Protein AF-0000000084447275 (afdb_homodimer)

Organism: NCBI:txid207340

Structure (mmCIF, N/CA/C/O backbone):
data_AF-0000000084447275-model_v1
#
loop_
_entity.id
_entity.type
_entity.pdbx_description
1 polymer "Pyridoxamine 5'-phosphate oxidase N-terminal domain-containing protein"
#
loop_
_atom_site.group_PDB
_atom_site.id
_atom_site.type_symbol
_atom_site.label_atom_id
_atom_site.label_alt_id
_atom_site.label_comp_id
_atom_site.label_asym_id
_atom_site.label_entity_id
_atom_site.label_seq_id
_atom_site.pdbx_PDB_ins_code
_atom_site.Cartn_x
_atom_site.Cartn_y
_atom_site.Cartn_z
_atom_site.occupancy
_atom_site.B_iso_or_equiv
_atom_site.auth_seq_id
_atom_site.auth_comp_id
_atom_site.auth_asym_id
_atom_site.auth_atom_id
_atom_site.pdbx_PDB_model_num
ATOM 1 N N . MET A 1 1 ? 5.648 10.758 5.449 1 94.88 1 MET A N 1
ATOM 2 C CA . MET A 1 1 ? 4.316 10.719 6.051 1 94.88 1 MET A CA 1
ATOM 3 C C . MET A 1 1 ? 3.51 11.953 5.664 1 94.88 1 MET A C 1
ATOM 5 O O . MET A 1 1 ? 2.381 11.836 5.184 1 94.88 1 MET A O 1
ATOM 9 N N . ARG A 1 2 ? 4.113 13.125 5.75 1 94.75 2 ARG A N 1
ATOM 10 C CA . ARG A 1 2 ? 3.406 14.375 5.496 1 94.75 2 ARG A CA 1
ATOM 11 C C . ARG A 1 2 ? 2.977 14.477 4.039 1 94.75 2 ARG A C 1
ATOM 13 O O . ARG A 1 2 ? 1.951 15.086 3.729 1 94.75 2 ARG A O 1
ATOM 20 N N . GLY A 1 3 ? 3.693 13.883 3.203 1 95.25 3 GLY A N 1
ATOM 21 C CA . GLY A 1 3 ? 3.4 13.984 1.782 1 95.25 3 GLY A CA 1
ATOM 22 C C . GLY A 1 3 ? 2.584 12.82 1.254 1 95.25 3 GLY A C 1
ATOM 23 O O . GLY A 1 3 ? 2.279 12.758 0.062 1 95.25 3 GLY A O 1
ATOM 24 N N . ALA A 1 4 ? 2.24 11.883 2.082 1 96.56 4 ALA A N 1
ATOM 25 C CA . ALA A 1 4 ? 1.583 10.664 1.616 1 96.56 4 ALA A CA 1
ATOM 26 C C . ALA A 1 4 ? 0.134 10.938 1.224 1 96.56 4 ALA A C 1
ATOM 28 O O . ALA A 1 4 ? -0.634 11.5 2.012 1 96.56 4 ALA A O 1
ATOM 29 N N . ALA A 1 5 ? -0.249 10.539 0.011 1 96.62 5 ALA A N 1
ATOM 30 C CA . ALA A 1 5 ? -1.632 10.656 -0.444 1 96.62 5 ALA A CA 1
ATOM 31 C C . ALA A 1 5 ? -2.471 9.477 0.037 1 96.62 5 ALA A C 1
ATOM 33 O O . ALA A 1 5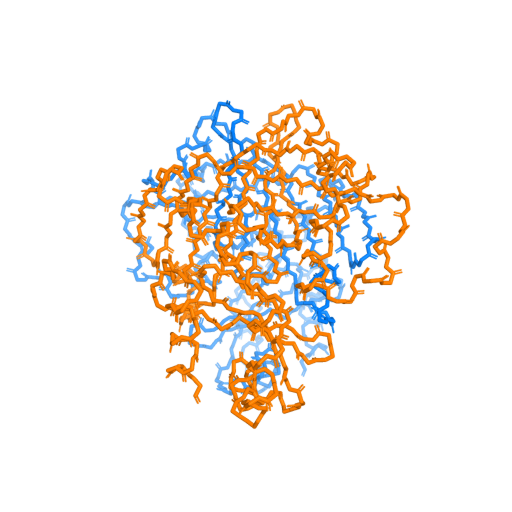 ? -3.701 9.555 0.067 1 96.62 5 ALA A O 1
ATOM 34 N N . ALA A 1 6 ? -1.829 8.359 0.313 1 98.12 6 ALA A N 1
ATOM 35 C CA . ALA A 1 6 ? -2.473 7.137 0.781 1 98.12 6 ALA A CA 1
ATOM 36 C C . ALA A 1 6 ? -1.58 6.391 1.77 1 98.12 6 ALA A C 1
ATOM 38 O O . ALA A 1 6 ? -0.37 6.621 1.819 1 98.12 6 ALA A O 1
ATOM 39 N N . ALA A 1 7 ? -2.146 5.586 2.572 1 98.81 7 ALA A N 1
ATOM 40 C CA . ALA A 1 7 ? -1.492 4.672 3.504 1 98.81 7 ALA A CA 1
ATOM 41 C C . ALA A 1 7 ? -2.35 3.434 3.75 1 98.81 7 ALA A C 1
ATOM 43 O O . ALA A 1 7 ? -3.471 3.338 3.242 1 98.81 7 ALA A O 1
ATOM 44 N N . THR A 1 8 ? -1.798 2.482 4.406 1 98.88 8 THR A N 1
ATOM 45 C CA . THR A 1 8 ? -2.566 1.329 4.859 1 98.88 8 THR A CA 1
ATOM 46 C C . THR A 1 8 ? -2.775 1.381 6.371 1 98.88 8 THR A C 1
ATOM 48 O O . THR A 1 8 ? -1.824 1.577 7.129 1 98.88 8 THR A O 1
ATOM 51 N N . LEU A 1 9 ? -3.994 1.262 6.766 1 98.94 9 LEU A N 1
ATOM 52 C CA . LEU A 1 9 ? -4.359 1.157 8.172 1 98.94 9 LEU A CA 1
ATOM 53 C C . LEU A 1 9 ? -4.559 -0.3 8.578 1 98.94 9 LEU A C 1
ATOM 55 O O . LEU A 1 9 ? -5.406 -0.996 8.016 1 98.94 9 LEU A O 1
ATOM 59 N N . ALA A 1 10 ? -3.742 -0.776 9.508 1 98.94 10 ALA A N 1
ATOM 60 C CA . ALA A 1 10 ? -3.939 -2.094 10.102 1 98.94 10 ALA A CA 1
ATOM 61 C C . ALA A 1 10 ? -4.742 -1.995 11.398 1 98.94 10 ALA A C 1
ATOM 63 O O . ALA A 1 10 ? -4.402 -1.217 12.289 1 98.94 10 ALA A O 1
ATOM 64 N N . THR A 1 11 ? -5.797 -2.672 11.445 1 98.88 11 THR A N 1
ATOM 65 C CA . THR A 1 11 ? -6.645 -2.814 12.617 1 98.88 11 THR A CA 1
ATOM 66 C C . THR A 1 11 ? -6.844 -4.289 12.969 1 98.88 11 THR A C 1
ATOM 68 O O . THR A 1 11 ? -6.16 -5.156 12.422 1 98.88 11 THR A O 1
ATOM 71 N N . GLN A 1 12 ? -7.703 -4.539 14.008 1 97.62 12 GLN A N 1
ATOM 72 C CA . GLN A 1 12 ? -8.023 -5.926 14.328 1 97.62 12 GLN A CA 1
ATOM 73 C C . GLN A 1 12 ? -9.422 -6.043 14.93 1 97.62 12 GLN A C 1
ATOM 75 O O . GLN A 1 12 ? -9.945 -5.074 15.484 1 97.62 12 GLN A O 1
ATOM 80 N N . ALA A 1 13 ? -10.031 -7.094 14.711 1 95.31 13 ALA A N 1
ATOM 81 C CA . ALA A 1 13 ? -11.297 -7.477 15.328 1 95.31 13 ALA A CA 1
ATOM 82 C C . ALA A 1 13 ? -11.18 -8.836 16.016 1 95.31 13 ALA A C 1
ATOM 84 O O . ALA A 1 13 ? -11.094 -9.867 15.344 1 95.31 13 ALA A O 1
ATOM 85 N N . GLY A 1 14 ? -11.234 -8.93 17.375 1 94.12 14 GLY A N 1
ATOM 86 C CA . GLY A 1 14 ? -11.125 -10.188 18.094 1 94.12 14 GLY A CA 1
ATOM 87 C C . GLY A 1 14 ? -9.844 -10.938 17.797 1 94.12 14 GLY A C 1
ATOM 88 O O . GLY A 1 14 ? -9.852 -12.164 17.656 1 94.12 14 GLY A O 1
ATOM 89 N N . GLY A 1 15 ? -8.82 -10.242 17.516 1 95.06 15 GLY A N 1
ATOM 90 C CA . GLY A 1 15 ? -7.531 -10.859 17.234 1 95.06 15 GLY A CA 1
ATOM 91 C C . GLY A 1 15 ? -7.262 -11.031 15.75 1 95.06 15 GLY A C 1
ATOM 92 O O . GLY A 1 15 ? -6.125 -11.297 15.344 1 95.06 15 GLY A O 1
ATOM 93 N N . GLN A 1 16 ? -8.258 -10.906 14.875 1 97.69 16 GLN A N 1
ATOM 94 C CA . GLN A 1 16 ? -8.086 -11.008 13.43 1 97.69 16 GLN A CA 1
ATOM 95 C C . GLN A 1 16 ? -7.59 -9.688 12.844 1 97.69 16 GLN A C 1
ATOM 97 O O . GLN A 1 16 ? -8.32 -8.695 12.828 1 97.69 16 GLN A O 1
ATOM 102 N N . PRO A 1 17 ? -6.34 -9.695 12.375 1 98.81 17 PRO A N 1
ATOM 103 C CA . PRO A 1 17 ? -5.859 -8.477 11.711 1 98.81 17 PRO A CA 1
ATOM 104 C C . PRO A 1 17 ? -6.66 -8.133 10.453 1 98.81 17 PRO A C 1
ATOM 106 O O . PRO A 1 17 ? -7.238 -9.023 9.828 1 98.81 17 PRO A O 1
ATOM 109 N N . PHE A 1 18 ? -6.738 -6.91 10.141 1 98.75 18 PHE A N 1
ATOM 110 C CA . PHE A 1 18 ? -7.379 -6.367 8.953 1 98.75 18 PHE A CA 1
ATOM 111 C C . PHE A 1 18 ? -6.566 -5.211 8.383 1 98.75 18 PHE A C 1
ATOM 113 O O . PHE A 1 18 ? -5.762 -4.598 9.086 1 98.75 18 PHE A O 1
ATOM 120 N N . ALA A 1 19 ? -6.645 -4.957 7.117 1 98.81 19 ALA A N 1
ATOM 121 C CA . ALA A 1 19 ? -5.91 -3.879 6.461 1 98.81 19 ALA A CA 1
ATOM 122 C C . ALA A 1 19 ? -6.82 -3.09 5.52 1 98.81 19 ALA A C 1
ATOM 124 O O . ALA A 1 19 ? -7.609 -3.674 4.773 1 98.81 19 ALA A O 1
ATOM 125 N N . SER A 1 20 ? -6.691 -1.808 5.57 1 98.44 20 SER A N 1
ATOM 126 C CA . SER A 1 20 ? -7.535 -0.933 4.762 1 98.44 20 SER A CA 1
ATOM 127 C C . SER A 1 20 ? -6.727 0.204 4.148 1 98.44 20 SER A C 1
ATOM 129 O O . SER A 1 20 ? -5.789 0.709 4.766 1 98.44 20 SER A O 1
ATOM 131 N N . LEU A 1 21 ? -7.105 0.549 2.934 1 98.31 21 LEU A N 1
ATOM 132 C CA . LEU A 1 21 ? -6.57 1.767 2.336 1 98.31 21 LEU A CA 1
ATOM 133 C C . LEU A 1 21 ? -7.191 3.004 2.975 1 98.31 21 LEU A C 1
ATOM 135 O O . LEU A 1 21 ? -8.414 3.08 3.131 1 98.31 21 LEU A O 1
ATOM 139 N N . VAL A 1 22 ? -6.355 3.945 3.377 1 98.06 22 VAL A N 1
ATOM 140 C CA . VAL A 1 22 ? -6.844 5.199 3.943 1 98.06 22 VAL A CA 1
ATOM 141 C C . VAL A 1 22 ? -6.109 6.375 3.303 1 98.06 22 VAL A C 1
ATOM 143 O O . VAL A 1 22 ? -5.082 6.191 2.645 1 98.06 22 VAL A O 1
ATOM 146 N N . THR A 1 23 ? -6.648 7.562 3.475 1 97.81 23 THR A N 1
ATOM 147 C CA . THR A 1 23 ? -6.047 8.812 3.016 1 97.81 23 THR A CA 1
ATOM 148 C C . THR A 1 23 ? -5.66 9.695 4.199 1 97.81 23 THR A C 1
ATOM 150 O O . THR A 1 23 ? -6.508 10.391 4.758 1 97.81 23 THR A O 1
ATOM 153 N N . PRO A 1 24 ? -4.379 9.727 4.527 1 98.69 24 PRO A N 1
ATOM 154 C CA . PRO A 1 24 ? -3.922 10.391 5.746 1 98.69 24 PRO A CA 1
ATOM 155 C C . PRO A 1 24 ? -3.504 11.844 5.504 1 98.69 24 PRO A C 1
ATOM 157 O O . PRO A 1 24 ? -3.168 12.211 4.379 1 98.69 24 PRO A O 1
ATOM 160 N N . ALA A 1 25 ? -3.619 12.617 6.52 1 98.31 25 ALA A N 1
ATOM 161 C CA . ALA A 1 25 ? -2.885 13.867 6.672 1 98.31 25 ALA A CA 1
ATOM 162 C C . ALA A 1 25 ? -2.199 13.938 8.031 1 98.31 25 ALA A C 1
ATOM 164 O O . ALA A 1 25 ? -2.621 13.273 8.984 1 98.31 25 ALA A O 1
ATOM 165 N N . VAL A 1 26 ? -1.146 14.68 8.125 1 97.5 26 VAL A N 1
ATOM 166 C CA . VAL A 1 26 ? -0.436 14.789 9.398 1 97.5 26 VAL A CA 1
ATOM 167 C C . VAL A 1 26 ? -0.733 16.141 10.047 1 97.5 26 VAL A C 1
ATOM 169 O O . VAL A 1 26 ? -0.549 17.188 9.422 1 97.5 26 VAL A O 1
ATOM 172 N N . ALA A 1 27 ? -1.228 16.109 11.289 1 96.38 27 ALA A N 1
ATOM 173 C CA . ALA A 1 27 ? -1.478 17.297 12.086 1 96.38 27 ALA A CA 1
ATOM 174 C C . ALA A 1 27 ? -0.169 17.984 12.484 1 96.38 27 ALA A C 1
ATOM 176 O O . ALA A 1 27 ? 0.897 17.359 12.43 1 96.38 27 ALA A O 1
ATOM 177 N N . PRO A 1 28 ? -0.26 19.25 12.914 1 92.38 28 PRO A N 1
ATOM 178 C CA . PRO A 1 28 ? 0.957 19.953 13.32 1 92.38 28 PRO A CA 1
ATOM 179 C C . PRO A 1 28 ? 1.725 19.234 14.422 1 92.38 28 PRO A C 1
ATOM 181 O O . PRO A 1 28 ? 2.957 19.25 14.438 1 92.38 28 PRO A O 1
ATOM 184 N N . ASP A 1 29 ? 1.064 18.547 15.281 1 91.12 29 ASP A N 1
ATOM 185 C CA . ASP A 1 29 ? 1.716 17.906 16.422 1 91.12 29 ASP A CA 1
ATOM 186 C C . ASP A 1 29 ? 2.268 16.531 16.031 1 91.12 29 ASP A C 1
ATOM 188 O O . ASP A 1 29 ? 2.797 15.812 16.875 1 91.12 29 ASP A O 1
ATOM 192 N N . GLY A 1 30 ? 2.068 16.109 14.812 1 93.88 30 GLY A N 1
ATOM 193 C CA . GLY A 1 30 ? 2.654 14.867 14.352 1 93.88 30 GLY A CA 1
ATOM 194 C C . GLY A 1 30 ? 1.67 13.711 14.328 1 93.88 30 GLY A C 1
ATOM 195 O O . GLY A 1 30 ? 1.96 12.648 13.773 1 93.88 30 GLY A O 1
ATOM 196 N N . SER A 1 31 ? 0.51 13.922 14.922 1 96.75 31 SER A N 1
ATOM 197 C CA . SER A 1 31 ? -0.498 12.867 14.852 1 96.75 31 SER A CA 1
ATOM 198 C C . SER A 1 31 ? -1.052 12.727 13.438 1 96.75 31 SER A C 1
ATOM 200 O O . SER A 1 31 ? -1.006 13.68 12.648 1 96.75 31 SER A O 1
ATOM 202 N N . VAL A 1 32 ? -1.495 11.531 13.148 1 98.62 32 VAL A N 1
ATOM 203 C CA . VAL A 1 32 ? -2.033 11.273 11.82 1 98.62 32 VAL A CA 1
ATOM 204 C C . VAL A 1 32 ? -3.555 11.406 11.836 1 98.62 32 VAL A C 1
ATOM 206 O O . VAL A 1 32 ? -4.223 10.82 12.695 1 98.62 32 VAL A O 1
ATOM 209 N N . LEU A 1 33 ? -4.066 12.211 10.898 1 98.69 33 LEU A N 1
ATOM 210 C CA . LEU A 1 33 ? -5.504 12.43 10.766 1 98.69 33 LEU A CA 1
ATOM 211 C C . LEU A 1 33 ? -6.098 11.508 9.711 1 98.69 33 LEU A C 1
ATOM 213 O O . LEU A 1 33 ? -5.52 11.32 8.641 1 98.69 33 LEU A O 1
ATOM 217 N N . LEU A 1 34 ? -7.195 10.906 10.07 1 98.44 34 LEU A N 1
ATOM 218 C CA . LEU A 1 34 ? -7.973 10.062 9.164 1 98.44 34 LEU A CA 1
ATOM 219 C C . LEU A 1 34 ? -9.438 10.492 9.148 1 98.44 34 LEU A C 1
ATOM 221 O O . LEU A 1 34 ? -10.016 10.781 10.203 1 98.44 34 LEU A O 1
ATOM 225 N N . PHE A 1 35 ? -10.023 10.625 8.016 1 97.06 35 PHE A N 1
ATOM 226 C CA . PHE A 1 35 ? -11.445 10.898 7.848 1 97.06 35 PHE A CA 1
ATOM 227 C C . PHE A 1 35 ? -12.195 9.633 7.445 1 97.06 35 PHE A C 1
ATOM 229 O O . PHE A 1 35 ? -12.18 9.242 6.273 1 97.06 35 PHE A O 1
ATOM 236 N N . LEU A 1 36 ? -12.891 9.016 8.391 1 96 36 LEU A N 1
ATOM 237 C CA . LEU A 1 36 ? -13.383 7.652 8.211 1 96 36 LEU A CA 1
ATOM 238 C C . LEU A 1 36 ? -14.906 7.617 8.219 1 96 36 LEU A C 1
ATOM 240 O O . LEU A 1 36 ? -15.539 8.305 9.023 1 96 36 LEU A O 1
ATOM 244 N N . SER A 1 37 ? -15.406 6.801 7.336 1 93.06 37 SER A N 1
ATOM 245 C CA . SER A 1 37 ? -16.828 6.52 7.387 1 93.06 37 SER A CA 1
ATOM 246 C C . SER A 1 37 ? -17.203 5.77 8.656 1 93.06 37 SER A C 1
ATOM 248 O O . SER A 1 37 ? -16.484 4.859 9.086 1 93.06 37 SER A O 1
ATOM 250 N N . THR A 1 38 ? -18.359 6.113 9.188 1 90.88 38 THR A N 1
ATOM 251 C CA . THR A 1 38 ? -18.844 5.457 10.391 1 90.88 38 THR A CA 1
ATOM 252 C C . THR A 1 38 ? -19.297 4.031 10.094 1 90.88 38 THR A C 1
ATOM 254 O O . THR A 1 38 ? -19.406 3.203 11 1 90.88 38 THR A O 1
ATOM 257 N N . LEU A 1 39 ? -19.453 3.746 8.836 1 88.94 39 LEU A N 1
ATOM 258 C CA . LEU A 1 39 ? -20.016 2.461 8.43 1 88.94 39 LEU A CA 1
ATOM 259 C C . LEU A 1 39 ? -18.906 1.485 8.055 1 88.94 39 LEU A C 1
ATOM 261 O O . LEU A 1 39 ? -19.156 0.293 7.863 1 88.94 39 LEU A O 1
ATOM 265 N N . SER A 1 40 ? -17.75 1.936 8.023 1 92.19 40 SER A N 1
ATOM 266 C CA . SER A 1 40 ? -16.656 1.098 7.527 1 92.19 40 SER A CA 1
ATOM 267 C C . SER A 1 40 ? -16.25 0.051 8.562 1 92.19 40 SER A C 1
ATOM 269 O O . SER A 1 40 ? -16.391 0.272 9.766 1 92.19 40 SER A O 1
ATOM 271 N N . GLU A 1 41 ? -15.703 -1.081 8.078 1 92.88 41 GLU A N 1
ATOM 272 C CA . GLU A 1 41 ? -15.195 -2.164 8.914 1 92.88 41 GLU A CA 1
ATOM 273 C C . GLU A 1 41 ? -14.094 -1.673 9.844 1 92.88 41 GLU A C 1
ATOM 275 O O . GLU A 1 41 ? -14.078 -2.002 11.031 1 92.88 41 GLU A O 1
ATOM 280 N N . HIS A 1 42 ? -13.188 -0.897 9.312 1 96.31 42 HIS A N 1
ATOM 281 C CA . HIS A 1 42 ? -12.062 -0.448 10.125 1 96.31 42 HIS A CA 1
ATOM 282 C C . HIS A 1 42 ? -12.516 0.514 11.211 1 96.31 42 HIS A C 1
ATOM 284 O O . HIS A 1 42 ? -11.922 0.557 12.297 1 96.31 42 HIS A O 1
ATOM 290 N N . THR A 1 43 ? -13.57 1.333 10.969 1 97 43 THR A N 1
ATOM 291 C CA . THR A 1 43 ? -14.086 2.193 12.023 1 97 43 THR A CA 1
ATOM 292 C C . THR A 1 43 ? -14.641 1.362 13.172 1 97 43 THR A C 1
ATOM 294 O O . THR A 1 43 ? -14.383 1.653 14.344 1 97 43 THR A O 1
ATOM 297 N N . ARG A 1 44 ? -15.398 0.335 12.836 1 96.44 44 ARG A N 1
ATOM 298 C CA . ARG A 1 44 ? -15.922 -0.568 13.859 1 96.44 44 ARG A CA 1
ATOM 299 C C . ARG A 1 44 ? -14.789 -1.21 14.656 1 96.44 44 ARG A C 1
ATOM 301 O O . ARG A 1 44 ? -14.875 -1.327 15.875 1 96.44 44 ARG A O 1
ATOM 308 N N . HIS A 1 45 ? -13.734 -1.638 14 1 98.25 45 HIS A N 1
ATOM 309 C CA . HIS A 1 45 ? -12.578 -2.209 14.68 1 98.25 45 HIS A CA 1
ATOM 310 C C . HIS A 1 45 ? -11.984 -1.226 15.68 1 98.25 45 HIS A C 1
ATOM 312 O O . HIS A 1 45 ? -11.727 -1.587 16.828 1 98.25 45 HIS A O 1
ATOM 318 N N . LEU A 1 46 ? -11.812 0.019 15.211 1 98.44 46 LEU A N 1
ATOM 319 C CA . LEU A 1 46 ? -11.133 1.031 16.016 1 98.44 46 LEU A CA 1
ATOM 320 C C . LEU A 1 46 ? -11.953 1.375 17.25 1 98.44 46 LEU A C 1
ATOM 322 O O . LEU A 1 46 ? -11.398 1.671 18.312 1 98.44 46 LEU A O 1
ATOM 326 N N . LEU A 1 47 ? -13.266 1.344 17.109 1 97.31 47 LEU A N 1
ATOM 327 C CA . LEU A 1 47 ? -14.148 1.605 18.234 1 97.31 47 LEU A CA 1
ATOM 328 C C . LEU A 1 47 ? -13.984 0.533 19.312 1 97.31 47 LEU A C 1
ATOM 330 O O . LEU A 1 47 ? -14.055 0.829 20.516 1 97.31 47 LEU A O 1
ATOM 334 N N . ALA A 1 48 ? -13.711 -0.677 18.906 1 97.06 48 ALA A N 1
ATOM 335 C CA . ALA A 1 48 ? -13.57 -1.802 19.828 1 97.06 48 ALA A CA 1
ATOM 336 C C . ALA A 1 48 ? -12.133 -1.918 20.328 1 97.06 48 ALA A C 1
ATOM 338 O O . ALA A 1 48 ? -11.906 -2.33 21.469 1 97.06 48 ALA A O 1
ATOM 339 N N . GLU A 1 49 ? -11.148 -1.647 19.562 1 97.62 49 GLU A N 1
ATOM 340 C CA . GLU A 1 49 ? -9.719 -1.729 19.844 1 97.62 49 GLU A CA 1
ATOM 341 C C . GLU A 1 49 ? -8.961 -0.582 19.188 1 97.62 49 GLU A C 1
ATOM 343 O O . GLU A 1 49 ? -8.68 -0.622 17.984 1 97.62 49 GLU A O 1
ATOM 348 N N . PRO A 1 50 ? -8.57 0.427 20.016 1 98.12 50 PRO A N 1
ATOM 349 C CA . PRO A 1 50 ? -8.031 1.656 19.438 1 98.12 50 PRO A CA 1
ATOM 350 C C . PRO A 1 50 ? -6.59 1.494 18.953 1 98.12 50 PRO A C 1
ATOM 352 O O . PRO A 1 50 ? -6.074 2.359 18.234 1 98.12 50 PRO A O 1
ATOM 355 N N . ARG A 1 51 ? -5.871 0.361 19.422 1 98.5 51 ARG A N 1
ATOM 356 C CA . ARG A 1 51 ? -4.527 0.13 18.906 1 98.5 51 ARG A CA 1
ATOM 357 C C . ARG A 1 51 ? -4.559 -0.166 17.406 1 98.5 51 ARG A C 1
ATOM 359 O O . ARG A 1 51 ? -5.387 -0.95 16.938 1 98.5 51 ARG A O 1
ATOM 366 N N . CYS A 1 52 ? -3.705 0.469 16.625 1 98.88 52 CYS A N 1
ATOM 367 C CA . CYS A 1 52 ? -3.629 0.296 15.172 1 98.88 52 CYS A CA 1
ATOM 368 C C . CYS A 1 52 ? -2.211 0.54 14.672 1 98.88 52 CYS A C 1
ATOM 370 O O . CYS A 1 52 ? -1.298 0.774 15.461 1 98.88 52 CYS A O 1
ATOM 372 N N . ALA A 1 53 ? -1.982 0.341 13.43 1 98.94 53 ALA A N 1
ATOM 373 C CA . ALA A 1 53 ? -0.734 0.671 12.75 1 98.94 53 ALA A CA 1
ATOM 374 C C . ALA A 1 53 ? -1.004 1.287 11.383 1 98.94 53 ALA A C 1
ATOM 376 O O . ALA A 1 53 ? -2.012 0.976 10.742 1 98.94 53 ALA A O 1
ATOM 377 N N . LEU A 1 54 ? -0.177 2.145 10.977 1 98.94 54 LEU A N 1
ATOM 378 C CA . LEU A 1 54 ? -0.208 2.762 9.656 1 98.94 54 LEU A CA 1
ATOM 379 C C . LEU A 1 54 ? 1.08 2.475 8.891 1 98.94 54 LEU A C 1
ATOM 381 O O . LEU A 1 54 ? 2.178 2.674 9.414 1 98.94 54 LEU A O 1
ATOM 385 N N . LEU A 1 55 ? 0.978 1.968 7.68 1 98.94 55 LEU A N 1
ATOM 386 C CA . LEU A 1 55 ? 2.127 1.794 6.797 1 98.94 55 LEU A CA 1
ATOM 387 C C . LEU A 1 55 ? 2.143 2.859 5.707 1 98.94 55 LEU A C 1
ATOM 389 O O . LEU A 1 55 ? 1.184 2.986 4.941 1 98.94 55 LEU A O 1
ATOM 393 N N . PHE A 1 56 ? 3.182 3.643 5.684 1 98.56 56 PHE A N 1
ATOM 394 C CA . PHE A 1 56 ? 3.48 4.598 4.625 1 98.56 56 PHE A CA 1
ATOM 395 C C . PHE A 1 56 ? 4.621 4.09 3.748 1 98.56 56 PHE A C 1
ATOM 397 O O . PHE A 1 56 ? 5.652 3.652 4.258 1 98.56 56 PHE A O 1
ATOM 404 N N . THR A 1 57 ? 4.41 4.152 2.443 1 97.88 57 THR A N 1
ATOM 405 C CA . THR A 1 57 ? 5.422 3.66 1.515 1 97.88 57 THR A CA 1
ATOM 406 C C . THR A 1 57 ? 5.762 4.723 0.471 1 97.88 57 THR A C 1
ATOM 408 O O . THR A 1 57 ? 4.863 5.359 -0.088 1 97.88 57 THR A O 1
ATOM 411 N N . GLY A 1 58 ? 7.043 5.027 0.265 1 96 58 GLY A N 1
ATOM 412 C CA . GLY A 1 58 ? 7.5 5.871 -0.827 1 96 58 GLY A CA 1
ATOM 413 C C . GLY A 1 58 ? 7.734 5.105 -2.115 1 96 58 GLY A C 1
ATOM 414 O O . GLY A 1 58 ? 7.48 3.902 -2.182 1 96 58 GLY A O 1
ATOM 415 N N . PRO A 1 59 ? 8.094 5.828 -3.156 1 93.19 59 PRO A N 1
ATOM 416 C CA . PRO A 1 59 ? 8.375 5.156 -4.426 1 93.19 59 PRO A CA 1
ATOM 417 C C . PRO A 1 59 ? 9.594 4.238 -4.348 1 93.19 59 PRO A C 1
ATOM 419 O O . PRO A 1 59 ? 10.594 4.582 -3.699 1 93.19 59 PRO A O 1
ATOM 422 N N . ALA A 1 60 ? 9.453 3.064 -4.949 1 94.81 60 ALA A N 1
ATOM 423 C CA . ALA A 1 60 ? 10.602 2.166 -5.062 1 94.81 60 ALA A CA 1
ATOM 424 C C . ALA A 1 60 ? 11.586 2.656 -6.117 1 94.81 60 ALA A C 1
ATOM 426 O O . ALA A 1 60 ? 11.203 2.885 -7.27 1 94.81 60 ALA A O 1
ATOM 427 N N . PRO A 1 61 ? 12.883 2.822 -5.734 1 94.06 61 PRO A N 1
ATOM 428 C CA . PRO A 1 61 ? 13.859 3.25 -6.738 1 94.06 61 PRO A CA 1
ATOM 429 C C . PRO A 1 61 ? 14.172 2.162 -7.762 1 94.06 61 PRO A C 1
ATOM 431 O O . PRO A 1 61 ? 14.703 2.455 -8.836 1 94.06 61 PRO A O 1
ATOM 434 N N . GLU A 1 62 ? 13.844 0.896 -7.41 1 93.88 62 GLU A N 1
ATOM 435 C CA . GLU A 1 62 ? 14.094 -0.246 -8.281 1 93.88 62 GLU A CA 1
ATOM 436 C C . GLU A 1 62 ? 12.82 -1.047 -8.531 1 93.88 62 GLU A C 1
ATOM 438 O O . GLU A 1 62 ? 11.789 -0.787 -7.914 1 93.88 62 GLU A O 1
ATOM 443 N N . ILE A 1 63 ? 12.898 -1.965 -9.508 1 93.19 63 ILE A N 1
ATOM 444 C CA . ILE A 1 63 ? 11.773 -2.822 -9.867 1 93.19 63 ILE A CA 1
ATOM 445 C C . ILE A 1 63 ? 11.367 -3.666 -8.664 1 93.19 63 ILE A C 1
ATOM 447 O O . ILE A 1 63 ? 10.195 -4.023 -8.523 1 93.19 63 ILE A O 1
ATOM 451 N N . ASN A 1 64 ? 12.352 -3.986 -7.758 1 94.94 64 ASN A N 1
ATOM 452 C CA . ASN A 1 64 ? 12.07 -4.664 -6.5 1 94.94 64 ASN A CA 1
ATOM 453 C C . ASN A 1 64 ? 11.328 -3.758 -5.523 1 94.94 64 ASN A C 1
ATOM 455 O O . ASN A 1 64 ? 11.898 -2.809 -4.988 1 94.94 64 ASN A O 1
ATOM 459 N N . PRO A 1 65 ? 10.023 -4.066 -5.23 1 96.56 65 PRO A N 1
ATOM 460 C CA . PRO A 1 65 ? 9.242 -3.203 -4.34 1 96.56 65 PRO A CA 1
ATOM 461 C C . PRO A 1 65 ? 9.859 -3.084 -2.947 1 96.56 65 PRO A C 1
ATOM 463 O O . PRO A 1 65 ? 9.625 -2.098 -2.244 1 96.56 65 PRO A O 1
ATOM 466 N N . GLN A 1 66 ? 10.664 -4.027 -2.545 1 94.38 66 GLN A N 1
ATOM 467 C CA . GLN A 1 66 ? 11.242 -4.047 -1.207 1 94.38 66 GLN A CA 1
ATOM 468 C C . GLN A 1 66 ? 12.297 -2.947 -1.048 1 94.38 66 GLN A C 1
ATOM 470 O O . GLN A 1 66 ? 12.734 -2.658 0.067 1 94.38 66 GLN A O 1
ATOM 475 N N . THR A 1 67 ? 12.648 -2.338 -2.115 1 95.94 67 THR A N 1
ATOM 476 C CA . THR A 1 67 ? 13.609 -1.243 -2.049 1 95.94 67 THR A CA 1
ATOM 477 C C . THR A 1 67 ? 12.906 0.074 -1.731 1 95.94 67 THR A C 1
ATOM 479 O O . THR A 1 67 ? 13.562 1.095 -1.508 1 95.94 67 THR A O 1
ATOM 482 N N . ALA A 1 68 ? 11.625 0.09 -1.716 1 96.75 68 ALA A N 1
ATOM 483 C CA . ALA A 1 68 ? 10.859 1.287 -1.375 1 96.75 68 ALA A CA 1
ATOM 484 C C . ALA A 1 68 ? 11.102 1.7 0.074 1 96.75 68 ALA A C 1
ATOM 486 O O . ALA A 1 68 ? 11.016 0.872 0.983 1 96.75 68 ALA A O 1
ATOM 487 N N . PRO A 1 69 ? 11.453 3.006 0.33 1 96.88 69 PRO A N 1
ATOM 488 C CA . PRO A 1 69 ? 11.398 3.451 1.725 1 96.88 69 PRO A CA 1
ATOM 489 C C . PRO A 1 69 ? 10 3.371 2.316 1 96.88 69 PRO A C 1
ATOM 491 O O . PRO A 1 69 ? 9.016 3.637 1.619 1 96.88 69 PRO A O 1
ATOM 494 N N . ARG A 1 70 ? 9.922 2.967 3.588 1 97.56 70 ARG A N 1
ATOM 495 C CA . ARG A 1 70 ? 8.609 2.83 4.215 1 97.56 70 ARG A CA 1
ATOM 496 C C . ARG A 1 70 ? 8.719 2.939 5.734 1 97.56 70 ARG A C 1
ATOM 498 O O . ARG A 1 70 ? 9.805 2.773 6.297 1 97.56 70 ARG A O 1
ATOM 505 N N . VAL A 1 71 ? 7.613 3.25 6.34 1 97.81 71 VAL A N 1
ATOM 506 C CA . VAL A 1 71 ? 7.551 3.34 7.793 1 97.81 71 VAL A CA 1
ATOM 507 C C . VAL A 1 71 ? 6.215 2.791 8.289 1 97.81 71 VAL A C 1
ATOM 509 O O . VAL A 1 71 ? 5.168 3.07 7.703 1 97.81 71 VAL A O 1
ATOM 512 N N . THR A 1 72 ? 6.301 1.909 9.219 1 98.56 72 THR A N 1
ATOM 513 C CA . THR A 1 72 ? 5.125 1.483 9.969 1 98.56 72 THR A CA 1
ATOM 514 C C . THR A 1 72 ? 5.039 2.217 11.305 1 98.56 72 THR A C 1
ATOM 516 O O . THR A 1 72 ? 5.957 2.127 12.125 1 98.56 72 THR A O 1
ATOM 519 N N . VAL A 1 73 ? 3.963 2.908 11.508 1 98.56 73 VAL A N 1
ATOM 520 C CA . VAL A 1 73 ? 3.717 3.643 12.742 1 98.56 73 VAL A CA 1
ATOM 521 C C . VAL A 1 73 ? 2.641 2.93 13.562 1 98.56 73 VAL A C 1
ATOM 523 O O . VAL A 1 73 ? 1.528 2.709 13.078 1 98.56 73 VAL A O 1
ATOM 526 N N . THR A 1 74 ? 3.006 2.561 14.742 1 98.5 74 THR A N 1
ATOM 527 C CA . THR A 1 74 ? 2.01 2.041 15.672 1 98.5 74 THR A CA 1
ATOM 528 C C . THR A 1 74 ? 1.497 3.15 16.594 1 98.5 74 THR A C 1
ATOM 530 O O . THR A 1 74 ? 2.248 4.055 16.953 1 98.5 74 THR A O 1
ATOM 533 N N . GLY A 1 75 ? 0.211 3.045 16.859 1 98.19 75 GLY A N 1
ATOM 534 C CA . GLY A 1 75 ? -0.355 4.09 17.703 1 98.19 75 GLY A CA 1
ATOM 535 C C . GLY A 1 75 ? -1.781 3.801 18.141 1 98.19 75 GLY A C 1
ATOM 536 O O . GLY A 1 75 ? -2.273 2.684 17.969 1 98.19 75 GLY A O 1
ATOM 537 N N . LEU A 1 76 ? -2.414 4.832 18.797 1 98.25 76 LEU A N 1
ATOM 538 C CA . LEU A 1 76 ? -3.795 4.781 19.281 1 98.25 76 LEU A CA 1
ATOM 539 C C . LEU A 1 76 ? -4.68 5.727 18.469 1 98.25 76 LEU A C 1
ATOM 541 O O . LEU A 1 76 ? -4.359 6.91 18.328 1 98.25 76 LEU A O 1
ATOM 545 N N . ALA A 1 77 ? -5.727 5.141 17.922 1 98.75 77 ALA A N 1
ATOM 546 C CA . ALA A 1 77 ? -6.699 5.934 17.172 1 98.75 77 ALA A CA 1
ATOM 547 C C . ALA A 1 77 ? -7.852 6.379 18.078 1 98.75 77 ALA A C 1
ATOM 549 O O . ALA A 1 77 ? -8.469 5.559 18.766 1 98.75 77 ALA A O 1
ATOM 550 N N . ILE A 1 78 ? -8.148 7.652 18.047 1 97.69 78 ILE A N 1
ATOM 551 C CA . ILE A 1 78 ? -9.258 8.195 18.828 1 97.69 78 ILE A CA 1
ATOM 552 C C . ILE A 1 78 ? -10.047 9.188 17.969 1 97.69 78 ILE A C 1
ATOM 554 O O . ILE A 1 78 ? -9.469 9.914 17.172 1 97.69 78 ILE A O 1
ATOM 558 N N . PRO A 1 79 ? -11.383 9.242 18.156 1 97.25 79 PRO A N 1
ATOM 559 C CA . PRO A 1 79 ? -12.125 10.32 17.5 1 97.25 79 PRO A CA 1
ATOM 560 C C . PRO A 1 79 ? -11.68 11.711 17.938 1 97.25 79 PRO A C 1
ATOM 562 O O . PRO A 1 79 ? -11.383 11.914 19.125 1 97.25 79 PRO A O 1
ATOM 565 N N . VAL A 1 80 ? -11.617 12.609 17.031 1 97.69 80 VAL A N 1
ATOM 566 C CA . VAL A 1 80 ? -11.258 13.984 17.359 1 97.69 80 VAL A CA 1
ATOM 567 C C . VAL A 1 80 ? -12.43 14.672 18.047 1 97.69 80 VAL A C 1
ATOM 569 O O . VAL A 1 80 ? -13.555 14.664 17.531 1 97.69 80 VAL A O 1
ATOM 572 N N . PRO A 1 81 ? -12.18 15.258 19.172 1 95.94 81 PRO A N 1
ATOM 573 C CA . PRO A 1 81 ? -13.266 15.969 19.859 1 95.94 81 PRO A CA 1
ATOM 574 C C . PRO A 1 81 ? -13.805 17.141 19.031 1 95.94 81 PRO A C 1
ATOM 576 O O . PRO A 1 81 ? -13.07 17.75 18.25 1 95.94 81 PRO A O 1
ATOM 579 N N . GLU A 1 82 ? -15.016 17.516 19.281 1 92.69 82 GLU A N 1
ATOM 580 C CA . GLU A 1 82 ? -15.734 18.547 18.547 1 92.69 82 GLU A CA 1
ATOM 581 C C . GLU A 1 82 ? -14.984 19.875 18.562 1 92.69 82 GLU A C 1
ATOM 583 O O . GLU A 1 82 ? -14.914 20.578 17.547 1 92.69 82 GLU A O 1
ATOM 588 N N . GLY A 1 83 ? -14.438 20.234 19.641 1 94.12 83 GLY A N 1
ATOM 589 C CA . GLY A 1 83 ? -13.766 21.516 19.797 1 94.12 83 GLY A CA 1
ATOM 590 C C . GLY A 1 83 ? -12.531 21.656 18.938 1 94.12 83 GLY A C 1
ATOM 591 O O . GLY A 1 83 ? -12.086 22.766 18.656 1 94.12 83 GLY A O 1
ATOM 592 N N . GLU A 1 84 ? -11.977 20.5 18.453 1 94.62 84 GLU A N 1
ATOM 593 C CA . GLU A 1 84 ? -10.758 20.516 17.656 1 94.62 84 GLU A CA 1
ATOM 594 C C . GLU A 1 84 ? -11.039 20.094 16.219 1 94.62 84 GLU A C 1
ATOM 596 O O . GLU A 1 84 ? -10.18 20.234 15.344 1 94.62 84 GLU A O 1
ATOM 601 N N . ALA A 1 85 ? -12.195 19.672 15.953 1 94.5 85 ALA A N 1
ATOM 602 C CA . ALA A 1 85 ? -12.508 18.953 14.719 1 94.5 85 ALA A CA 1
ATOM 603 C C . ALA A 1 85 ? -12.438 19.891 13.508 1 94.5 85 ALA A C 1
ATOM 605 O O . ALA A 1 85 ? -11.867 19.531 12.477 1 94.5 85 ALA A O 1
ATOM 606 N N . ASP A 1 86 ? -12.93 21.078 13.641 1 94.06 86 ASP A N 1
ATOM 607 C CA . ASP A 1 86 ? -13.008 21.984 12.5 1 94.06 86 ASP A CA 1
ATOM 608 C C . ASP A 1 86 ? -11.617 22.344 11.984 1 94.06 86 ASP A C 1
ATOM 610 O O . ASP A 1 86 ? -11.352 22.25 10.781 1 94.06 86 ASP A O 1
ATOM 614 N N . ALA A 1 87 ? -10.773 22.734 12.898 1 94.5 87 ALA A N 1
ATOM 615 C CA . ALA A 1 87 ? -9.43 23.141 12.516 1 94.5 87 ALA A CA 1
ATOM 616 C C . ALA A 1 87 ? -8.648 21.969 11.906 1 94.5 87 ALA A C 1
ATOM 618 O O . ALA A 1 87 ? -7.98 22.125 10.891 1 94.5 87 ALA A O 1
ATOM 619 N N . LEU A 1 88 ? -8.758 20.812 12.484 1 96.62 88 LEU A N 1
ATOM 620 C CA . LEU A 1 88 ? -8.023 19.641 12.023 1 96.62 88 LEU A CA 1
ATOM 621 C C . LEU A 1 88 ? -8.617 19.109 10.727 1 96.62 88 LEU A C 1
ATOM 623 O O . LEU A 1 88 ? -7.887 18.625 9.859 1 96.62 88 LEU A O 1
ATOM 627 N N . LYS A 1 89 ? -9.891 19.203 10.594 1 96.56 89 LYS A N 1
ATOM 628 C CA . LYS A 1 89 ? -10.539 18.812 9.344 1 96.56 89 LYS A CA 1
ATOM 629 C C . LYS A 1 89 ? -10.086 19.703 8.188 1 96.56 89 LYS A C 1
ATOM 631 O O . LYS A 1 89 ? -9.852 19.219 7.082 1 96.56 89 LYS A O 1
ATOM 636 N N . SER A 1 90 ? -10.016 20.953 8.492 1 95.25 90 SER A N 1
ATOM 637 C CA . SER A 1 90 ? -9.508 21.875 7.477 1 95.25 90 SER A CA 1
ATOM 638 C C . SER A 1 90 ? -8.102 21.484 7.027 1 95.25 90 SER A C 1
ATOM 640 O O . SER A 1 90 ? -7.797 21.531 5.832 1 95.25 90 SER A O 1
ATOM 642 N N . ARG A 1 91 ? -7.258 21.109 7.961 1 95.75 91 ARG A N 1
ATOM 643 C CA . ARG A 1 91 ? -5.91 20.656 7.648 1 95.75 91 ARG A CA 1
ATOM 644 C C . ARG A 1 91 ? -5.941 19.391 6.781 1 95.75 91 ARG A C 1
ATOM 646 O O . ARG A 1 91 ? -5.188 19.281 5.812 1 95.75 91 ARG A O 1
ATOM 653 N N . TRP A 1 92 ? -6.758 18.469 7.133 1 97.62 92 TRP A N 1
ATOM 654 C CA . TRP A 1 92 ? -6.902 17.234 6.363 1 97.62 92 TRP A CA 1
ATOM 655 C C . TRP A 1 92 ? -7.355 17.531 4.938 1 97.62 92 TRP A C 1
ATOM 657 O O . TRP A 1 92 ? -6.828 16.969 3.98 1 97.62 92 TRP A O 1
ATOM 667 N N . LEU A 1 93 ? -8.273 18.469 4.781 1 96.56 93 LEU A N 1
ATOM 668 C CA . LEU A 1 93 ? -8.852 18.797 3.486 1 96.56 93 LEU A CA 1
ATOM 669 C C . LEU A 1 93 ? -7.824 19.484 2.59 1 96.56 93 LEU A C 1
ATOM 671 O O . LEU A 1 93 ? -7.926 19.406 1.362 1 96.56 93 LEU A O 1
ATOM 675 N N . LEU A 1 94 ? -6.863 20.141 3.195 1 95.38 94 LEU A N 1
ATOM 676 C CA . LEU A 1 94 ? -5.793 20.734 2.4 1 95.38 94 LEU A CA 1
ATOM 677 C C . LEU A 1 94 ? -5.035 19.656 1.623 1 95.38 94 LEU A C 1
ATOM 679 O O . LEU A 1 94 ? -4.578 19.906 0.504 1 95.38 94 LEU A O 1
ATOM 683 N N . ARG A 1 95 ? -4.91 18.5 2.203 1 96.62 95 ARG A N 1
ATOM 684 C CA . ARG A 1 95 ? -4.195 17.391 1.568 1 96.62 95 ARG A CA 1
ATOM 685 C C . ARG A 1 95 ? -5.09 16.656 0.577 1 96.62 95 ARG A C 1
ATOM 687 O O . ARG A 1 95 ? -4.602 16.078 -0.397 1 96.62 95 ARG A O 1
ATOM 694 N N . HIS A 1 96 ? -6.375 16.688 0.82 1 97.19 96 HIS A N 1
ATOM 695 C CA . HIS A 1 96 ? -7.344 15.945 0.016 1 97.19 96 HIS A CA 1
ATOM 696 C C . HIS A 1 96 ? -8.484 16.844 -0.442 1 97.19 96 HIS A C 1
ATOM 698 O O . HIS A 1 96 ? -9.641 16.625 -0.08 1 97.19 96 HIS A O 1
ATOM 704 N N . PRO A 1 97 ? -8.18 17.766 -1.383 1 96.25 97 PRO A N 1
ATOM 705 C CA . PRO A 1 97 ? -9.188 18.75 -1.785 1 96.25 97 PRO A CA 1
ATOM 706 C C . PRO A 1 97 ? -10.414 18.094 -2.434 1 96.25 97 PRO A C 1
ATOM 708 O O . PRO A 1 97 ? -11.523 18.609 -2.311 1 96.25 97 PRO A O 1
ATOM 711 N N . TYR A 1 98 ? -10.258 16.969 -3.109 1 93.94 98 TYR A N 1
ATOM 712 C CA . TYR A 1 98 ? -11.352 16.266 -3.77 1 93.94 98 TYR A CA 1
ATOM 713 C C . TYR A 1 98 ? -12.406 15.836 -2.76 1 93.94 98 TYR A C 1
ATOM 715 O O . TYR A 1 98 ? -13.555 15.57 -3.127 1 93.94 98 TYR A O 1
ATOM 723 N N . ALA A 1 99 ? -12.062 15.781 -1.54 1 94.44 99 ALA A N 1
ATOM 724 C CA . ALA A 1 99 ? -12.945 15.25 -0.509 1 94.44 99 ALA A CA 1
ATOM 725 C C . ALA A 1 99 ? -13.945 16.312 -0.045 1 94.44 99 ALA A C 1
ATOM 727 O O . ALA A 1 99 ? -14.891 16 0.682 1 94.44 99 ALA A O 1
ATOM 728 N N . ALA A 1 100 ? -13.781 17.578 -0.383 1 92.44 100 ALA A N 1
ATOM 729 C CA . ALA A 1 100 ? -14.711 18.641 -0.025 1 92.44 100 ALA A CA 1
ATOM 730 C C . ALA A 1 100 ? -16.141 18.281 -0.447 1 92.44 100 ALA A C 1
ATOM 732 O O . ALA A 1 100 ? -17.109 18.719 0.183 1 92.44 100 ALA A O 1
ATOM 733 N N . LEU A 1 101 ? -16.234 17.406 -1.442 1 85.88 101 LEU A N 1
ATOM 734 C CA . LEU A 1 101 ? -17.516 17.016 -2.006 1 85.88 101 LEU A CA 1
ATOM 735 C C . LEU A 1 101 ? -18.297 16.141 -1.026 1 85.88 101 LEU A C 1
ATOM 737 O O . LEU A 1 101 ? -19.531 16.109 -1.064 1 85.88 101 LEU A O 1
ATOM 741 N N . TYR A 1 102 ? -17.562 15.438 -0.11 1 82.94 102 TYR A N 1
ATOM 742 C CA . TYR A 1 102 ? -18.25 14.508 0.771 1 82.94 102 TYR A CA 1
ATOM 743 C C . TYR A 1 102 ? -17.875 14.742 2.227 1 82.94 102 TYR A C 1
ATOM 745 O O . TYR A 1 102 ? -18.438 14.125 3.131 1 82.94 102 TYR A O 1
ATOM 753 N N . ALA A 1 103 ? -17 15.672 2.457 1 85 103 ALA A N 1
ATOM 754 C CA . ALA A 1 103 ? -16.5 15.906 3.807 1 85 103 ALA A CA 1
ATOM 755 C C . ALA A 1 103 ? -17.594 16.469 4.711 1 85 103 ALA A C 1
ATOM 757 O O . ALA A 1 103 ? -17.453 16.469 5.938 1 85 103 ALA A O 1
ATOM 758 N N . GLY A 1 104 ? -18.688 16.859 4.137 1 82.62 104 GLY A N 1
ATOM 759 C CA . GLY A 1 104 ? -19.781 17.422 4.918 1 82.62 104 GLY A CA 1
ATOM 760 C C . GLY A 1 104 ? -20.844 16.406 5.254 1 82.62 104 GLY A C 1
ATOM 761 O O . GLY A 1 104 ? -21.766 16.688 6.02 1 82.62 104 GLY A O 1
ATOM 762 N N . PHE A 1 105 ? -20.672 15.195 4.762 1 81.31 105 PHE A N 1
ATOM 763 C CA . PHE A 1 105 ? -21.641 14.148 5.031 1 81.31 105 PHE A CA 1
ATOM 764 C C . PHE A 1 105 ? -21.562 13.695 6.484 1 81.31 105 PHE A C 1
ATOM 766 O O . PHE A 1 105 ? -20.484 13.664 7.07 1 81.31 105 PHE A O 1
ATOM 773 N N . GLY A 1 106 ? -22.656 13.406 7.113 1 82.75 106 GLY A N 1
ATOM 774 C CA . GLY A 1 106 ? -22.734 13.039 8.516 1 82.75 106 GLY A CA 1
ATOM 775 C C . GLY A 1 106 ? -22.234 11.641 8.797 1 82.75 106 GLY A C 1
ATOM 776 O O . GLY A 1 106 ? -22.094 11.242 9.961 1 82.75 106 GLY A O 1
ATOM 777 N N . ASP A 1 107 ? -21.844 10.953 7.816 1 89.19 107 ASP A N 1
ATOM 778 C CA . ASP A 1 107 ? -21.469 9.562 8.047 1 89.19 107 ASP A CA 1
ATOM 779 C C . ASP A 1 107 ? -19.938 9.422 8.117 1 89.19 107 ASP A C 1
ATOM 781 O O . ASP A 1 107 ? -19.406 8.312 8.023 1 89.19 107 ASP A O 1
ATOM 785 N N . PHE A 1 108 ? -19.266 10.562 8.242 1 92.88 108 PHE A N 1
ATOM 786 C CA . PHE A 1 108 ? -17.828 10.516 8.422 1 92.88 108 PHE A CA 1
ATOM 787 C C . PHE A 1 108 ? -17.406 11.25 9.688 1 92.88 108 PHE A C 1
ATOM 789 O O . PHE A 1 108 ? -18.031 12.25 10.062 1 92.88 108 PHE A O 1
ATOM 796 N N . ASP A 1 109 ? -16.344 10.758 10.273 1 93.5 109 ASP A N 1
ATOM 797 C CA . ASP A 1 109 ? -15.734 11.414 11.422 1 93.5 109 ASP A CA 1
ATOM 798 C C . ASP A 1 109 ? -14.227 11.531 11.25 1 93.5 109 ASP A C 1
ATOM 800 O O . ASP A 1 109 ? -13.602 10.695 10.594 1 93.5 109 ASP A O 1
ATOM 804 N N . LEU A 1 110 ? -13.766 12.57 11.859 1 97.19 110 LEU A N 1
ATOM 805 C CA . LEU A 1 110 ? -12.32 12.758 11.891 1 97.19 110 LEU A CA 1
ATOM 806 C C . LEU A 1 110 ? -11.703 12 13.055 1 97.19 110 LEU A C 1
ATOM 808 O O . LEU A 1 110 ? -12.188 12.078 14.188 1 97.19 110 LEU A O 1
ATOM 812 N N . TRP A 1 111 ? -10.711 11.234 12.766 1 98.31 111 TRP A N 1
ATOM 813 C CA . TRP A 1 111 ? -9.945 10.469 13.75 1 98.31 111 TRP A CA 1
ATOM 814 C C . TRP A 1 111 ? -8.492 10.945 13.797 1 98.31 111 TRP A C 1
ATOM 816 O O . TRP A 1 111 ? -7.984 11.5 12.82 1 98.31 111 TRP A O 1
ATOM 826 N N . ARG A 1 112 ? -7.941 10.742 14.938 1 98.38 112 ARG A N 1
ATOM 827 C CA . ARG A 1 112 ? -6.523 11.023 15.141 1 98.38 112 ARG A CA 1
ATOM 828 C C . ARG A 1 112 ? -5.789 9.781 15.641 1 98.38 112 ARG A C 1
ATOM 830 O O . ARG A 1 112 ? -6.258 9.102 16.547 1 98.38 112 ARG A O 1
ATOM 837 N N . VAL A 1 113 ? -4.672 9.445 14.992 1 98.62 113 VAL A N 1
ATOM 838 C CA . VAL A 1 113 ? -3.777 8.398 15.484 1 98.62 113 VAL A CA 1
ATOM 839 C C . VAL A 1 113 ? -2.549 9.031 16.125 1 98.62 113 VAL A C 1
ATOM 841 O O . VAL A 1 113 ? -1.765 9.711 15.461 1 98.62 113 VAL A O 1
ATOM 844 N N . ARG A 1 114 ? -2.383 8.789 17.375 1 97.06 114 ARG A N 1
ATOM 845 C CA . ARG A 1 114 ? -1.195 9.242 18.094 1 97.06 114 ARG A CA 1
ATOM 846 C C . ARG A 1 114 ? -0.083 8.203 18.031 1 97.06 114 ARG A C 1
ATOM 848 O O . ARG A 1 114 ? -0.237 7.09 18.531 1 97.06 114 ARG A O 1
ATOM 855 N N . PRO A 1 115 ? 1.038 8.609 17.453 1 97.25 115 PRO A N 1
ATOM 856 C CA . PRO A 1 115 ? 2.113 7.625 17.281 1 97.25 115 PRO A CA 1
ATOM 857 C C . PRO A 1 115 ? 2.723 7.195 18.625 1 97.25 115 PRO A C 1
ATOM 859 O O . PRO A 1 115 ? 3.031 8.039 19.469 1 97.25 115 PRO A O 1
ATOM 862 N N . GLY A 1 116 ? 2.879 5.914 18.781 1 96.62 116 GLY A N 1
ATOM 863 C CA . GLY A 1 116 ? 3.598 5.355 19.906 1 96.62 116 GLY A CA 1
ATOM 864 C C . GLY A 1 116 ? 5 4.898 19.562 1 96.62 116 GLY A C 1
ATOM 865 O O . GLY A 1 116 ? 5.871 4.828 20.438 1 96.62 116 GLY A O 1
ATOM 866 N N . GLY A 1 117 ? 5.25 4.535 18.375 1 97 117 GLY A N 1
ATOM 867 C CA . GLY A 1 117 ? 6.508 4.07 17.797 1 97 117 GLY A CA 1
ATOM 868 C C . GLY A 1 117 ? 6.434 3.818 16.312 1 97 117 GLY A C 1
ATOM 869 O O . GLY A 1 117 ? 5.363 3.941 15.711 1 97 117 GLY A O 1
ATOM 870 N N . ALA A 1 118 ? 7.629 3.564 15.773 1 97.75 118 ALA A N 1
ATOM 871 C CA . ALA A 1 118 ? 7.645 3.32 14.336 1 97.75 118 ALA A CA 1
ATOM 872 C C . ALA A 1 118 ? 8.82 2.428 13.945 1 97.75 118 ALA A C 1
ATOM 874 O O . ALA A 1 118 ? 9.812 2.338 14.672 1 97.75 118 ALA A O 1
ATOM 875 N N . LEU A 1 119 ? 8.633 1.688 12.969 1 97.69 119 LEU A N 1
ATOM 876 C CA . LEU A 1 119 ? 9.703 0.972 12.281 1 97.69 119 LEU A CA 1
ATOM 877 C C . LEU A 1 119 ? 9.969 1.576 10.906 1 97.69 119 LEU A C 1
ATOM 879 O O . LEU A 1 119 ? 9.141 1.454 10 1 97.69 119 LEU A O 1
ATOM 883 N N . LEU A 1 120 ? 11.109 2.219 10.773 1 97.19 120 LEU A N 1
ATOM 884 C CA . LEU A 1 120 ? 11.555 2.805 9.516 1 97.19 120 LEU A CA 1
ATOM 885 C C . LEU A 1 120 ? 12.398 1.815 8.727 1 97.19 120 LEU A C 1
ATOM 887 O O . LEU A 1 120 ? 13.359 1.247 9.258 1 97.19 120 LEU A O 1
ATOM 891 N N . VAL A 1 121 ? 11.969 1.538 7.48 1 96.31 121 VAL A N 1
ATOM 892 C CA . VAL A 1 121 ? 12.742 0.727 6.551 1 96.31 121 VAL A CA 1
ATOM 893 C C . VAL A 1 121 ? 13.164 1.574 5.352 1 96.31 121 VAL A C 1
ATOM 895 O O . VAL A 1 121 ? 12.336 1.902 4.496 1 96.31 121 VAL A O 1
ATOM 898 N N . ALA A 1 122 ? 14.383 1.963 5.203 1 93 122 ALA A N 1
ATOM 899 C CA . ALA A 1 122 ? 14.906 2.91 4.219 1 93 122 ALA A CA 1
ATOM 900 C C . ALA A 1 122 ? 15.18 2.219 2.887 1 93 122 ALA A C 1
ATOM 902 O O . ALA A 1 122 ? 15.547 2.871 1.907 1 93 122 ALA A O 1
ATOM 903 N N . GLY A 1 123 ? 15.047 0.974 2.848 1 85.69 123 GLY A N 1
ATOM 904 C CA . GLY A 1 123 ? 15.328 0.096 1.725 1 85.69 123 GLY A CA 1
ATOM 905 C C . GLY A 1 123 ? 15.406 -1.367 2.117 1 85.69 123 GLY A C 1
ATOM 906 O O . GLY A 1 123 ? 14.945 -1.754 3.191 1 85.69 123 GLY A O 1
ATOM 907 N N . PHE A 1 124 ? 15.961 -2.084 1.18 1 80.75 124 PHE A N 1
ATOM 908 C CA . PHE A 1 124 ? 16 -3.52 1.431 1 80.75 124 PHE A CA 1
ATOM 909 C C . PHE A 1 124 ? 16.969 -3.842 2.564 1 80.75 124 PHE A C 1
ATOM 911 O O . PHE A 1 124 ? 18.188 -3.666 2.424 1 80.75 124 PHE A O 1
ATOM 918 N N . ALA A 1 125 ? 16.391 -4.297 3.668 1 75.38 125 ALA A N 1
ATOM 919 C CA . ALA A 1 125 ? 17.125 -4.777 4.84 1 75.38 125 ALA A CA 1
ATOM 920 C C . ALA A 1 125 ? 17.781 -3.619 5.594 1 75.38 125 ALA A C 1
ATOM 922 O O . ALA A 1 125 ? 18.859 -3.766 6.148 1 75.38 125 ALA A O 1
ATOM 923 N N . GLN A 1 126 ? 17.219 -2.457 5.641 1 87.88 126 GLN A N 1
ATOM 924 C CA . GLN A 1 126 ? 17.656 -1.271 6.363 1 87.88 126 GLN A CA 1
ATOM 925 C C . GLN A 1 126 ? 16.562 -0.734 7.277 1 87.88 126 GLN A C 1
ATOM 927 O O . GLN A 1 126 ? 15.906 0.256 6.949 1 87.88 126 GLN A O 1
ATOM 932 N N . ALA A 1 127 ? 16.531 -1.402 8.438 1 92.12 127 ALA A N 1
ATOM 933 C CA . ALA A 1 127 ? 15.438 -1.076 9.344 1 92.12 127 ALA A CA 1
ATOM 934 C C . ALA A 1 127 ? 15.953 -0.41 10.617 1 92.12 127 ALA A C 1
ATOM 936 O O . ALA A 1 127 ? 17.031 -0.745 11.109 1 92.12 127 ALA A O 1
ATOM 937 N N . ARG A 1 128 ? 15.188 0.56 11.078 1 94.81 128 ARG A N 1
ATOM 938 C CA . ARG A 1 128 ? 15.469 1.271 12.32 1 94.81 128 ARG A CA 1
ATOM 939 C C . ARG A 1 128 ? 14.18 1.55 13.094 1 94.81 128 ARG A C 1
ATOM 941 O O . ARG A 1 128 ? 13.211 2.047 12.531 1 94.81 128 ARG A O 1
ATOM 948 N N . ARG A 1 129 ? 14.234 1.269 14.367 1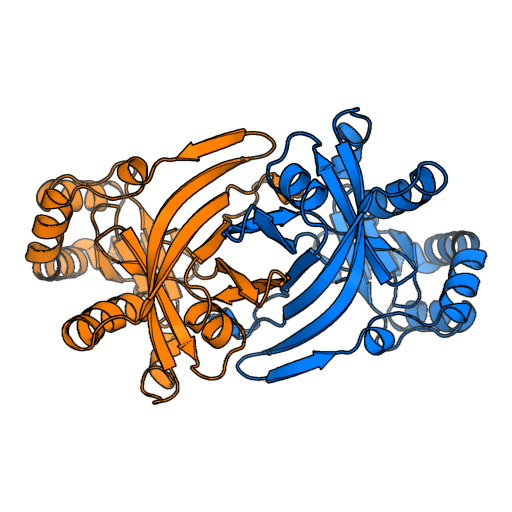 95.38 129 ARG A N 1
ATOM 949 C CA . ARG A 1 129 ? 13.102 1.587 15.227 1 95.38 129 ARG A CA 1
ATOM 950 C C . ARG A 1 129 ? 13.18 3.021 15.734 1 95.38 129 ARG A C 1
ATOM 952 O O . ARG A 1 129 ? 14.266 3.502 16.078 1 95.38 129 ARG A O 1
ATOM 959 N N . LEU A 1 130 ? 12.023 3.637 15.719 1 95.38 130 LEU A N 1
ATOM 960 C CA . LEU A 1 130 ? 11.898 4.992 16.25 1 95.38 130 LEU A CA 1
ATOM 961 C C . LEU A 1 130 ? 10.969 5.027 17.453 1 95.38 130 LEU A C 1
ATOM 963 O O . LEU A 1 130 ? 9.93 4.371 17.453 1 95.38 130 LEU A O 1
ATOM 967 N N . ARG A 1 131 ? 11.477 5.82 18.5 1 92.44 131 ARG A N 1
ATOM 968 C CA . ARG A 1 131 ? 10.625 6.062 19.672 1 92.44 131 ARG A CA 1
ATOM 969 C C . ARG A 1 131 ? 9.719 7.27 19.438 1 92.44 131 ARG A C 1
ATOM 971 O O . ARG A 1 131 ? 9.992 8.094 18.562 1 92.44 131 ARG A O 1
ATOM 978 N N . SER A 1 132 ? 8.633 7.301 20.172 1 88.44 132 SER A N 1
ATOM 979 C CA . SER A 1 132 ? 7.633 8.352 20.016 1 88.44 132 SER A CA 1
ATOM 980 C C . SER A 1 132 ? 8.281 9.734 20 1 88.44 132 SER A C 1
ATOM 982 O O . SER A 1 132 ? 7.895 10.602 19.219 1 88.44 132 SER A O 1
ATOM 984 N N . GLY A 1 133 ? 9.195 9.938 20.906 1 88 133 GLY A N 1
ATOM 985 C CA . GLY A 1 133 ? 9.867 11.227 21 1 88 133 GLY A CA 1
ATOM 986 C C . GLY A 1 133 ? 10.656 11.586 19.75 1 88 133 GLY A C 1
ATOM 987 O O . GLY A 1 133 ? 10.93 12.766 19.5 1 88 133 GLY A O 1
ATOM 988 N N . GLU A 1 134 ? 11.047 10.594 18.969 1 89.62 134 GLU A N 1
ATOM 989 C CA . GLU A 1 134 ? 11.789 10.82 17.734 1 89.62 134 GLU A CA 1
ATOM 990 C C . GLU A 1 134 ? 10.844 11.117 16.578 1 89.62 134 GLU A C 1
ATOM 992 O O . GLU A 1 134 ? 11.273 11.602 15.531 1 89.62 134 GLU A O 1
ATOM 997 N N . ILE A 1 135 ? 9.609 10.828 16.797 1 90.38 135 ILE A N 1
ATOM 998 C CA . ILE A 1 135 ? 8.617 11.008 15.75 1 90.38 135 ILE A CA 1
ATOM 999 C C . ILE A 1 135 ? 7.953 12.375 15.891 1 90.38 135 ILE A C 1
ATOM 1001 O O . ILE A 1 135 ? 7.719 13.062 14.891 1 90.38 135 ILE A O 1
ATOM 1005 N N . ALA A 1 136 ? 7.699 12.828 17.062 1 91.75 136 ALA A N 1
ATOM 1006 C CA . ALA A 1 136 ? 6.961 14.055 17.344 1 91.75 136 ALA A CA 1
ATOM 1007 C C . ALA A 1 136 ? 7.824 15.289 17.109 1 91.75 136 ALA A C 1
ATOM 1009 O O . ALA A 1 136 ? 9.016 15.289 17.422 1 91.75 136 ALA A O 1
ATOM 1010 N N . PRO A 1 137 ? 7.203 16.266 16.594 1 94.19 137 PRO A N 1
ATOM 1011 C CA . PRO A 1 137 ? 7.938 17.531 16.438 1 94.19 137 PRO A CA 1
ATOM 1012 C C . PRO A 1 137 ? 8.078 18.297 17.75 1 94.19 137 PRO A C 1
ATOM 1014 O O . PRO A 1 137 ? 7.422 17.953 18.734 1 94.19 137 PRO A O 1
ATOM 1017 N N . GLU A 1 138 ? 9.008 19.266 17.688 1 93.88 138 GLU A N 1
ATOM 1018 C CA . GLU A 1 138 ? 9.172 20.125 18.844 1 93.88 138 GLU A CA 1
ATOM 1019 C C . GLU A 1 138 ? 7.969 21.047 19.016 1 93.88 138 GLU A C 1
ATOM 1021 O O . GLU A 1 138 ? 7.695 21.891 18.156 1 93.88 138 GLU A O 1
ATOM 1026 N N . LEU A 1 139 ? 7.391 21.016 20.172 1 92.81 139 LEU A N 1
ATOM 1027 C CA . LEU A 1 139 ? 6.094 21.641 20.375 1 92.81 139 LEU A CA 1
ATOM 1028 C C . LEU A 1 139 ? 6.215 23.156 20.328 1 92.81 139 LEU A C 1
ATOM 1030 O O . LEU A 1 139 ? 5.301 23.844 19.875 1 92.81 139 LEU A O 1
ATOM 1034 N N . SER A 1 140 ? 7.258 23.703 20.875 1 96.06 140 SER A N 1
ATOM 1035 C CA . SER A 1 140 ? 7.426 25.141 20.859 1 96.06 140 SER A CA 1
ATOM 1036 C C . SER A 1 140 ? 7.547 25.656 19.422 1 96.06 140 SER A C 1
ATOM 1038 O O . SER A 1 140 ? 6.973 26.688 19.078 1 96.06 140 SER A O 1
ATOM 1040 N N . ALA A 1 141 ? 8.273 24.938 18.641 1 97.06 141 ALA A N 1
ATOM 1041 C CA . ALA A 1 141 ? 8.406 25.297 17.219 1 97.06 141 ALA A CA 1
ATOM 1042 C C . ALA A 1 141 ? 7.066 25.172 16.5 1 97.06 141 ALA A C 1
ATOM 1044 O O . ALA A 1 141 ? 6.707 26.016 15.688 1 97.06 141 ALA A O 1
ATOM 1045 N N . VAL A 1 142 ? 6.332 24.125 16.844 1 97.06 142 VAL A N 1
ATOM 1046 C CA . VAL A 1 142 ? 5.023 23.875 16.25 1 97.06 142 VAL A CA 1
ATOM 1047 C C . VAL A 1 142 ? 4.098 25.062 16.531 1 97.06 142 VAL A C 1
ATOM 1049 O O . VAL A 1 142 ? 3.449 25.578 15.625 1 97.06 1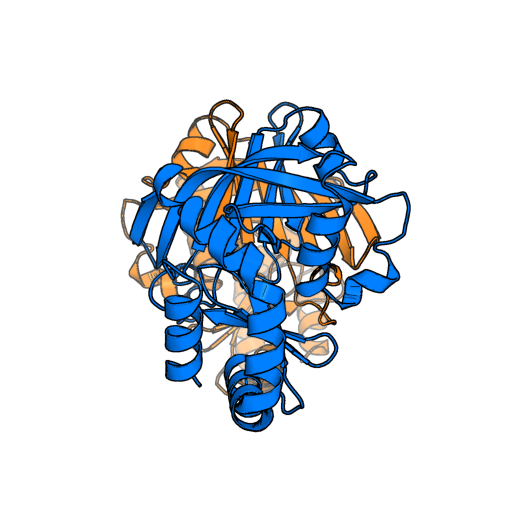42 VAL A O 1
ATOM 1052 N N . ALA A 1 143 ? 4.074 25.484 17.734 1 97 143 ALA A N 1
ATOM 1053 C CA . ALA A 1 143 ? 3.213 26.594 18.141 1 97 143 ALA A CA 1
ATOM 1054 C C . ALA A 1 143 ? 3.613 27.891 17.438 1 97 143 ALA A C 1
ATOM 1056 O O . ALA A 1 143 ? 2.752 28.641 16.984 1 97 143 ALA A O 1
ATOM 1057 N N . ALA A 1 144 ? 4.867 28.109 17.391 1 98 144 ALA A N 1
ATOM 1058 C CA . ALA A 1 144 ? 5.367 29.328 16.766 1 98 144 ALA A CA 1
ATOM 1059 C C . ALA A 1 144 ? 5.016 29.375 15.281 1 98 144 ALA A C 1
ATOM 1061 O O . ALA A 1 144 ? 4.551 30.406 14.773 1 98 144 ALA A O 1
ATOM 1062 N N . VAL A 1 145 ? 5.211 28.266 14.617 1 97.81 145 VAL A N 1
ATOM 1063 C CA . VAL A 1 145 ? 4.926 28.188 13.188 1 97.81 145 VAL A CA 1
ATOM 1064 C C . VAL A 1 145 ? 3.424 28.328 12.953 1 97.81 145 VAL A C 1
ATOM 1066 O O . VAL A 1 145 ? 2.992 29.031 12.039 1 97.81 145 VAL A O 1
ATOM 1069 N N . ALA A 1 146 ? 2.652 27.672 13.773 1 95.81 146 ALA A N 1
ATOM 1070 C CA . ALA A 1 146 ? 1.2 27.766 13.656 1 95.81 146 ALA A CA 1
ATOM 1071 C C . ALA A 1 146 ? 0.734 29.219 13.789 1 95.81 146 ALA A C 1
ATOM 1073 O O . ALA A 1 146 ? -0.14 29.672 13.047 1 95.81 146 ALA A O 1
ATOM 1074 N N . GLY A 1 147 ? 1.289 29.938 14.711 1 96.81 147 GLY A N 1
ATOM 1075 C CA . GLY A 1 147 ? 0.918 31.328 14.961 1 96.81 147 GLY A CA 1
ATOM 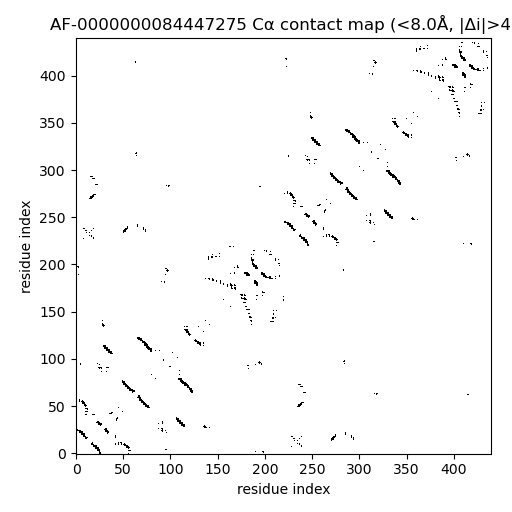1076 C C . GLY A 1 147 ? 1.265 32.25 13.805 1 96.81 147 GLY A C 1
ATOM 1077 O O . GLY A 1 147 ? 0.597 33.25 13.594 1 96.81 147 GLY A O 1
ATOM 1078 N N . ALA A 1 148 ? 2.25 31.875 13.062 1 98.12 148 ALA A N 1
ATOM 1079 C CA . ALA A 1 148 ? 2.75 32.75 11.992 1 98.12 148 ALA A CA 1
ATOM 1080 C C . ALA A 1 148 ? 2.291 32.25 10.625 1 98.12 148 ALA A C 1
ATOM 1082 O O . ALA A 1 148 ? 2.613 32.844 9.602 1 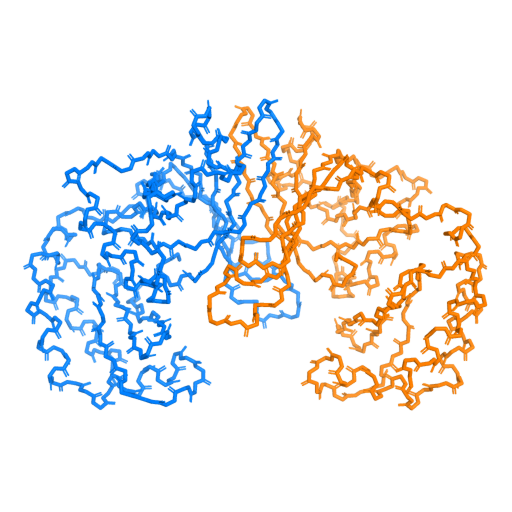98.12 148 ALA A O 1
ATOM 1083 N N . GLU A 1 149 ? 1.584 31.141 10.539 1 97.81 149 GLU A N 1
ATOM 1084 C CA . GLU A 1 149 ? 1.323 30.422 9.297 1 97.81 149 GLU A CA 1
ATOM 1085 C C . GLU A 1 149 ? 0.599 31.312 8.289 1 97.81 149 GLU A C 1
ATOM 1087 O O . GLU A 1 149 ? 0.995 31.375 7.121 1 97.81 149 GLU A O 1
ATOM 1092 N N . ALA A 1 150 ? -0.418 32 8.742 1 97.44 150 ALA A N 1
ATOM 1093 C CA . ALA A 1 150 ? -1.221 32.812 7.828 1 97.44 150 ALA A CA 1
ATOM 1094 C C . ALA A 1 150 ? -0.371 33.906 7.16 1 97.44 150 ALA A C 1
ATOM 1096 O O . ALA A 1 150 ? -0.442 34.094 5.941 1 97.44 150 ALA A O 1
ATOM 1097 N N . GLU A 1 151 ? 0.354 34.562 7.926 1 98.19 151 GLU A N 1
ATOM 1098 C CA . GLU A 1 151 ? 1.205 35.625 7.406 1 98.19 151 GLU A CA 1
ATOM 1099 C C . GLU A 1 151 ? 2.281 35.062 6.477 1 98.19 151 GLU A C 1
ATOM 1101 O O . GLU A 1 151 ? 2.549 35.656 5.418 1 98.19 151 GLU A O 1
ATOM 1106 N N . LEU A 1 152 ? 2.926 33.969 6.883 1 98.25 152 LEU A N 1
ATOM 1107 C CA . LEU A 1 152 ? 3.953 33.344 6.062 1 98.25 152 LEU A CA 1
ATOM 1108 C C . LEU A 1 152 ? 3.383 32.906 4.719 1 98.25 152 LEU A C 1
ATOM 1110 O O . LEU A 1 152 ? 4 33.125 3.674 1 98.25 152 LEU A O 1
ATOM 1114 N N . LEU A 1 153 ? 2.24 32.281 4.727 1 98.25 153 LEU A N 1
ATOM 1115 C CA . LEU A 1 153 ? 1.591 31.828 3.506 1 98.25 153 LEU A CA 1
ATOM 1116 C C . LEU A 1 153 ? 1.322 33 2.559 1 98.25 153 LEU A C 1
ATOM 1118 O O . LEU A 1 153 ? 1.636 32.906 1.369 1 98.25 153 LEU A O 1
ATOM 1122 N N . ALA A 1 154 ? 0.739 34.031 3.105 1 98.12 154 ALA A N 1
ATOM 1123 C CA . ALA A 1 154 ? 0.42 35.219 2.293 1 98.12 154 ALA A CA 1
ATOM 1124 C C . ALA A 1 154 ? 1.68 35.812 1.664 1 98.12 154 ALA A C 1
ATOM 1126 O O . ALA A 1 154 ? 1.708 36.062 0.463 1 98.12 154 ALA A O 1
ATOM 1127 N N . GLY A 1 155 ? 2.678 35.969 2.41 1 98.06 155 GLY A N 1
ATOM 1128 C CA . GLY A 1 155 ? 3.924 36.562 1.936 1 98.06 155 GLY A CA 1
ATOM 1129 C C . GLY A 1 155 ? 4.609 35.719 0.876 1 98.06 155 GLY A C 1
ATOM 1130 O O . GLY A 1 155 ? 5.027 36.25 -0.162 1 98.06 155 GLY A O 1
ATOM 1131 N N . LEU A 1 156 ? 4.738 34.438 1.139 1 98.25 156 LEU A N 1
ATOM 1132 C CA . LEU A 1 156 ? 5.438 33.531 0.221 1 98.25 156 LEU A CA 1
ATOM 1133 C C . LEU A 1 156 ? 4.664 33.375 -1.084 1 98.25 156 LEU A C 1
ATOM 1135 O O . LEU A 1 156 ? 5.254 33.375 -2.166 1 98.25 156 LEU A O 1
ATOM 1139 N N . ASN A 1 157 ? 3.385 33.25 -1.035 1 98.5 157 ASN A N 1
ATOM 1140 C CA . ASN A 1 157 ? 2.574 33.125 -2.242 1 98.5 157 ASN A CA 1
ATOM 1141 C C . ASN A 1 157 ? 2.617 34.406 -3.08 1 98.5 157 ASN A C 1
ATOM 1143 O O . ASN A 1 157 ? 2.621 34.344 -4.312 1 98.5 157 ASN A O 1
ATOM 1147 N N . ALA A 1 158 ? 2.631 35.562 -2.441 1 97.88 158 ALA A N 1
ATOM 1148 C CA . ALA A 1 158 ? 2.695 36.812 -3.152 1 97.88 158 ALA A CA 1
ATOM 1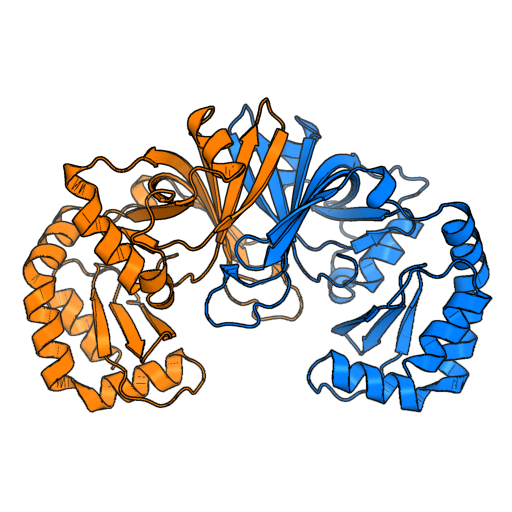149 C C . ALA A 1 158 ? 4.086 37.062 -3.729 1 97.88 158 ALA A C 1
ATOM 1151 O O . ALA A 1 158 ? 4.227 37.531 -4.859 1 97.88 158 ALA A O 1
ATOM 1152 N N . GLY A 1 159 ? 5.051 36.688 -3.074 1 97.88 159 GLY A N 1
ATOM 1153 C CA . GLY A 1 159 ? 6.414 37.062 -3.416 1 97.88 159 GLY A CA 1
ATOM 1154 C C . GLY A 1 159 ? 7.105 36.031 -4.297 1 97.88 159 GLY A C 1
ATOM 1155 O O . GLY A 1 159 ? 8.117 36.344 -4.926 1 97.88 159 GLY A O 1
ATOM 1156 N N . HIS A 1 160 ? 6.594 34.844 -4.383 1 98.06 160 HIS A N 1
ATOM 1157 C CA . HIS A 1 160 ? 7.34 33.75 -5.043 1 98.06 160 HIS A CA 1
ATOM 1158 C C . HIS A 1 160 ? 6.438 32.938 -5.961 1 98.06 160 HIS A C 1
ATOM 1160 O O . HIS A 1 160 ? 6.605 31.734 -6.082 1 98.06 160 HIS A O 1
ATOM 1166 N N . ALA A 1 161 ? 5.492 33.562 -6.613 1 97.62 161 ALA A N 1
ATOM 1167 C CA . ALA A 1 161 ? 4.488 32.875 -7.41 1 97.62 161 ALA A CA 1
ATOM 1168 C C . ALA A 1 161 ? 5.145 32.062 -8.516 1 97.62 161 ALA A C 1
ATOM 1170 O O . ALA A 1 161 ? 4.824 30.875 -8.703 1 97.62 161 ALA A O 1
ATOM 1171 N N . ALA A 1 162 ? 6.086 32.594 -9.219 1 97.81 162 ALA A N 1
ATOM 1172 C CA . ALA A 1 162 ? 6.723 31.922 -10.352 1 97.81 162 ALA A CA 1
ATOM 1173 C C . ALA A 1 162 ? 7.566 30.734 -9.883 1 97.81 162 ALA A C 1
ATOM 1175 O O . ALA A 1 162 ? 7.531 29.656 -10.492 1 97.81 162 ALA A O 1
ATOM 1176 N N . THR A 1 163 ? 8.266 30.938 -8.828 1 98.06 163 THR A N 1
ATOM 1177 C CA . THR A 1 163 ? 9.133 29.875 -8.328 1 98.06 163 THR A CA 1
ATOM 1178 C C . THR A 1 163 ? 8.305 28.75 -7.719 1 98.06 163 THR A C 1
ATOM 1180 O O . THR A 1 163 ? 8.68 27.578 -7.812 1 98.06 163 THR A O 1
ATOM 1183 N N . LEU A 1 164 ? 7.203 29.109 -7.098 1 98.44 164 LEU A N 1
ATOM 1184 C CA . LEU A 1 164 ? 6.305 28.094 -6.559 1 98.44 164 LEU A CA 1
ATOM 1185 C C . LEU A 1 164 ? 5.688 27.266 -7.68 1 98.44 164 LEU A C 1
ATOM 1187 O O . LEU A 1 164 ? 5.578 26.047 -7.562 1 98.44 164 LEU A O 1
ATOM 1191 N N . ALA A 1 165 ? 5.348 27.922 -8.766 1 98.31 165 ALA A N 1
ATOM 1192 C CA . ALA A 1 165 ? 4.82 27.219 -9.93 1 98.31 165 ALA A CA 1
ATOM 1193 C C . ALA A 1 165 ? 5.84 26.219 -10.477 1 98.31 165 ALA A C 1
ATOM 1195 O O . ALA A 1 165 ? 5.5 25.078 -10.797 1 98.31 165 ALA A O 1
ATOM 1196 N N . ALA A 1 166 ? 7.07 26.641 -10.531 1 98.31 166 ALA A N 1
ATOM 1197 C CA . ALA A 1 166 ? 8.141 25.781 -11.023 1 98.31 166 ALA A CA 1
ATOM 1198 C C . ALA A 1 166 ? 8.359 24.594 -10.094 1 98.31 166 ALA A C 1
ATOM 1200 O O . ALA A 1 166 ? 8.547 23.469 -10.555 1 98.31 166 ALA A O 1
ATOM 1201 N N . ALA A 1 167 ? 8.336 24.875 -8.82 1 98.12 167 ALA A N 1
ATOM 1202 C CA . ALA A 1 167 ? 8.516 23.812 -7.832 1 98.12 167 ALA A CA 1
ATOM 1203 C C . ALA A 1 167 ? 7.398 22.781 -7.918 1 98.12 167 ALA A C 1
ATOM 1205 O O . ALA A 1 167 ? 7.656 21.578 -7.898 1 98.12 167 ALA A O 1
ATOM 1206 N N . GLY A 1 168 ? 6.176 23.25 -8.016 1 98.19 168 GLY A N 1
ATOM 1207 C CA . GLY A 1 168 ? 5.043 22.344 -8.148 1 98.19 168 GLY A CA 1
ATOM 1208 C C . GLY A 1 168 ? 5.129 21.453 -9.367 1 98.19 168 GLY A C 1
ATOM 1209 O O . GLY A 1 168 ? 4.863 20.25 -9.289 1 98.19 168 GLY A O 1
ATOM 1210 N N . THR A 1 169 ? 5.527 22.125 -10.492 1 98.19 169 THR A N 1
ATOM 1211 C CA . THR A 1 169 ? 5.684 21.359 -11.727 1 98.19 169 THR A CA 1
ATOM 1212 C C . THR A 1 169 ? 6.723 20.266 -11.562 1 98.19 169 THR A C 1
ATOM 1214 O O . THR A 1 169 ? 6.477 19.109 -11.938 1 98.19 169 THR A O 1
ATOM 1217 N N . ARG A 1 170 ? 7.793 20.562 -10.93 1 97.38 170 ARG A N 1
ATOM 1218 C CA . ARG A 1 170 ? 8.867 19.594 -10.719 1 97.38 170 ARG A CA 1
ATOM 1219 C C . ARG A 1 170 ? 8.414 18.469 -9.797 1 97.38 170 ARG A C 1
ATOM 1221 O O . ARG A 1 170 ? 8.594 17.297 -10.109 1 97.38 170 ARG A O 1
ATOM 1228 N N . LEU A 1 171 ? 7.797 18.844 -8.711 1 96.56 171 LEU A N 1
ATOM 1229 C CA . LEU A 1 171 ? 7.453 17.875 -7.66 1 96.56 171 LEU A CA 1
ATOM 1230 C C . LEU A 1 171 ? 6.285 17 -8.086 1 96.56 171 LEU A C 1
ATOM 1232 O O . LEU A 1 171 ? 6.105 15.898 -7.562 1 96.56 171 LEU A O 1
ATOM 1236 N N . SER A 1 172 ? 5.496 17.453 -9.031 1 96.25 172 SER A N 1
ATOM 1237 C CA . SER A 1 172 ? 4.336 16.688 -9.484 1 96.25 172 SER A CA 1
ATOM 1238 C C . SER A 1 172 ? 4.695 15.781 -10.656 1 96.25 172 SER A C 1
ATOM 1240 O O . SER A 1 172 ? 3.84 15.055 -11.172 1 96.25 172 SER A O 1
ATOM 1242 N N . GLY A 1 173 ? 5.895 15.891 -11.055 1 94.12 173 GLY A N 1
ATOM 1243 C CA . GLY A 1 173 ? 6.297 15.094 -12.203 1 94.12 173 GLY A CA 1
ATOM 1244 C C . GLY A 1 173 ? 5.949 15.742 -13.531 1 94.12 173 GLY A C 1
ATOM 1245 O O . GLY A 1 173 ? 5.855 15.062 -14.555 1 94.12 173 GLY A O 1
ATOM 1246 N N . GLY A 1 174 ? 5.559 17.094 -13.516 1 96.25 174 GLY A N 1
ATOM 1247 C CA . GLY A 1 174 ? 5.43 17.781 -14.797 1 96.25 174 GLY A CA 1
ATOM 1248 C C . GLY A 1 174 ? 4.094 18.469 -14.969 1 96.25 174 GLY A C 1
ATOM 1249 O O . GLY A 1 174 ? 3.82 19.047 -16.031 1 96.25 174 GLY A O 1
ATOM 1250 N N . ARG A 1 175 ? 3.25 18.422 -13.992 1 96.19 175 ARG A N 1
ATOM 1251 C CA . ARG A 1 175 ? 1.971 19.109 -14.117 1 96.19 175 ARG A CA 1
ATOM 1252 C C . ARG A 1 175 ? 2.154 20.625 -14.008 1 96.19 175 ARG A C 1
ATOM 1254 O O . ARG A 1 175 ? 2.373 21.156 -12.914 1 96.19 175 ARG A O 1
ATOM 1261 N N . GLU A 1 176 ? 2.008 21.266 -15.117 1 97.75 176 GLU A N 1
ATOM 1262 C CA . GLU A 1 176 ? 2.15 22.719 -15.117 1 97.75 176 GLU A CA 1
ATOM 1263 C C . GLU A 1 176 ? 0.884 23.391 -14.609 1 97.75 176 GLU A C 1
ATOM 1265 O O . GLU A 1 176 ? -0.225 22.906 -14.836 1 97.75 176 GLU A O 1
ATOM 1270 N N . GLY A 1 177 ? 1.093 24.469 -13.898 1 97.69 177 GLY A N 1
ATOM 1271 C CA . GLY A 1 177 ? -0.052 25.203 -13.391 1 97.69 177 GLY A CA 1
ATOM 1272 C C . GLY A 1 177 ? 0.32 26.234 -12.336 1 97.69 177 GLY A C 1
ATOM 1273 O O . GLY A 1 177 ? 1.497 26.391 -12.008 1 97.69 177 GLY A O 1
ATOM 1274 N N . ALA A 1 178 ? -0.689 26.953 -11.875 1 97.75 178 ALA A N 1
ATOM 1275 C CA . ALA A 1 178 ? -0.511 28 -10.875 1 97.75 178 ALA A CA 1
ATOM 1276 C C . ALA A 1 178 ? -0.451 27.406 -9.469 1 97.75 178 ALA A C 1
ATOM 1278 O O . ALA A 1 178 ? -1.318 27.672 -8.633 1 97.75 178 ALA A O 1
ATOM 1279 N N . TRP A 1 179 ? 0.614 26.688 -9.227 1 98.44 179 TRP A N 1
ATOM 1280 C CA . TRP A 1 179 ? 0.822 26.078 -7.918 1 98.44 179 TRP A CA 1
ATOM 1281 C C . TRP A 1 179 ? 1.008 27.141 -6.84 1 98.44 179 TRP A C 1
ATOM 1283 O O . TRP A 1 179 ? 1.68 28.156 -7.066 1 98.44 179 TRP A O 1
ATOM 1293 N N . ARG A 1 180 ? 0.45 26.938 -5.695 1 98.12 180 ARG A N 1
ATOM 1294 C CA . ARG A 1 180 ? 0.6 27.828 -4.551 1 98.12 180 ARG A CA 1
ATOM 1295 C C . ARG A 1 180 ? 0.75 27.047 -3.256 1 98.12 180 ARG A C 1
ATOM 1297 O O . ARG A 1 180 ? 0.337 25.891 -3.176 1 98.12 180 ARG A O 1
ATOM 1304 N N . LEU A 1 181 ? 1.282 27.719 -2.248 1 98.44 181 LEU A N 1
ATOM 1305 C CA . LEU A 1 181 ? 1.357 27.094 -0.927 1 98.44 181 LEU A CA 1
ATOM 1306 C C . LEU A 1 181 ? -0.024 27.016 -0.288 1 98.44 181 LEU A C 1
ATOM 1308 O O . LEU A 1 181 ? -0.782 27.984 -0.3 1 98.44 181 LEU A O 1
ATOM 1312 N N . LEU A 1 182 ? -0.323 25.844 0.237 1 97.81 182 LEU A N 1
ATOM 1313 C CA . LEU A 1 182 ? -1.618 25.609 0.868 1 97.81 182 LEU A CA 1
ATOM 1314 C C . LEU A 1 182 ? -1.489 25.609 2.389 1 97.81 182 LEU A C 1
ATOM 1316 O O . LEU A 1 182 ? -2.395 26.062 3.094 1 97.81 182 LEU A O 1
ATOM 1320 N N . GLY A 1 183 ? -0.475 25.062 2.898 1 97.25 183 GLY A N 1
ATOM 1321 C CA . GLY A 1 183 ? -0.231 24.922 4.324 1 97.25 183 GLY A CA 1
ATOM 1322 C C . GLY A 1 183 ? 1.238 24.75 4.664 1 97.25 183 GLY A C 1
ATOM 1323 O O . GLY A 1 183 ? 2.043 24.391 3.803 1 97.25 183 GLY A O 1
ATOM 1324 N N . LEU A 1 184 ? 1.546 25.094 5.941 1 97.75 184 LEU A N 1
ATOM 1325 C CA . LEU A 1 184 ? 2.916 25.016 6.438 1 97.75 184 LEU A CA 1
ATOM 1326 C C . LEU A 1 184 ? 2.988 24.219 7.734 1 97.75 184 LEU A C 1
ATOM 1328 O O . LEU A 1 184 ? 2.01 24.156 8.484 1 97.75 184 LEU A O 1
ATOM 1332 N N . ASP A 1 185 ? 4.043 23.578 7.988 1 97.31 185 ASP A N 1
ATOM 1333 C CA . ASP A 1 185 ? 4.418 22.984 9.266 1 97.31 185 ASP A CA 1
ATOM 1334 C C . ASP A 1 185 ? 5.934 22.984 9.445 1 97.31 185 ASP A C 1
ATOM 1336 O O . ASP A 1 185 ? 6.668 23.469 8.578 1 97.31 185 ASP A O 1
ATOM 1340 N N . VAL A 1 186 ? 6.414 22.484 10.547 1 97.81 186 VAL A N 1
ATOM 1341 C CA . VAL A 1 186 ? 7.824 22.609 10.906 1 97.81 186 VAL A CA 1
ATOM 1342 C C . VAL A 1 186 ? 8.672 21.797 9.93 1 97.81 186 VAL A C 1
ATOM 1344 O O . VAL A 1 186 ? 9.883 22.016 9.828 1 97.81 186 VAL A O 1
ATOM 1347 N N . ASP A 1 187 ? 8.039 20.938 9.164 1 97.38 187 ASP A N 1
ATOM 1348 C CA . ASP A 1 187 ? 8.781 20.031 8.281 1 97.38 187 ASP A CA 1
ATOM 1349 C C . ASP A 1 187 ? 8.758 20.547 6.84 1 97.38 187 ASP A C 1
ATOM 1351 O O . ASP A 1 187 ? 9.398 19.969 5.965 1 97.38 187 ASP A O 1
ATOM 1355 N N . GLY A 1 188 ? 7.992 21.594 6.559 1 98.06 188 GLY A N 1
ATOM 1356 C CA . GLY A 1 188 ? 7.926 22.109 5.199 1 98.06 188 GLY A CA 1
ATOM 1357 C C . GLY A 1 188 ? 6.562 22.672 4.844 1 98.06 188 GLY A C 1
ATOM 1358 O O . GLY A 1 188 ? 5.965 23.406 5.629 1 98.06 188 GLY A O 1
ATOM 1359 N N . ALA A 1 189 ? 6.184 22.375 3.566 1 98.25 189 ALA A N 1
ATOM 1360 C CA . ALA A 1 189 ? 4.957 23 3.072 1 98.25 189 ALA A CA 1
ATOM 1361 C C . ALA A 1 189 ? 4.258 22.094 2.059 1 98.25 189 ALA A C 1
ATOM 1363 O O . ALA A 1 189 ? 4.879 21.188 1.494 1 98.25 189 ALA A O 1
ATOM 1364 N N . ASP A 1 190 ? 2.992 22.297 1.903 1 98.12 190 ASP A N 1
ATOM 1365 C CA . ASP A 1 190 ? 2.205 21.672 0.85 1 98.12 190 ASP A CA 1
ATOM 1366 C C . ASP A 1 190 ? 1.887 22.656 -0.27 1 98.12 190 ASP A C 1
ATOM 1368 O O . ASP A 1 190 ? 1.481 23.797 -0.008 1 98.12 190 ASP A O 1
ATOM 1372 N N . LEU A 1 191 ? 2.127 22.219 -1.479 1 98.38 191 LEU A N 1
ATOM 1373 C CA . LEU A 1 191 ? 1.76 22.953 -2.678 1 98.38 191 LEU A CA 1
ATOM 1374 C C . LEU A 1 191 ? 0.534 22.344 -3.346 1 98.38 191 LEU A C 1
ATOM 1376 O O . LEU A 1 191 ? 0.437 21.125 -3.469 1 98.38 191 LEU A O 1
ATOM 1380 N N . GLY A 1 192 ? -0.342 23.25 -3.764 1 98.25 192 GLY A N 1
ATOM 1381 C CA . GLY A 1 192 ? -1.542 22.734 -4.41 1 98.25 192 GLY A CA 1
ATOM 1382 C C . GLY A 1 192 ? -1.853 23.422 -5.723 1 98.25 192 GLY A C 1
ATOM 1383 O O . GLY A 1 192 ? -1.524 24.609 -5.906 1 98.25 192 GLY A O 1
ATOM 1384 N N . PHE A 1 193 ? -2.363 22.719 -6.645 1 97.88 193 PHE A N 1
ATOM 1385 C CA . PHE A 1 193 ? -2.957 23.172 -7.895 1 97.88 193 PHE A CA 1
ATOM 1386 C C . PHE A 1 193 ? -4.145 22.297 -8.281 1 97.88 193 PHE A C 1
ATOM 1388 O O . PHE A 1 193 ? -3.977 21.109 -8.57 1 97.88 193 PHE A O 1
ATOM 1395 N N . GLU A 1 194 ? -5.375 22.906 -8.289 1 95.19 194 GLU A N 1
ATOM 1396 C CA . GLU A 1 194 ? -6.602 22.141 -8.469 1 95.19 194 GLU A CA 1
ATOM 1397 C C . GLU A 1 194 ? -6.715 21.031 -7.426 1 95.19 194 GLU A C 1
ATOM 1399 O O . GLU A 1 194 ? -6.699 21.297 -6.223 1 95.19 194 GLU A O 1
ATOM 1404 N N . GLU A 1 195 ? -6.781 19.781 -7.855 1 94.69 195 GLU A N 1
ATOM 1405 C CA . GLU A 1 195 ? -6.957 18.703 -6.895 1 94.69 195 GLU A CA 1
ATOM 1406 C C . GLU A 1 195 ? -5.621 18.047 -6.559 1 94.69 195 GLU A C 1
ATOM 1408 O O . GLU A 1 195 ? -5.559 17.141 -5.723 1 94.69 195 GLU A O 1
ATOM 1413 N N . ALA A 1 196 ? -4.566 18.562 -7.109 1 96.62 196 ALA A N 1
ATOM 1414 C CA . ALA A 1 196 ? -3.252 17.969 -6.867 1 96.62 196 ALA A CA 1
ATOM 1415 C C . ALA A 1 196 ? -2.543 18.656 -5.707 1 96.62 196 ALA A C 1
ATOM 1417 O O . ALA A 1 196 ? -2.607 19.891 -5.574 1 96.62 196 ALA A O 1
ATOM 1418 N N . VAL A 1 197 ? -1.998 17.922 -4.867 1 98.06 197 VAL A N 1
ATOM 1419 C CA . VAL A 1 197 ? -1.211 18.438 -3.754 1 98.06 197 VAL A CA 1
ATOM 1420 C C . VAL A 1 197 ? 0.133 17.703 -3.689 1 98.06 197 VAL A C 1
ATOM 1422 O O . VAL A 1 197 ? 0.187 16.484 -3.746 1 98.06 197 VAL A O 1
ATOM 1425 N N . VAL A 1 198 ? 1.252 18.438 -3.621 1 97.88 198 VAL A N 1
ATOM 1426 C CA . VAL A 1 198 ? 2.586 17.859 -3.482 1 97.88 198 VAL A CA 1
ATOM 1427 C C . VAL A 1 198 ? 3.293 18.484 -2.279 1 97.88 198 VAL A C 1
ATOM 1429 O O . VAL A 1 198 ? 2.908 19.562 -1.81 1 97.88 198 VAL A O 1
ATOM 1432 N N . ARG A 1 199 ? 4.266 17.766 -1.761 1 98 199 ARG A N 1
ATOM 1433 C CA . ARG A 1 199 ? 4.984 18.203 -0.568 1 98 199 ARG A CA 1
ATOM 1434 C C . ARG A 1 199 ? 6.301 18.875 -0.94 1 98 199 ARG A C 1
ATOM 1436 O O . ARG A 1 199 ? 7.02 18.406 -1.823 1 98 199 ARG A O 1
ATOM 1443 N N . LEU A 1 200 ? 6.57 19.969 -0.388 1 97.94 200 LEU A N 1
ATOM 1444 C CA . LEU A 1 200 ? 7.871 20.625 -0.379 1 97.94 200 LEU A CA 1
ATOM 1445 C C . LEU A 1 200 ? 8.555 20.469 0.977 1 97.94 200 LEU A C 1
ATOM 1447 O O . LEU A 1 200 ? 8.375 21.312 1.863 1 97.94 200 LEU A O 1
ATOM 1451 N N . PRO A 1 201 ? 9.32 19.453 1.118 1 97.44 201 PRO A N 1
ATOM 1452 C CA . PRO A 1 201 ? 9.898 19.141 2.43 1 97.44 201 PRO A CA 1
ATOM 1453 C C . PRO A 1 201 ? 11.18 19.922 2.703 1 97.44 201 PRO A C 1
ATOM 1455 O O . PRO A 1 201 ? 11.977 20.156 1.787 1 97.44 201 PRO A O 1
ATOM 1458 N N . LEU A 1 202 ? 11.398 20.297 3.992 1 97.81 202 LEU A N 1
ATOM 1459 C CA . LEU A 1 202 ? 12.688 20.797 4.457 1 97.81 202 LEU A CA 1
ATOM 1460 C C . LEU A 1 202 ? 13.617 19.641 4.812 1 97.81 202 LEU A C 1
ATOM 1462 O O . LEU A 1 202 ? 13.164 18.594 5.301 1 97.81 202 LEU A O 1
ATOM 1466 N N . PRO A 1 203 ? 14.859 19.859 4.574 1 95.75 203 PRO A N 1
ATOM 1467 C CA . PRO A 1 203 ? 15.797 18.797 4.957 1 95.75 203 PRO A CA 1
ATOM 1468 C C . PRO A 1 203 ? 15.875 18.594 6.469 1 95.75 203 PRO A C 1
ATOM 1470 O O . PRO A 1 203 ? 16.156 17.5 6.934 1 95.75 203 PRO A O 1
ATOM 1473 N N . ILE A 1 204 ? 15.695 19.734 7.176 1 94.94 204 ILE A N 1
ATOM 1474 C CA . ILE A 1 204 ? 15.672 19.719 8.633 1 94.94 204 ILE A CA 1
ATOM 1475 C C . ILE A 1 204 ? 14.453 20.5 9.133 1 94.94 204 ILE A C 1
ATOM 1477 O O . ILE A 1 204 ? 14.125 21.562 8.609 1 94.94 204 ILE A O 1
ATOM 1481 N N . PRO A 1 205 ? 13.859 19.953 10.195 1 96.44 205 PRO A N 1
ATOM 1482 C CA . PRO A 1 205 ? 12.703 20.672 10.719 1 96.44 205 PRO A CA 1
ATOM 1483 C C . PRO A 1 205 ? 13.047 22.094 11.172 1 96.44 205 PRO A C 1
ATOM 1485 O O . PRO A 1 205 ? 14.102 22.312 11.773 1 96.44 205 PRO A O 1
ATOM 1488 N N . ALA A 1 206 ? 12.172 23.016 10.828 1 98 206 ALA A N 1
ATOM 1489 C CA . ALA A 1 206 ? 12.375 24.406 11.219 1 98 206 ALA A CA 1
ATOM 1490 C C . ALA A 1 206 ? 12.133 24.594 12.711 1 98 206 ALA A C 1
ATOM 1492 O O . ALA A 1 206 ? 11.156 24.078 13.266 1 98 206 ALA A O 1
ATOM 1493 N N . ALA A 1 207 ? 12.945 25.406 13.328 1 97.31 207 ALA A N 1
ATOM 1494 C CA . ALA A 1 207 ? 12.836 25.672 14.758 1 97.31 207 ALA A CA 1
ATOM 1495 C C . ALA A 1 207 ? 12.039 26.953 15.023 1 97.31 207 ALA A C 1
ATOM 1497 O O . ALA A 1 207 ? 11.727 27.266 16.172 1 97.31 207 ALA A O 1
ATOM 1498 N N . SER A 1 208 ? 11.797 27.719 13.984 1 98 208 SER A N 1
ATOM 1499 C CA . SER A 1 208 ? 11.07 28.969 14.086 1 98 208 SER A CA 1
ATOM 1500 C C . SER A 1 208 ? 10.43 29.344 12.75 1 98 208 SER A C 1
ATOM 1502 O O . SER A 1 208 ? 10.758 28.766 11.719 1 98 208 SER A O 1
ATOM 1504 N N . PRO A 1 209 ? 9.492 30.297 12.852 1 98.44 209 PRO A N 1
ATOM 1505 C CA . PRO A 1 209 ? 8.906 30.797 11.602 1 98.44 209 PRO A CA 1
ATOM 1506 C C . PRO A 1 209 ? 9.945 31.359 10.648 1 98.44 209 PRO A C 1
ATOM 1508 O O . PRO A 1 209 ? 9.852 31.172 9.43 1 98.44 209 PRO A O 1
ATOM 1511 N N . GLU A 1 210 ? 10.93 32.031 11.195 1 98.25 210 GLU A N 1
ATOM 1512 C CA . GLU A 1 210 ? 11.984 32.625 10.367 1 98.25 210 GLU A CA 1
ATOM 1513 C C . GLU A 1 210 ? 12.805 31.516 9.688 1 98.25 210 GLU A C 1
ATOM 1515 O O . GLU A 1 210 ? 13.117 31.625 8.5 1 98.25 210 GLU A O 1
ATOM 1520 N N . ALA A 1 211 ? 13.141 30.547 10.453 1 98.38 211 ALA A N 1
ATOM 1521 C CA . ALA A 1 211 ? 13.891 29.422 9.906 1 98.38 211 ALA A CA 1
ATOM 1522 C C . ALA A 1 211 ? 13.094 28.703 8.812 1 98.38 211 ALA A C 1
ATOM 1524 O O . ALA A 1 211 ? 13.656 28.266 7.809 1 98.38 211 ALA A O 1
ATOM 1525 N N . LEU A 1 212 ? 11.797 28.562 9.023 1 98.56 212 LEU A N 1
ATOM 1526 C CA . LEU A 1 212 ? 10.922 27.953 8.031 1 98.56 212 LEU A CA 1
ATOM 1527 C C . LEU A 1 212 ? 10.922 28.766 6.734 1 98.56 212 LEU A C 1
ATOM 1529 O O . LEU A 1 212 ? 11.109 28.203 5.652 1 98.56 212 LEU A O 1
ATOM 1533 N N . ARG A 1 213 ? 10.734 30.047 6.887 1 98.31 213 ARG A N 1
ATOM 1534 C CA . ARG A 1 213 ? 10.719 30.922 5.723 1 98.31 213 ARG A CA 1
ATOM 1535 C C . ARG A 1 213 ? 12.031 30.828 4.949 1 98.31 213 ARG A C 1
ATOM 1537 O O . ARG A 1 213 ? 12.023 30.672 3.727 1 98.31 213 ARG A O 1
ATOM 1544 N N . GLU A 1 214 ? 13.109 30.906 5.613 1 98.06 214 GLU A N 1
ATOM 1545 C CA . GLU A 1 214 ? 14.43 30.859 4.988 1 98.06 214 GLU A CA 1
ATOM 1546 C C . GLU A 1 214 ? 14.656 29.516 4.289 1 98.06 214 GLU A C 1
ATOM 1548 O O . GLU A 1 214 ? 15.188 29.484 3.178 1 98.06 214 GLU A O 1
ATOM 1553 N N . GLY A 1 215 ? 14.289 28.484 4.992 1 98.25 215 GLY A N 1
ATOM 1554 C CA . GLY A 1 215 ? 14.438 27.172 4.406 1 98.25 215 GLY A CA 1
ATOM 1555 C C . GLY A 1 215 ? 13.625 26.984 3.135 1 98.25 215 GLY A C 1
ATOM 1556 O O . GLY A 1 215 ? 14.117 26.422 2.152 1 98.25 215 GLY A O 1
ATOM 1557 N N . LEU A 1 216 ? 12.375 27.422 3.121 1 98.12 216 LEU A N 1
ATOM 1558 C CA . LEU A 1 216 ? 11.508 27.297 1.957 1 98.12 216 LEU A CA 1
ATOM 1559 C C . LEU A 1 216 ? 12.023 28.141 0.796 1 98.12 216 LEU A C 1
ATOM 1561 O O . LEU A 1 216 ? 12.055 27.672 -0.347 1 98.12 216 LEU A O 1
ATOM 1565 N N . VAL A 1 217 ? 12.484 29.344 1.089 1 97.44 217 VAL A N 1
ATOM 1566 C CA . VAL A 1 217 ? 13 30.234 0.053 1 97.44 217 VAL A CA 1
ATOM 1567 C C . VAL A 1 217 ? 14.242 29.625 -0.579 1 97.44 217 VAL A C 1
ATOM 1569 O O . VAL A 1 217 ? 14.438 29.719 -1.794 1 97.44 217 VAL A O 1
ATOM 1572 N N . ALA A 1 218 ? 15.055 28.969 0.192 1 97 218 ALA A N 1
ATOM 1573 C CA . ALA A 1 218 ? 16.266 28.328 -0.302 1 97 218 ALA A CA 1
ATOM 1574 C C . ALA A 1 218 ? 15.945 27.188 -1.259 1 97 218 ALA A C 1
ATOM 1576 O O . ALA A 1 218 ? 16.75 26.875 -2.143 1 97 218 ALA A O 1
ATOM 1577 N N . LEU A 1 219 ? 14.805 26.531 -1.12 1 95.88 219 LEU A N 1
ATOM 1578 C CA . LEU A 1 219 ? 14.398 25.406 -1.957 1 95.88 219 LEU A CA 1
ATOM 1579 C C . LEU A 1 219 ? 13.781 25.891 -3.262 1 95.88 219 LEU A C 1
ATOM 1581 O O . LEU A 1 219 ? 13.664 25.125 -4.223 1 95.88 219 LEU A O 1
ATOM 1585 N N . LEU A 1 220 ? 13.289 27.094 -3.229 1 91.94 220 LEU A N 1
ATOM 1586 C CA . LEU A 1 220 ? 12.602 27.656 -4.383 1 91.94 220 LEU A CA 1
ATOM 1587 C C . LEU A 1 220 ? 13.594 28.297 -5.348 1 91.94 220 LEU A C 1
ATOM 1589 O O . LEU A 1 220 ? 13.406 28.234 -6.566 1 91.94 220 LEU A O 1
ATOM 1593 N N . MET B 1 1 ? -4.965 -9.688 -7.617 1 94.81 1 MET B N 1
ATOM 1594 C CA . MET B 1 1 ? -4.07 -10.391 -6.695 1 94.81 1 MET B CA 1
ATOM 1595 C C . MET B 1 1 ? -2.932 -11.062 -7.453 1 94.81 1 MET B C 1
ATOM 1597 O O . MET B 1 1 ? -1.76 -10.867 -7.121 1 94.81 1 MET B O 1
ATOM 1601 N N . ARG B 1 2 ? -3.234 -11.734 -8.531 1 94.81 2 ARG B N 1
ATOM 1602 C CA . ARG B 1 2 ? -2.238 -12.5 -9.266 1 94.81 2 ARG B CA 1
ATOM 1603 C C . ARG B 1 2 ? -1.201 -11.578 -9.906 1 94.81 2 ARG B C 1
ATOM 1605 O O . ARG B 1 2 ? -0.039 -11.953 -10.062 1 94.81 2 ARG B O 1
ATOM 1612 N N . GLY B 1 3 ? -1.591 -10.438 -10.219 1 95.19 3 GLY B N 1
ATOM 1613 C CA . GLY B 1 3 ? -0.691 -9.516 -10.898 1 95.19 3 GLY B CA 1
ATOM 1614 C C . GLY B 1 3 ? 0.003 -8.555 -9.945 1 95.19 3 GLY B C 1
ATOM 1615 O O . GLY B 1 3 ? 0.777 -7.699 -10.383 1 95.19 3 GLY B O 1
ATOM 1616 N N . ALA B 1 4 ? -0.263 -8.641 -8.68 1 96.5 4 ALA B N 1
ATOM 1617 C CA . ALA B 1 4 ? 0.255 -7.66 -7.73 1 96.5 4 ALA B CA 1
ATOM 1618 C C . ALA B 1 4 ? 1.751 -7.855 -7.5 1 96.5 4 ALA B C 1
ATOM 1620 O O . ALA B 1 4 ? 2.195 -8.953 -7.168 1 96.5 4 ALA B O 1
ATOM 1621 N N . ALA B 1 5 ? 2.535 -6.789 -7.664 1 96.56 5 ALA B N 1
ATOM 1622 C CA . ALA B 1 5 ? 3.967 -6.828 -7.383 1 96.56 5 ALA B CA 1
ATOM 1623 C C . ALA B 1 5 ? 4.242 -6.605 -5.898 1 96.56 5 ALA B C 1
ATOM 1625 O O . ALA B 1 5 ? 5.32 -6.938 -5.402 1 96.56 5 ALA B O 1
ATOM 1626 N N . ALA B 1 6 ? 3.318 -5.961 -5.211 1 98.12 6 ALA B N 1
ATOM 1627 C CA . ALA B 1 6 ? 3.416 -5.66 -3.783 1 98.12 6 ALA B CA 1
ATOM 1628 C C . ALA B 1 6 ? 2.047 -5.727 -3.113 1 98.12 6 ALA B C 1
ATOM 1630 O O . ALA B 1 6 ? 1.016 -5.66 -3.787 1 98.12 6 ALA B O 1
ATOM 1631 N N . ALA B 1 7 ? 2.02 -5.926 -1.851 1 98.81 7 ALA B N 1
ATOM 1632 C CA . ALA B 1 7 ? 0.847 -5.895 -0.98 1 98.81 7 ALA B CA 1
ATOM 1633 C C . ALA B 1 7 ? 1.227 -5.465 0.435 1 98.81 7 ALA B C 1
ATOM 1635 O O . ALA B 1 7 ? 2.406 -5.27 0.736 1 98.81 7 ALA B O 1
ATOM 1636 N N . THR B 1 8 ? 0.251 -5.223 1.23 1 98.88 8 THR B N 1
ATOM 1637 C CA . THR B 1 8 ? 0.478 -4.984 2.652 1 98.88 8 THR B CA 1
ATOM 1638 C C . THR B 1 8 ? 0.012 -6.18 3.48 1 98.88 8 THR B C 1
ATOM 1640 O O . THR B 1 8 ? -1.109 -6.66 3.309 1 98.88 8 THR B O 1
ATOM 1643 N N . LEU B 1 9 ? 0.885 -6.656 4.305 1 98.94 9 LEU B N 1
ATOM 1644 C CA . LEU B 1 9 ? 0.568 -7.707 5.266 1 98.94 9 LEU B CA 1
ATOM 1645 C C . LEU B 1 9 ? 0.253 -7.117 6.637 1 98.94 9 LEU B C 1
ATOM 1647 O O . LEU B 1 9 ? 1.092 -6.438 7.23 1 98.94 9 LEU B O 1
ATOM 1651 N N . ALA B 1 10 ? -0.963 -7.328 7.109 1 98.94 10 ALA B N 1
ATOM 1652 C CA . ALA B 1 10 ? -1.332 -6.969 8.477 1 98.94 10 ALA B CA 1
ATOM 1653 C C . ALA B 1 10 ? -1.174 -8.164 9.414 1 98.94 10 ALA B C 1
ATOM 1655 O O . ALA B 1 10 ? -1.699 -9.242 9.148 1 98.94 10 ALA B O 1
ATOM 1656 N N . THR B 1 11 ? -0.411 -7.988 10.398 1 98.88 11 THR B N 1
ATOM 1657 C CA . THR B 1 11 ? -0.212 -8.945 11.477 1 98.88 11 THR B CA 1
ATOM 1658 C C . THR B 1 11 ? -0.502 -8.305 12.828 1 98.88 11 THR B C 1
ATOM 1660 O O . THR B 1 11 ? -1.036 -7.195 12.898 1 98.88 11 THR B O 1
ATOM 1663 N N . GLN B 1 12 ? -0.263 -9.094 13.93 1 97.56 12 GLN B N 1
ATOM 1664 C CA . GLN B 1 12 ? -0.417 -8.508 15.258 1 97.56 12 GLN B CA 1
ATOM 1665 C C . GLN B 1 12 ? 0.52 -9.172 16.266 1 97.56 12 GLN B C 1
ATOM 1667 O O . GLN B 1 12 ? 0.941 -10.32 16.062 1 97.56 12 GLN B O 1
ATOM 1672 N N . ALA B 1 13 ? 0.931 -8.484 17.188 1 95.31 13 ALA B N 1
ATOM 1673 C CA . ALA B 1 13 ? 1.684 -8.961 18.344 1 95.31 13 ALA B CA 1
ATOM 1674 C C . ALA B 1 13 ? 0.995 -8.57 19.641 1 95.31 13 ALA B C 1
ATOM 1676 O O . ALA B 1 13 ? 0.991 -7.402 20.016 1 95.31 13 ALA B O 1
ATOM 1677 N N . GLY B 1 14 ? 0.417 -9.539 20.438 1 94.19 14 GLY B N 1
ATOM 1678 C CA . GLY B 1 14 ? -0.254 -9.234 21.688 1 94.19 14 GLY B CA 1
ATOM 1679 C C . GLY B 1 14 ? -1.405 -8.258 21.531 1 94.19 14 GLY B C 1
ATOM 1680 O O . GLY B 1 14 ? -1.602 -7.379 22.375 1 94.19 14 GLY B O 1
ATOM 1681 N N . GLY B 1 15 ? -2.033 -8.273 20.422 1 95.12 15 GLY B N 1
ATOM 1682 C CA . GLY B 1 15 ? -3.166 -7.398 20.188 1 95.12 15 GLY B CA 1
ATOM 1683 C C . GLY B 1 15 ? -2.791 -6.137 19.422 1 95.12 15 GLY B C 1
ATOM 1684 O O . GLY B 1 15 ? -3.664 -5.43 18.922 1 95.12 15 GLY B O 1
ATOM 1685 N N . GLN B 1 16 ? -1.514 -5.785 19.312 1 97.75 16 GLN B N 1
ATOM 1686 C CA . GLN B 1 16 ? -1.052 -4.617 18.578 1 97.75 16 GLN B CA 1
ATOM 1687 C C . GLN B 1 16 ? -0.948 -4.922 17.078 1 97.75 16 GLN B C 1
ATOM 1689 O O . GLN B 1 16 ? -0.094 -5.707 16.656 1 97.75 16 GLN B O 1
ATOM 1694 N N . PRO B 1 17 ? -1.845 -4.309 16.312 1 98.81 17 PRO B N 1
ATOM 1695 C CA . PRO B 1 17 ? -1.715 -4.492 14.859 1 98.81 17 PRO B CA 1
ATOM 1696 C C . PRO B 1 17 ? -0.393 -3.957 14.312 1 98.81 17 PRO B C 1
ATOM 1698 O O . PRO B 1 17 ? 0.202 -3.051 14.898 1 98.81 17 PRO B O 1
ATOM 1701 N N . PHE B 1 18 ? 0.057 -4.527 13.273 1 98.81 18 PHE B N 1
ATOM 1702 C CA . PHE B 1 18 ? 1.252 -4.129 12.539 1 98.81 18 PHE B CA 1
ATOM 1703 C C . PHE B 1 18 ? 1.039 -4.277 11.039 1 98.81 18 PHE B C 1
ATOM 1705 O O . PHE B 1 18 ? 0.158 -5.02 10.602 1 98.81 18 PHE B O 1
ATOM 1712 N N . ALA B 1 19 ? 1.729 -3.523 10.234 1 98.81 19 ALA B N 1
ATOM 1713 C CA . ALA B 1 19 ? 1.604 -3.57 8.781 1 98.81 19 ALA B CA 1
ATOM 1714 C C . ALA B 1 19 ? 2.977 -3.576 8.117 1 98.81 19 ALA B C 1
ATOM 1716 O O . ALA B 1 19 ? 3.869 -2.824 8.516 1 98.81 19 ALA B O 1
ATOM 1717 N N . SER B 1 20 ? 3.113 -4.402 7.129 1 98.44 20 SER B N 1
ATOM 1718 C CA . SER B 1 20 ? 4.391 -4.543 6.438 1 98.44 20 SER B CA 1
ATOM 1719 C C . SER B 1 20 ? 4.195 -4.645 4.93 1 98.44 20 SER B C 1
ATOM 1721 O O . SER B 1 20 ? 3.213 -5.227 4.465 1 98.44 20 SER B O 1
ATOM 1723 N N . LEU B 1 21 ? 5.129 -4.047 4.219 1 98.38 21 LEU B N 1
ATOM 1724 C CA . LEU B 1 21 ? 5.18 -4.266 2.777 1 98.38 21 LEU B CA 1
ATOM 1725 C C . LEU B 1 21 ? 5.707 -5.66 2.461 1 98.38 21 LEU B C 1
ATOM 1727 O O . LEU B 1 21 ? 6.723 -6.086 3.018 1 98.38 21 LEU B O 1
ATOM 1731 N N . VAL B 1 22 ? 4.996 -6.375 1.61 1 98.06 22 VAL B N 1
ATOM 1732 C CA . VAL B 1 22 ? 5.438 -7.699 1.186 1 98.06 22 VAL B CA 1
ATOM 1733 C C . VAL B 1 22 ? 5.324 -7.82 -0.332 1 98.06 22 VAL B C 1
ATOM 1735 O O . VAL B 1 22 ? 4.68 -6.992 -0.98 1 98.06 22 VAL B O 1
ATOM 1738 N N . THR B 1 23 ? 5.98 -8.82 -0.893 1 97.81 23 THR B N 1
ATOM 1739 C CA . THR B 1 23 ? 5.918 -9.148 -2.312 1 97.81 23 THR B CA 1
ATOM 1740 C C . THR B 1 23 ? 5.254 -10.508 -2.527 1 97.81 23 THR B C 1
ATOM 1742 O O . THR B 1 23 ? 5.898 -11.547 -2.389 1 97.81 23 THR B O 1
ATOM 1745 N N . PRO B 1 24 ? 3.996 -10.5 -2.939 1 98.69 24 PRO B N 1
ATOM 1746 C CA . PRO B 1 24 ? 3.207 -11.734 -3.006 1 98.69 24 PRO B CA 1
ATOM 1747 C C . PRO B 1 24 ? 3.256 -12.391 -4.383 1 98.69 24 PRO B C 1
ATOM 1749 O O . PRO B 1 24 ? 3.531 -11.727 -5.383 1 98.69 24 PRO B O 1
ATOM 1752 N N . ALA B 1 25 ? 3.086 -13.664 -4.375 1 98.31 25 ALA B N 1
ATOM 1753 C CA . ALA B 1 25 ? 2.645 -14.414 -5.547 1 98.31 25 ALA B CA 1
ATOM 1754 C C . ALA B 1 25 ? 1.467 -15.328 -5.199 1 98.31 25 ALA B C 1
ATOM 1756 O O . ALA B 1 25 ? 1.276 -15.688 -4.035 1 98.31 25 ALA B O 1
ATOM 1757 N N . VAL B 1 26 ? 0.662 -15.641 -6.168 1 97.5 26 VAL B N 1
ATOM 1758 C CA . VAL B 1 26 ? -0.491 -16.5 -5.906 1 97.5 26 VAL B CA 1
ATOM 1759 C C . VAL B 1 26 ? -0.225 -17.906 -6.438 1 97.5 26 VAL B C 1
ATOM 1761 O O . VAL B 1 26 ? 0.113 -18.078 -7.613 1 97.5 26 VAL B O 1
ATOM 1764 N N . ALA B 1 27 ? -0.352 -18.891 -5.551 1 96.31 27 ALA B N 1
ATOM 1765 C CA . ALA B 1 27 ? -0.224 -20.312 -5.922 1 96.31 27 ALA B CA 1
ATOM 1766 C C . ALA B 1 27 ? -1.397 -20.75 -6.785 1 96.31 27 ALA B C 1
ATOM 1768 O O . ALA B 1 27 ? -2.436 -20.094 -6.832 1 96.31 27 ALA B O 1
ATOM 1769 N N . PRO B 1 28 ? -1.236 -21.906 -7.461 1 92.38 28 PRO B N 1
ATOM 1770 C CA . PRO B 1 28 ? -2.324 -22.406 -8.312 1 92.38 28 PRO B CA 1
ATOM 1771 C C . PRO B 1 28 ? -3.631 -22.594 -7.543 1 92.38 28 PRO B C 1
ATOM 1773 O O . PRO B 1 28 ? -4.711 -22.359 -8.094 1 92.38 28 PRO B O 1
ATOM 1776 N N . ASP B 1 29 ? -3.57 -22.922 -6.309 1 90.94 29 ASP B N 1
ATOM 1777 C CA . ASP B 1 29 ? -4.773 -23.219 -5.535 1 90.94 29 ASP B CA 1
ATOM 1778 C C . ASP B 1 29 ? -5.379 -21.938 -4.965 1 90.94 29 ASP B C 1
ATOM 1780 O O . ASP B 1 29 ? -6.363 -21.984 -4.223 1 90.94 29 ASP B O 1
ATOM 1784 N N . GLY B 1 30 ? -4.762 -20.797 -5.199 1 93.81 30 GLY B N 1
ATOM 1785 C CA . GLY B 1 30 ? -5.336 -19.531 -4.777 1 93.81 30 GLY B CA 1
ATOM 1786 C C . GLY B 1 30 ? -4.715 -19 -3.504 1 93.81 30 GLY B C 1
ATOM 1787 O O . GLY B 1 30 ? -4.953 -17.844 -3.131 1 93.81 30 GLY B O 1
ATOM 1788 N N . SER B 1 31 ? -3.916 -19.812 -2.834 1 96.75 31 SER B N 1
ATOM 1789 C CA . SER B 1 31 ? -3.23 -19.297 -1.651 1 96.75 31 SER B CA 1
ATOM 1790 C C . SER B 1 31 ? -2.158 -18.281 -2.031 1 96.75 31 SER B C 1
ATOM 1792 O O . SER B 1 31 ? -1.653 -18.297 -3.156 1 96.75 31 SER B O 1
ATOM 1794 N N . VAL B 1 32 ? -1.902 -17.406 -1.115 1 98.62 32 VAL B N 1
ATOM 1795 C CA . VAL B 1 32 ? -0.907 -16.375 -1.368 1 98.62 32 VAL B CA 1
ATOM 1796 C C . VAL B 1 32 ? 0.441 -16.797 -0.792 1 98.62 32 VAL B C 1
ATOM 1798 O O . VAL B 1 32 ? 0.528 -17.203 0.373 1 98.62 32 VAL B O 1
ATOM 1801 N N . LEU B 1 33 ? 1.472 -16.734 -1.627 1 98.69 33 LEU B N 1
ATOM 1802 C CA . LEU B 1 33 ? 2.832 -17.078 -1.231 1 98.69 33 LEU B CA 1
ATOM 1803 C C . LEU B 1 33 ? 3.615 -15.828 -0.827 1 98.69 33 LEU B C 1
ATOM 1805 O O . LEU B 1 33 ? 3.537 -14.797 -1.495 1 98.69 33 LEU B O 1
ATOM 1809 N N . LEU B 1 34 ? 4.289 -15.945 0.268 1 98.5 34 LEU B N 1
ATOM 1810 C CA . LEU B 1 34 ? 5.18 -14.906 0.769 1 98.5 34 LEU B CA 1
ATOM 1811 C C . LEU B 1 34 ? 6.559 -15.477 1.086 1 98.5 34 LEU B C 1
ATOM 1813 O O . LEU B 1 34 ? 6.668 -16.547 1.681 1 98.5 34 LEU B O 1
ATOM 1817 N N . PHE B 1 35 ? 7.602 -14.867 0.655 1 97 35 PHE B N 1
ATOM 1818 C CA . PHE B 1 35 ? 8.977 -15.211 0.987 1 97 35 PHE B CA 1
ATOM 1819 C C . PHE B 1 35 ? 9.539 -14.266 2.041 1 97 35 PHE B C 1
ATOM 1821 O O . PHE B 1 35 ? 9.945 -13.148 1.722 1 97 35 PHE B O 1
ATOM 1828 N N . LEU B 1 36 ? 9.602 -14.727 3.289 1 96 36 LEU B N 1
ATOM 1829 C CA . LEU B 1 36 ? 9.82 -13.82 4.414 1 96 36 LEU B CA 1
ATOM 1830 C C . LEU B 1 36 ? 11.141 -14.133 5.109 1 96 36 LEU B C 1
ATOM 1832 O O . LEU B 1 36 ? 11.5 -15.297 5.289 1 96 36 LEU B O 1
ATOM 1836 N N . SER B 1 37 ? 11.797 -13.055 5.469 1 93.12 37 SER B N 1
ATOM 1837 C CA . SER B 1 37 ? 12.969 -13.211 6.328 1 93.12 37 SER B CA 1
ATOM 1838 C C . SER B 1 37 ? 12.578 -13.75 7.699 1 93.12 37 SER B C 1
ATOM 1840 O O . SER B 1 37 ? 11.57 -13.328 8.273 1 93.12 37 SER B O 1
ATOM 1842 N N . THR B 1 38 ? 13.414 -14.602 8.211 1 90.81 38 THR B N 1
ATOM 1843 C CA . THR B 1 38 ? 13.172 -15.18 9.531 1 90.81 38 THR B CA 1
ATOM 1844 C C . THR B 1 38 ? 13.398 -14.141 10.625 1 90.81 38 THR B C 1
ATOM 1846 O O . THR B 1 38 ? 12.914 -14.305 11.75 1 90.81 38 THR B O 1
ATOM 1849 N N . LEU B 1 39 ? 14.039 -13.07 10.266 1 89.19 39 LEU B N 1
ATOM 1850 C CA . LEU B 1 39 ? 14.422 -12.062 11.25 1 89.19 39 LEU B CA 1
ATOM 1851 C C . LEU B 1 39 ? 13.406 -10.93 11.289 1 89.19 39 LEU B C 1
ATOM 1853 O O . LEU B 1 39 ? 13.453 -10.078 12.18 1 89.19 39 LEU B O 1
ATOM 1857 N N . SER B 1 40 ? 12.5 -10.945 10.438 1 92.31 40 SER B N 1
ATOM 1858 C CA . SER B 1 40 ? 11.586 -9.82 10.328 1 92.31 40 SER B CA 1
ATOM 1859 C C . SER B 1 40 ? 10.562 -9.828 11.453 1 92.31 40 SER B C 1
ATOM 1861 O O . SER B 1 40 ? 10.211 -10.883 11.977 1 92.31 40 SER B O 1
ATOM 1863 N N . GLU B 1 41 ? 10.055 -8.625 11.805 1 93.06 41 GLU B N 1
ATOM 1864 C CA . GLU B 1 41 ? 9.016 -8.438 12.812 1 93.06 41 GLU B CA 1
ATOM 1865 C C . GLU B 1 41 ? 7.75 -9.211 12.445 1 93.06 41 GLU B C 1
ATOM 1867 O O . GLU B 1 41 ? 7.152 -9.875 13.297 1 93.06 41 GLU B O 1
ATOM 1872 N N . HIS B 1 42 ? 7.352 -9.125 11.211 1 96.44 42 HIS B N 1
ATOM 1873 C CA . HIS B 1 42 ? 6.109 -9.766 10.805 1 96.44 42 HIS B CA 1
ATOM 1874 C C . HIS B 1 42 ? 6.238 -11.289 10.852 1 96.44 42 HIS B C 1
ATOM 1876 O O . HIS B 1 42 ? 5.258 -11.984 11.117 1 96.44 42 HIS B O 1
ATOM 1882 N N . THR B 1 43 ? 7.441 -11.852 10.578 1 97.06 43 THR B N 1
ATOM 1883 C CA . THR B 1 43 ? 7.621 -13.297 10.711 1 97.06 43 THR B CA 1
ATOM 1884 C C . THR B 1 43 ? 7.434 -13.734 12.164 1 97.06 43 THR 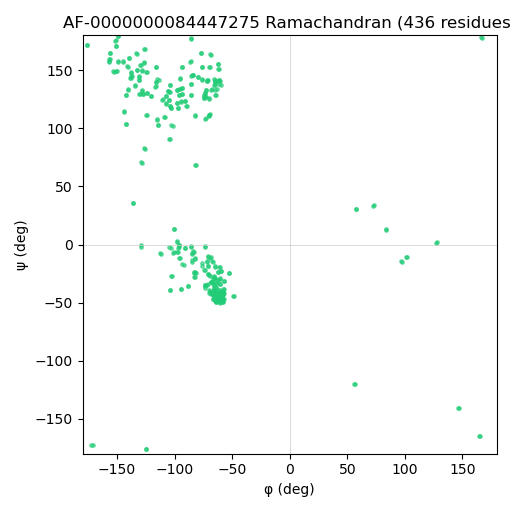B C 1
ATOM 1886 O O . THR B 1 43 ? 6.758 -14.727 12.43 1 97.06 43 THR B O 1
ATOM 1889 N N . ARG B 1 44 ? 8.016 -12.992 13.07 1 96.5 44 ARG B N 1
ATOM 1890 C CA . ARG B 1 44 ? 7.84 -13.281 14.492 1 96.5 44 ARG B CA 1
ATOM 1891 C C . ARG B 1 44 ? 6.367 -13.219 14.883 1 96.5 44 ARG B C 1
ATOM 1893 O O . ARG B 1 44 ? 5.887 -14.07 15.641 1 96.5 44 ARG B O 1
ATOM 1900 N N . HIS B 1 45 ? 5.633 -12.219 14.414 1 98.25 45 HIS B N 1
ATOM 1901 C CA . HIS B 1 45 ? 4.203 -12.117 14.68 1 98.25 45 HIS B CA 1
ATOM 1902 C C . HIS B 1 45 ? 3.461 -13.359 14.211 1 98.25 45 HIS B C 1
ATOM 1904 O O . HIS B 1 45 ? 2.66 -13.93 14.961 1 98.25 45 HIS B O 1
ATOM 1910 N N . LEU B 1 46 ? 3.773 -13.773 12.977 1 98.38 46 LEU B N 1
ATOM 1911 C CA . LEU B 1 46 ? 3.049 -14.867 12.352 1 98.38 46 LEU B CA 1
ATOM 1912 C C . LEU B 1 46 ? 3.303 -16.172 13.086 1 98.38 46 LEU B C 1
ATOM 1914 O O . LEU B 1 46 ? 2.416 -17.031 13.172 1 98.38 46 LEU B O 1
ATOM 1918 N N . LEU B 1 47 ? 4.516 -16.344 13.602 1 97.31 47 LEU B N 1
ATOM 1919 C CA . LEU B 1 47 ? 4.844 -17.531 14.375 1 97.31 47 LEU B CA 1
ATOM 1920 C C . LEU B 1 47 ? 4.008 -17.609 15.648 1 97.31 47 LEU B C 1
ATOM 1922 O O . LEU B 1 47 ? 3.613 -18.688 16.078 1 97.31 47 LEU B O 1
ATOM 1926 N N . ALA B 1 48 ? 3.684 -16.469 16.203 1 97.06 48 ALA B N 1
ATOM 1927 C CA . ALA B 1 48 ? 2.922 -16.406 17.453 1 97.06 48 ALA B CA 1
ATOM 1928 C C . ALA B 1 48 ? 1.421 -16.406 17.188 1 97.06 48 ALA B C 1
ATOM 1930 O O . ALA B 1 48 ? 0.639 -16.938 17.969 1 97.06 48 ALA B O 1
ATOM 1931 N N . GLU B 1 49 ? 0.952 -15.789 16.141 1 97.69 49 GLU B N 1
ATOM 1932 C CA . GLU B 1 49 ? -0.441 -15.648 15.727 1 97.69 49 GLU B CA 1
ATOM 1933 C C . GLU B 1 49 ? -0.578 -15.734 14.211 1 97.69 49 GLU B C 1
ATOM 1935 O O . GLU B 1 49 ? -0.308 -14.758 13.5 1 97.69 49 GLU B O 1
ATOM 1940 N N . PRO B 1 50 ? -1.057 -16.891 13.727 1 98.19 50 PRO B N 1
ATOM 1941 C CA . PRO B 1 50 ? -1.01 -17.141 12.281 1 98.19 50 PRO B CA 1
ATOM 1942 C C . PRO B 1 50 ? -2.09 -16.359 11.523 1 98.19 50 PRO B C 1
ATOM 1944 O O . PRO B 1 50 ? -2.053 -16.297 10.289 1 98.19 50 PRO B O 1
ATOM 1947 N N . ARG B 1 51 ? -3.172 -15.867 12.281 1 98.44 51 ARG B N 1
ATOM 1948 C CA . ARG B 1 51 ? -4.172 -15.055 11.594 1 98.44 51 ARG B CA 1
ATOM 1949 C C . ARG B 1 51 ? -3.557 -13.766 11.055 1 98.44 51 ARG B C 1
ATOM 1951 O O . ARG B 1 51 ? -2.801 -13.094 11.758 1 98.44 51 ARG B O 1
ATOM 1958 N N . CYS B 1 52 ? -3.824 -13.375 9.82 1 98.88 52 CYS B N 1
ATOM 1959 C CA . CYS B 1 52 ? -3.299 -12.18 9.172 1 98.88 52 CYS B CA 1
ATOM 1960 C C . CYS B 1 52 ? -4.27 -11.656 8.117 1 98.88 52 CYS B C 1
ATOM 1962 O O . CYS B 1 52 ? -5.359 -12.203 7.949 1 98.88 52 CYS B O 1
ATOM 1964 N N . ALA B 1 53 ? -3.992 -10.578 7.535 1 98.94 53 ALA B N 1
ATOM 1965 C CA . ALA B 1 53 ? -4.715 -10.016 6.398 1 98.94 53 ALA B CA 1
ATOM 1966 C C . ALA B 1 53 ? -3.752 -9.453 5.355 1 98.94 53 ALA B C 1
ATOM 1968 O O . ALA B 1 53 ? -2.654 -9 5.691 1 98.94 53 ALA B O 1
ATOM 1969 N N . LEU B 1 54 ? -4.105 -9.508 4.148 1 98.94 54 LEU B N 1
ATOM 1970 C CA . LEU B 1 54 ? -3.369 -8.938 3.023 1 98.94 54 LEU B CA 1
ATOM 1971 C C . LEU B 1 54 ? -4.223 -7.914 2.281 1 98.94 54 LEU B C 1
ATOM 1973 O O . LEU B 1 54 ? -5.371 -8.195 1.927 1 98.94 54 LEU B O 1
ATOM 1977 N N . LEU B 1 55 ? -3.713 -6.719 2.078 1 98.94 55 LEU B N 1
ATOM 1978 C CA . LEU B 1 55 ? -4.371 -5.715 1.251 1 98.94 55 LEU B CA 1
ATOM 1979 C C . LEU B 1 55 ? -3.684 -5.59 -0.104 1 98.94 55 LEU B C 1
ATOM 1981 O O . LEU B 1 55 ? -2.482 -5.316 -0.172 1 98.94 55 LEU B O 1
ATOM 1985 N N . PHE B 1 56 ? -4.41 -5.848 -1.144 1 98.56 56 PHE B N 1
ATOM 1986 C CA . PHE B 1 56 ? -4.012 -5.609 -2.525 1 98.56 56 PHE B CA 1
ATOM 1987 C C . PHE B 1 56 ? -4.734 -4.398 -3.098 1 98.56 56 PHE B C 1
ATOM 1989 O O . PHE B 1 56 ? -5.953 -4.27 -2.955 1 98.56 56 PHE B O 1
ATOM 1996 N N . THR B 1 57 ? -3.965 -3.521 -3.723 1 97.88 57 THR B N 1
ATOM 1997 C CA . THR B 1 57 ? -4.551 -2.307 -4.277 1 97.88 57 THR B CA 1
ATOM 1998 C C . THR B 1 57 ? -4.168 -2.143 -5.746 1 97.88 57 THR B C 1
ATOM 2000 O O . THR B 1 57 ? -3.004 -2.324 -6.113 1 97.88 57 THR B O 1
ATOM 2003 N N . GLY B 1 58 ? -5.137 -1.907 -6.629 1 96 58 GLY B N 1
ATOM 2004 C CA . GLY B 1 58 ? -4.883 -1.541 -8.016 1 96 58 GLY B CA 1
ATOM 2005 C C . GLY B 1 58 ? -4.68 -0.05 -8.211 1 96 58 GLY B C 1
ATOM 2006 O O . GLY B 1 58 ? -4.672 0.712 -7.242 1 96 58 GLY B O 1
ATOM 2007 N N . PRO B 1 59 ? -4.398 0.336 -9.438 1 93.31 59 PRO B N 1
ATOM 2008 C CA . PRO B 1 59 ? -4.234 1.765 -9.719 1 93.31 59 PRO B CA 1
ATOM 2009 C C . PRO B 1 59 ? -5.523 2.555 -9.531 1 93.31 59 PRO B C 1
ATOM 2011 O O . PRO B 1 59 ? -6.605 2.076 -9.883 1 93.31 59 PRO B O 1
ATOM 2014 N N . ALA B 1 60 ? -5.383 3.717 -8.914 1 94.75 60 ALA B N 1
ATOM 2015 C CA . ALA B 1 60 ? -6.527 4.617 -8.797 1 94.75 60 ALA B CA 1
ATOM 2016 C C . ALA B 1 60 ? -6.824 5.293 -10.133 1 94.75 60 ALA B C 1
ATOM 2018 O O . ALA B 1 60 ? -5.945 5.914 -10.734 1 94.75 60 ALA B O 1
ATOM 2019 N N . PRO B 1 61 ? -8.086 5.195 -10.617 1 94.19 61 PRO B N 1
ATOM 2020 C CA . PRO B 1 61 ? -8.414 5.867 -11.875 1 94.19 61 PRO B CA 1
ATOM 2021 C C . PRO B 1 61 ? -8.469 7.387 -11.734 1 94.19 61 PRO B C 1
ATOM 2023 O O . PRO B 1 61 ? -8.406 8.109 -12.742 1 94.19 61 PRO B O 1
ATOM 2026 N N . GLU B 1 62 ? -8.594 7.863 -10.477 1 93.88 62 GLU B N 1
ATOM 2027 C CA . GLU B 1 62 ? -8.68 9.289 -10.195 1 93.88 62 GLU B CA 1
ATOM 2028 C C . GLU B 1 62 ? -7.629 9.711 -9.172 1 93.88 62 GLU B C 1
ATOM 2030 O O . GLU B 1 62 ? -6.941 8.867 -8.594 1 93.88 62 GLU B O 1
ATOM 2035 N N . ILE B 1 63 ? -7.461 11.039 -9.023 1 93.25 63 ILE B N 1
ATOM 2036 C CA . ILE B 1 63 ? -6.504 11.609 -8.086 1 93.25 63 ILE B CA 1
ATOM 2037 C C . ILE B 1 63 ? -6.852 11.164 -6.664 1 93.25 63 ILE B C 1
ATOM 2039 O O . ILE B 1 63 ? -5.965 11.031 -5.816 1 93.25 63 ILE B O 1
ATOM 2043 N N . ASN B 1 64 ? -8.172 10.914 -6.391 1 94.94 64 ASN B N 1
ATOM 2044 C CA . ASN B 1 64 ? -8.625 10.352 -5.121 1 94.94 64 ASN B CA 1
ATOM 2045 C C . ASN B 1 64 ? -8.211 8.898 -4.969 1 94.94 64 ASN B C 1
ATOM 2047 O O . ASN B 1 64 ? -8.75 8.016 -5.645 1 94.94 64 ASN B O 1
ATOM 2051 N N . PRO B 1 65 ? -7.262 8.602 -4.016 1 96.56 65 PRO B N 1
ATOM 2052 C CA . PRO B 1 65 ? -6.793 7.227 -3.857 1 96.56 65 PRO B CA 1
ATOM 2053 C C . PRO B 1 65 ? -7.918 6.254 -3.504 1 96.56 65 PRO B C 1
ATOM 2055 O O . PRO B 1 65 ? -7.809 5.055 -3.768 1 96.56 65 PRO B O 1
ATOM 2058 N N . GLN B 1 66 ? -8.992 6.734 -2.961 1 94.38 66 GLN B N 1
ATOM 2059 C CA . GLN B 1 66 ? -10.094 5.883 -2.516 1 94.38 66 GLN B CA 1
ATOM 2060 C C . GLN B 1 66 ? -10.844 5.289 -3.703 1 94.38 66 GLN B C 1
ATOM 2062 O O . GLN B 1 66 ? -11.656 4.375 -3.539 1 94.38 66 GLN B O 1
ATOM 2067 N N . THR B 1 67 ? -10.555 5.762 -4.855 1 95.94 67 THR B N 1
ATOM 2068 C CA . THR B 1 67 ? -11.188 5.219 -6.047 1 95.94 67 THR B CA 1
ATOM 2069 C C . THR B 1 67 ? -10.438 3.99 -6.551 1 95.94 67 THR B C 1
ATOM 2071 O O . THR B 1 67 ? -10.891 3.312 -7.473 1 95.94 67 THR B O 1
ATOM 2074 N N . ALA B 1 68 ? -9.312 3.684 -6 1 96.75 68 ALA B N 1
ATOM 2075 C CA . ALA B 1 68 ? -8.539 2.502 -6.375 1 96.75 68 ALA B CA 1
ATOM 2076 C C . ALA B 1 68 ? -9.305 1.222 -6.043 1 96.75 68 ALA B C 1
ATOM 2078 O O . ALA B 1 68 ? -9.805 1.061 -4.93 1 96.75 68 ALA B O 1
ATOM 2079 N N . PRO B 1 69 ? -9.445 0.285 -7.035 1 96.88 69 PRO B N 1
ATOM 2080 C CA . PRO B 1 69 ? -9.914 -1.041 -6.625 1 96.88 69 PRO B CA 1
ATOM 2081 C C . PRO B 1 69 ? -8.961 -1.731 -5.656 1 96.88 69 PRO B C 1
ATOM 2083 O O . PRO B 1 69 ? -7.742 -1.597 -5.781 1 96.88 69 PRO B O 1
ATOM 2086 N N . ARG B 1 70 ? -9.539 -2.439 -4.668 1 97.5 70 ARG B N 1
ATOM 2087 C CA . ARG B 1 70 ? -8.695 -3.096 -3.678 1 97.5 70 ARG B CA 1
ATOM 2088 C C . ARG B 1 70 ? -9.422 -4.266 -3.023 1 97.5 70 ARG B C 1
ATOM 2090 O O . ARG B 1 70 ? -10.648 -4.348 -3.084 1 97.5 70 ARG B O 1
ATOM 2097 N N . VAL B 1 71 ? -8.664 -5.145 -2.455 1 97.81 71 VAL B N 1
ATOM 2098 C CA . VAL B 1 71 ? -9.219 -6.293 -1.75 1 97.81 71 VAL B CA 1
ATOM 2099 C C . VAL B 1 71 ? -8.391 -6.59 -0.505 1 97.81 71 VAL B C 1
ATOM 2101 O O . VAL B 1 71 ? -7.156 -6.559 -0.554 1 97.81 71 VAL B O 1
ATOM 2104 N N . THR B 1 72 ? -9.055 -6.699 0.581 1 98.56 72 THR B N 1
ATOM 2105 C CA . THR B 1 72 ? -8.445 -7.23 1.794 1 98.56 72 THR B CA 1
ATOM 2106 C C . THR B 1 72 ? -8.789 -8.703 1.974 1 98.56 72 THR B C 1
ATOM 2108 O O . THR B 1 72 ? -9.969 -9.062 2.057 1 98.56 72 THR B O 1
ATOM 2111 N N . VAL B 1 73 ? -7.797 -9.523 2.047 1 98.56 73 VAL B N 1
ATOM 2112 C CA . VAL B 1 73 ? -7.957 -10.961 2.248 1 98.56 73 VAL B CA 1
ATOM 2113 C C . VAL B 1 73 ? -7.531 -11.336 3.664 1 98.56 73 VAL B C 1
ATOM 2115 O O . VAL B 1 73 ? -6.398 -11.062 4.07 1 98.56 73 VAL B O 1
ATOM 2118 N N . THR B 1 74 ? -8.43 -11.906 4.383 1 98.5 74 THR B N 1
ATOM 2119 C CA . THR B 1 74 ? -8.078 -12.477 5.68 1 98.5 74 THR B CA 1
ATOM 2120 C C . THR B 1 74 ? -7.793 -13.969 5.559 1 98.5 74 THR B C 1
ATOM 2122 O O . THR B 1 74 ? -8.422 -14.664 4.75 1 98.5 74 THR B O 1
ATOM 2125 N N . GLY B 1 75 ? -6.824 -14.375 6.34 1 98.19 75 GLY B N 1
ATOM 2126 C CA . GLY B 1 75 ? -6.48 -15.781 6.25 1 98.19 75 GLY B CA 1
ATOM 2127 C C . GLY B 1 75 ? -5.477 -16.219 7.301 1 98.19 75 GLY B C 1
ATOM 2128 O O . GLY B 1 75 ? -5.203 -15.484 8.25 1 98.19 75 GLY B O 1
ATOM 2129 N N . LEU B 1 76 ? -4.984 -17.516 7.16 1 98.19 76 LEU B N 1
ATOM 2130 C CA . LEU B 1 76 ? -3.992 -18.125 8.039 1 98.19 76 LEU B CA 1
ATOM 2131 C C . LEU B 1 76 ? -2.666 -18.312 7.309 1 98.19 76 LEU B C 1
ATOM 2133 O O . LEU B 1 76 ? -2.631 -18.891 6.219 1 98.19 76 LEU B O 1
ATOM 2137 N N . ALA B 1 77 ? -1.648 -17.766 7.922 1 98.75 77 ALA B N 1
ATOM 2138 C CA . ALA B 1 77 ? -0.303 -17.922 7.375 1 98.75 77 ALA B CA 1
ATOM 2139 C C . ALA B 1 77 ? 0.407 -19.125 8.008 1 98.75 77 ALA B C 1
ATOM 2141 O O . ALA B 1 77 ? 0.488 -19.219 9.234 1 98.75 77 ALA B O 1
ATOM 2142 N N . ILE B 1 78 ? 0.952 -19.969 7.184 1 97.69 78 ILE B N 1
ATOM 2143 C CA . ILE B 1 78 ? 1.696 -21.125 7.668 1 97.69 78 ILE B CA 1
ATOM 2144 C C . ILE B 1 78 ? 2.969 -21.312 6.844 1 97.69 78 ILE B C 1
ATOM 2146 O O . ILE B 1 78 ? 2.975 -21.062 5.637 1 97.69 78 ILE B O 1
ATOM 2150 N N . PRO B 1 79 ? 4.07 -21.766 7.48 1 97.25 79 PRO B N 1
ATOM 2151 C CA . PRO B 1 79 ? 5.238 -22.109 6.672 1 97.25 79 PRO B CA 1
ATOM 2152 C C . PRO B 1 79 ? 4.957 -23.25 5.684 1 97.25 79 PRO B C 1
ATOM 2154 O O . PRO B 1 79 ? 4.219 -24.188 6.004 1 97.25 79 PRO B O 1
ATOM 2157 N N . VAL B 1 80 ? 5.484 -23.125 4.523 1 97.62 80 VAL B N 1
ATOM 2158 C CA . VAL B 1 80 ? 5.309 -24.172 3.525 1 97.62 80 VAL B CA 1
ATOM 2159 C C . VAL B 1 80 ? 6.188 -25.375 3.875 1 97.62 80 VAL B C 1
ATOM 2161 O O . VAL B 1 80 ? 7.391 -25.219 4.109 1 97.62 80 VAL B O 1
ATOM 2164 N N . PRO B 1 81 ? 5.602 -26.516 3.908 1 95.88 81 PRO B N 1
ATOM 2165 C CA . PRO B 1 81 ? 6.402 -27.703 4.199 1 95.88 81 PRO B CA 1
ATOM 2166 C C . PRO B 1 81 ? 7.488 -27.969 3.156 1 95.88 81 PRO B C 1
ATOM 2168 O O . PRO B 1 81 ? 7.312 -27.609 1.984 1 95.88 81 PRO B O 1
ATOM 2171 N N . GLU B 1 82 ? 8.523 -28.656 3.545 1 92.81 82 GLU B N 1
ATOM 2172 C CA . GLU B 1 82 ? 9.695 -28.906 2.717 1 92.81 82 GLU B CA 1
ATOM 2173 C C . GLU B 1 82 ? 9.312 -29.625 1.42 1 92.81 82 GLU B C 1
ATOM 2175 O O . GLU B 1 82 ? 9.844 -29.297 0.353 1 92.81 82 GLU B O 1
ATOM 2180 N N . GLY B 1 83 ? 8.445 -30.531 1.457 1 94.06 83 GLY B N 1
ATOM 2181 C CA . GLY B 1 83 ? 8.062 -31.312 0.295 1 94.06 83 GLY B CA 1
ATOM 2182 C C . GLY B 1 83 ? 7.395 -30.5 -0.792 1 94.06 83 GLY B C 1
ATOM 2183 O O . GLY B 1 83 ? 7.375 -30.891 -1.957 1 94.06 83 GLY B O 1
ATOM 2184 N N . GLU B 1 84 ? 6.867 -29.297 -0.429 1 94.62 84 GLU B N 1
ATOM 2185 C CA . GLU B 1 84 ? 6.148 -28.453 -1.376 1 94.62 84 GLU B CA 1
ATOM 2186 C C . GLU B 1 84 ? 6.934 -27.188 -1.686 1 94.62 84 GLU B C 1
ATOM 2188 O O . GLU B 1 84 ? 6.59 -26.438 -2.607 1 94.62 84 GLU B O 1
ATOM 2193 N N . ALA B 1 85 ? 7.965 -26.953 -1.004 1 94.5 85 ALA B N 1
ATOM 2194 C CA . ALA B 1 85 ? 8.625 -25.656 -0.97 1 94.5 85 ALA B CA 1
ATOM 2195 C C . ALA B 1 85 ? 9.289 -25.344 -2.309 1 94.5 85 ALA B C 1
ATOM 2197 O O . ALA B 1 85 ? 9.164 -24.234 -2.822 1 94.5 85 ALA B O 1
ATOM 2198 N N . ASP B 1 86 ? 9.914 -26.312 -2.92 1 94.06 86 ASP B N 1
ATOM 2199 C CA . ASP B 1 86 ? 10.672 -26.062 -4.141 1 94.06 86 ASP B CA 1
ATOM 2200 C C . ASP B 1 86 ? 9.758 -25.609 -5.273 1 94.06 86 ASP B C 1
ATOM 2202 O O . ASP B 1 86 ? 10.023 -24.609 -5.938 1 94.06 86 ASP B O 1
ATOM 2206 N N . ALA B 1 87 ? 8.703 -26.359 -5.445 1 94.44 87 ALA B N 1
ATOM 2207 C CA . ALA B 1 87 ? 7.777 -26.047 -6.535 1 94.44 87 ALA B CA 1
ATOM 2208 C C . ALA B 1 87 ? 7.113 -24.688 -6.32 1 94.44 87 ALA B C 1
ATOM 2210 O O . ALA B 1 87 ? 7.008 -23.891 -7.254 1 94.44 87 ALA B O 1
ATOM 2211 N N . LEU B 1 88 ? 6.707 -24.391 -5.129 1 96.56 88 LEU B N 1
ATOM 2212 C CA . LEU B 1 88 ? 6.02 -23.156 -4.816 1 96.56 88 LEU B CA 1
ATOM 2213 C C . LEU B 1 88 ? 6.988 -21.969 -4.832 1 96.56 88 LEU B C 1
ATOM 2215 O O . LEU B 1 88 ? 6.625 -20.875 -5.238 1 96.56 88 LEU B O 1
ATOM 2219 N N . LYS B 1 89 ? 8.188 -22.203 -4.418 1 96.56 89 LYS B N 1
ATOM 2220 C CA . LYS B 1 89 ? 9.219 -21.172 -4.492 1 96.56 89 LYS B CA 1
ATOM 2221 C C . LYS B 1 89 ? 9.508 -20.797 -5.941 1 96.56 89 LYS B C 1
ATOM 2223 O O . LYS B 1 89 ? 9.688 -19.609 -6.25 1 96.56 89 LYS B O 1
ATOM 2228 N N . SER B 1 90 ? 9.578 -21.797 -6.746 1 95.19 90 SER B N 1
ATOM 2229 C CA . SER B 1 90 ? 9.773 -21.531 -8.164 1 95.19 90 SER B CA 1
ATOM 2230 C C . SER B 1 90 ? 8.656 -20.656 -8.727 1 95.19 90 SER B C 1
ATOM 2232 O O . SER B 1 90 ? 8.922 -19.734 -9.508 1 95.19 90 SER B O 1
ATOM 2234 N N . ARG B 1 91 ? 7.438 -20.922 -8.32 1 95.75 91 ARG B N 1
ATOM 2235 C CA . ARG B 1 91 ? 6.301 -20.109 -8.734 1 95.75 91 ARG B CA 1
ATOM 2236 C C . ARG B 1 91 ? 6.438 -18.672 -8.234 1 95.75 91 ARG B C 1
ATOM 2238 O O . ARG B 1 91 ? 6.184 -17.719 -8.977 1 95.75 91 ARG B O 1
ATOM 2245 N N . TRP B 1 92 ? 6.797 -18.516 -7.02 1 97.69 92 TRP B N 1
ATOM 2246 C CA . TRP B 1 92 ? 6.996 -17.188 -6.441 1 97.69 92 TRP B CA 1
ATOM 2247 C C . TRP B 1 92 ? 8.078 -16.422 -7.195 1 97.69 92 TRP B C 1
ATOM 2249 O O . TRP B 1 92 ? 7.91 -15.234 -7.496 1 97.69 92 TRP B O 1
ATOM 2259 N N . LEU B 1 93 ? 9.148 -17.094 -7.57 1 96.62 93 LEU B N 1
ATOM 2260 C CA . LEU B 1 93 ? 10.297 -16.484 -8.227 1 96.62 93 LEU B CA 1
ATOM 2261 C C . LEU B 1 93 ? 9.93 -16.031 -9.641 1 96.62 93 LEU B C 1
ATOM 2263 O O . LEU B 1 93 ? 10.547 -15.109 -10.18 1 96.62 93 LEU B O 1
ATOM 2267 N N . LEU B 1 94 ? 8.969 -16.688 -10.234 1 95.31 94 LEU B N 1
ATOM 2268 C CA . LEU B 1 94 ? 8.508 -16.266 -11.547 1 95.31 94 LEU B CA 1
ATOM 2269 C C . LEU B 1 94 ? 7.961 -14.836 -11.492 1 95.31 94 LEU B C 1
ATOM 2271 O O . LEU B 1 94 ? 8.109 -14.07 -12.445 1 95.31 94 LEU B O 1
ATOM 2275 N N . ARG B 1 95 ? 7.355 -14.484 -10.375 1 96.56 95 ARG B N 1
ATOM 2276 C CA . ARG B 1 95 ? 6.773 -13.164 -10.203 1 96.56 95 ARG B CA 1
ATOM 2277 C C . ARG B 1 95 ? 7.836 -12.148 -9.773 1 96.56 95 ARG B C 1
ATOM 2279 O O . ARG B 1 95 ? 7.715 -10.961 -10.055 1 96.56 95 ARG B O 1
ATOM 2286 N N . HIS B 1 96 ? 8.859 -12.617 -9.102 1 97.19 96 HIS B N 1
ATOM 2287 C CA . HIS B 1 96 ? 9.898 -11.766 -8.547 1 97.19 96 HIS B CA 1
ATOM 2288 C C . HIS B 1 96 ? 11.289 -12.242 -8.953 1 97.19 96 HIS B C 1
ATOM 2290 O O . HIS B 1 96 ? 12.094 -12.617 -8.094 1 97.19 96 HIS B O 1
ATOM 2296 N N . PRO B 1 97 ? 11.609 -12.07 -10.25 1 96.25 97 PRO B N 1
ATOM 2297 C CA . PRO B 1 97 ? 12.883 -12.617 -10.742 1 96.25 97 PRO B CA 1
ATOM 2298 C C . PRO B 1 97 ? 14.094 -11.984 -10.062 1 96.25 97 PRO B C 1
ATOM 2300 O O . PRO B 1 97 ? 15.125 -12.641 -9.891 1 96.25 97 PRO B O 1
ATOM 2303 N N . TYR B 1 98 ? 14.016 -10.734 -9.648 1 93.94 98 TYR B N 1
ATOM 2304 C CA . TYR B 1 98 ? 15.109 -10.031 -8.984 1 93.94 98 TYR B CA 1
ATOM 2305 C C . TYR B 1 98 ? 15.5 -10.727 -7.688 1 93.94 98 TYR B C 1
ATOM 2307 O O . TYR B 1 98 ? 16.609 -10.531 -7.18 1 93.94 98 TYR B O 1
ATOM 2315 N N . ALA B 1 99 ? 14.648 -11.523 -7.172 1 94.5 99 ALA B N 1
ATOM 2316 C CA . ALA B 1 99 ? 14.859 -12.133 -5.859 1 94.5 99 ALA B CA 1
ATOM 2317 C C . ALA B 1 99 ? 15.75 -13.367 -5.969 1 94.5 99 ALA B C 1
ATOM 2319 O O . ALA B 1 99 ? 16.188 -13.914 -4.957 1 94.5 99 ALA B O 1
ATOM 2320 N N . ALA B 1 100 ? 16.031 -13.883 -7.152 1 92.44 100 ALA B N 1
ATOM 2321 C CA . ALA B 1 100 ? 16.922 -15.023 -7.348 1 92.44 100 ALA B CA 1
ATOM 2322 C C . ALA B 1 100 ? 18.266 -14.789 -6.68 1 92.44 100 ALA B C 1
ATOM 2324 O O . ALA B 1 100 ? 18.938 -15.742 -6.258 1 92.44 100 ALA B O 1
ATOM 2325 N N . LEU B 1 101 ? 18.594 -13.516 -6.5 1 85.88 101 LEU B N 1
ATOM 2326 C CA . LEU B 1 101 ? 19.875 -13.125 -5.938 1 85.88 101 LEU B CA 1
ATOM 2327 C C . LEU B 1 101 ? 19.953 -13.461 -4.449 1 85.88 101 LEU B C 1
ATOM 2329 O O . LEU B 1 101 ? 21.031 -13.68 -3.906 1 85.88 101 LEU B O 1
ATOM 2333 N N . TYR B 1 102 ? 18.734 -13.531 -3.779 1 83.06 102 TYR B N 1
ATOM 2334 C CA . TYR B 1 102 ? 18.766 -13.742 -2.336 1 83.06 102 TYR B CA 1
ATOM 2335 C C . TYR B 1 102 ? 17.844 -14.891 -1.934 1 83.06 102 TYR B C 1
ATOM 2337 O O . TYR B 1 102 ? 17.812 -15.281 -0.766 1 83.06 102 TYR B O 1
ATOM 2345 N N . ALA B 1 103 ? 17.203 -15.469 -2.881 1 84.94 103 ALA B N 1
ATOM 2346 C CA . ALA B 1 103 ? 16.219 -16.5 -2.582 1 84.94 103 ALA B CA 1
ATOM 2347 C C . ALA B 1 103 ? 16.906 -17.766 -2.051 1 84.94 103 ALA B C 1
ATOM 2349 O O . ALA B 1 103 ? 16.234 -18.641 -1.483 1 84.94 103 ALA B O 1
ATOM 2350 N N . GLY B 1 104 ? 18.188 -17.828 -2.172 1 82.5 104 GLY B N 1
ATOM 2351 C CA . GLY B 1 104 ? 18.922 -18.984 -1.699 1 82.5 104 GLY B CA 1
ATOM 2352 C C . GLY B 1 104 ? 19.5 -18.812 -0.305 1 82.5 104 GLY B C 1
ATOM 2353 O O . GLY B 1 104 ? 20.031 -19.75 0.279 1 82.5 104 GLY B O 1
ATOM 2354 N N . PHE B 1 105 ? 19.297 -17.641 0.249 1 81.19 105 PHE B N 1
ATOM 2355 C CA . PHE B 1 105 ? 19.812 -17.375 1.588 1 81.19 105 PHE B CA 1
ATOM 2356 C C . PHE B 1 105 ? 19.016 -18.141 2.635 1 81.19 105 PHE B C 1
ATOM 2358 O O . PHE B 1 105 ? 17.812 -18.328 2.49 1 81.19 105 PHE B O 1
ATOM 2365 N N . GLY B 1 106 ? 19.641 -18.656 3.646 1 82.62 106 GLY B N 1
ATOM 2366 C CA . GLY B 1 106 ? 19.016 -19.469 4.676 1 82.62 106 GLY B CA 1
ATOM 2367 C C . GLY B 1 106 ? 18.156 -18.688 5.633 1 82.62 106 GLY B C 1
ATOM 2368 O O . GLY B 1 106 ? 17.438 -19.25 6.457 1 82.62 106 GLY B O 1
ATOM 2369 N N . ASP B 1 107 ? 18.094 -17.438 5.473 1 89.06 107 ASP B N 1
ATOM 2370 C CA . ASP B 1 107 ? 17.359 -16.625 6.445 1 89.06 107 ASP B CA 1
ATOM 2371 C C . ASP B 1 107 ? 15.961 -16.266 5.922 1 89.06 107 ASP B C 1
ATOM 2373 O O . ASP B 1 107 ? 15.297 -15.383 6.465 1 89.06 107 ASP B O 1
ATOM 2377 N N . PHE B 1 108 ? 15.562 -16.953 4.855 1 92.88 108 PHE B N 1
ATOM 2378 C CA . PHE B 1 108 ? 14.211 -16.734 4.344 1 92.88 108 PHE B CA 1
ATOM 2379 C C . PHE B 1 108 ? 13.453 -18.062 4.27 1 92.88 108 PHE B C 1
ATOM 2381 O O . PHE B 1 108 ? 14.039 -19.109 3.996 1 92.88 108 PHE B O 1
ATOM 2388 N N . ASP B 1 109 ? 12.164 -17.953 4.469 1 93.5 109 ASP B N 1
ATOM 2389 C CA . ASP B 1 109 ? 11.266 -19.094 4.309 1 93.5 109 ASP B CA 1
ATOM 2390 C C . ASP B 1 109 ? 10.047 -18.719 3.471 1 93.5 109 ASP B C 1
ATOM 2392 O O . ASP B 1 109 ? 9.609 -17.562 3.477 1 93.5 109 ASP B O 1
ATOM 2396 N N . LEU B 1 110 ? 9.602 -19.75 2.818 1 97.12 110 LEU B N 1
ATOM 2397 C CA . LEU B 1 110 ? 8.359 -19.578 2.068 1 97.12 110 LEU B CA 1
ATOM 2398 C C . LEU B 1 110 ? 7.148 -19.812 2.959 1 97.12 110 LEU B C 1
ATOM 2400 O O . LEU B 1 110 ? 7.102 -20.812 3.689 1 97.12 110 LEU B O 1
ATOM 2404 N N . TRP B 1 111 ? 6.254 -18.906 2.947 1 98.31 111 TRP B N 1
ATOM 2405 C CA . TRP B 1 111 ? 4.992 -18.984 3.682 1 98.31 111 TRP B CA 1
ATOM 2406 C C . TRP B 1 111 ? 3.807 -19 2.725 1 98.31 111 TRP B C 1
ATOM 2408 O O . TRP B 1 111 ? 3.906 -18.547 1.587 1 98.31 111 TRP B O 1
ATOM 2418 N N . ARG B 1 112 ? 2.787 -19.609 3.217 1 98.38 112 ARG B N 1
ATOM 2419 C CA . ARG B 1 112 ? 1.522 -19.625 2.49 1 98.38 112 ARG B CA 1
ATOM 2420 C C . ARG B 1 112 ? 0.392 -19.062 3.34 1 98.38 112 ARG B C 1
ATOM 2422 O O . ARG B 1 112 ? 0.255 -19.406 4.516 1 98.38 112 ARG B O 1
ATOM 2429 N N . VAL B 1 113 ? -0.378 -18.125 2.773 1 98.62 113 VAL B N 1
ATOM 2430 C CA . VAL B 1 113 ? -1.597 -17.625 3.406 1 98.62 113 VAL B CA 1
ATOM 2431 C C . VAL B 1 113 ? -2.818 -18.25 2.736 1 98.62 113 VAL B C 1
ATOM 2433 O O . VAL B 1 113 ? -3.066 -18.016 1.55 1 98.62 113 VAL B O 1
ATOM 2436 N N . ARG B 1 114 ? -3.551 -18.969 3.482 1 97.06 114 ARG B N 1
ATOM 2437 C CA . ARG B 1 114 ? -4.805 -19.547 2.998 1 97.06 114 ARG B CA 1
ATOM 2438 C C . ARG B 1 114 ? -5.969 -18.594 3.248 1 97.06 114 ARG B C 1
ATOM 2440 O O . ARG B 1 114 ? -6.289 -18.281 4.398 1 97.06 114 ARG B O 1
ATOM 2447 N N . PRO B 1 115 ? -6.609 -18.188 2.156 1 97.25 115 PRO B N 1
ATOM 2448 C CA . PRO B 1 115 ? -7.688 -17.219 2.332 1 97.25 115 PRO B CA 1
ATOM 2449 C C . PRO B 1 115 ? -8.891 -17.797 3.07 1 97.25 115 PRO B C 1
ATOM 2451 O O . PRO B 1 115 ? -9.352 -18.891 2.746 1 97.25 115 PRO B O 1
ATOM 2454 N N . GLY B 1 116 ? -9.375 -17.047 4.035 1 96.62 116 GLY B N 1
ATOM 2455 C CA . GLY B 1 116 ? -10.625 -17.375 4.715 1 96.62 116 GLY B CA 1
ATOM 2456 C C . GLY B 1 116 ? -11.789 -16.531 4.262 1 96.62 116 GLY B C 1
ATOM 2457 O O . GLY B 1 116 ? -12.945 -16.938 4.375 1 96.62 116 GLY B O 1
ATOM 2458 N N . GLY B 1 117 ? -11.562 -15.367 3.801 1 97 117 GLY B N 1
ATOM 2459 C CA . GLY B 1 117 ? -12.516 -14.383 3.309 1 97 117 GLY B CA 1
ATOM 2460 C C . GLY B 1 117 ? -11.852 -13.133 2.754 1 97 117 GLY B C 1
ATOM 2461 O O . GLY B 1 117 ? -10.625 -13 2.818 1 97 117 GLY B O 1
ATOM 2462 N N . ALA B 1 118 ? -12.719 -12.328 2.158 1 97.75 118 ALA B N 1
ATOM 2463 C CA . ALA B 1 118 ? -12.156 -11.102 1.591 1 97.75 118 ALA B CA 1
ATOM 2464 C C . ALA B 1 118 ? -13.195 -9.992 1.535 1 97.75 118 ALA B C 1
ATOM 2466 O O . ALA B 1 118 ? -14.398 -10.266 1.547 1 97.75 118 ALA B O 1
ATOM 2467 N N . LEU B 1 119 ? -12.773 -8.828 1.65 1 97.69 119 LEU B N 1
ATOM 2468 C CA . LEU B 1 119 ? -13.57 -7.637 1.361 1 97.69 119 LEU B CA 1
ATOM 2469 C C . LEU B 1 119 ? -13.078 -6.949 0.093 1 97.69 119 LEU B C 1
ATOM 2471 O O . LEU B 1 119 ? -11.984 -6.375 0.078 1 97.69 119 LEU B O 1
ATOM 2475 N N . LEU B 1 120 ? -13.867 -7.027 -0.946 1 97.19 120 LEU B N 1
ATOM 2476 C CA . LEU B 1 120 ? -13.578 -6.379 -2.221 1 97.19 120 LEU B CA 1
ATOM 2477 C C . LEU B 1 120 ? -14.188 -4.98 -2.271 1 97.19 120 LEU B C 1
ATOM 2479 O O . LEU B 1 120 ? -15.375 -4.809 -2 1 97.19 120 LEU B O 1
ATOM 2483 N N . VAL B 1 121 ? -13.32 -3.975 -2.514 1 96.38 121 VAL B N 1
ATOM 2484 C CA . VAL B 1 121 ? -13.773 -2.604 -2.734 1 96.38 121 VAL B CA 1
ATOM 2485 C C . VAL B 1 121 ? -13.438 -2.174 -4.16 1 96.38 121 VAL B C 1
ATOM 2487 O O . VAL B 1 121 ? -12.273 -1.947 -4.492 1 96.38 121 VAL B O 1
ATOM 2490 N N . ALA B 1 122 ? -14.352 -2.039 -5.051 1 93.06 122 ALA B N 1
ATOM 2491 C CA . ALA B 1 122 ? -14.18 -1.806 -6.484 1 93.06 122 ALA B CA 1
ATOM 2492 C C . ALA B 1 122 ? -13.992 -0.319 -6.777 1 93.06 122 ALA B C 1
ATOM 2494 O O . ALA B 1 122 ? -13.766 0.069 -7.926 1 93.06 122 ALA B O 1
ATOM 2495 N N . GLY B 1 123 ? -14.117 0.472 -5.809 1 85.62 123 GLY B N 1
ATOM 2496 C CA . GLY B 1 123 ? -14.062 1.925 -5.863 1 85.62 123 GLY B CA 1
ATOM 2497 C C . GLY B 1 123 ? -14.609 2.588 -4.613 1 85.62 123 GLY B C 1
ATOM 2498 O O . GLY B 1 123 ? -14.734 1.948 -3.566 1 85.62 123 GLY B O 1
ATOM 2499 N N . PHE B 1 124 ? -14.852 3.867 -4.812 1 80.81 124 PHE B N 1
ATOM 2500 C CA . PHE B 1 124 ? -15.305 4.613 -3.646 1 80.81 124 PHE B CA 1
ATOM 2501 C C . PHE B 1 124 ? -16.719 4.199 -3.254 1 80.81 124 PHE B C 1
ATOM 2503 O O . PHE B 1 124 ? -17.672 4.465 -3.986 1 80.81 124 PHE B O 1
ATOM 2510 N N . ALA B 1 125 ? -16.797 3.529 -2.105 1 76.12 125 ALA B N 1
ATOM 2511 C CA . ALA B 1 125 ? -18.047 3.129 -1.481 1 76.12 125 ALA B CA 1
ATOM 2512 C C . ALA B 1 125 ? -18.703 1.968 -2.236 1 76.12 125 ALA B C 1
ATOM 2514 O O . ALA B 1 125 ? -19.922 1.891 -2.342 1 76.12 125 ALA B O 1
ATOM 2515 N N . GLN B 1 126 ? -17.984 1.061 -2.805 1 88.19 126 GLN B N 1
ATOM 2516 C CA . GLN B 1 126 ? -18.422 -0.14 -3.504 1 88.19 126 GLN B CA 1
ATOM 2517 C C . GLN B 1 126 ? -17.734 -1.386 -2.951 1 88.19 126 GLN B C 1
ATOM 2519 O O . GLN B 1 126 ? -16.797 -1.909 -3.559 1 88.19 126 GLN B O 1
ATOM 2524 N N . ALA B 1 127 ? -18.375 -1.831 -1.851 1 92.19 127 ALA B N 1
ATOM 2525 C CA . ALA B 1 127 ? -17.734 -2.939 -1.149 1 92.19 127 ALA B CA 1
ATOM 2526 C C . ALA B 1 127 ? -18.594 -4.195 -1.204 1 92.19 127 ALA B C 1
ATOM 2528 O O . ALA B 1 127 ? -19.828 -4.113 -1.173 1 92.19 127 ALA B O 1
ATOM 2529 N N . ARG B 1 128 ? -17.922 -5.324 -1.344 1 94.88 128 ARG B N 1
ATOM 2530 C CA . ARG B 1 128 ? -18.547 -6.641 -1.35 1 94.88 128 ARG B CA 1
ATOM 2531 C C . ARG B 1 128 ? -17.703 -7.66 -0.599 1 94.88 128 ARG B C 1
ATOM 2533 O O . ARG B 1 128 ? -16.5 -7.77 -0.835 1 94.88 128 ARG B O 1
ATOM 2540 N N . ARG B 1 129 ? -18.359 -8.406 0.241 1 95.44 129 ARG B N 1
ATOM 2541 C CA . ARG B 1 129 ? -17.688 -9.484 0.945 1 95.44 129 ARG B CA 1
ATOM 2542 C C . ARG B 1 129 ? -17.672 -10.766 0.111 1 95.44 129 ARG B C 1
ATOM 2544 O O . ARG B 1 129 ? -18.672 -11.102 -0.531 1 95.44 129 ARG B O 1
ATOM 2551 N N . LEU B 1 130 ? -16.516 -11.398 0.159 1 95.44 130 LEU B N 1
ATOM 2552 C CA . LEU B 1 130 ? -16.344 -12.68 -0.52 1 95.44 130 LEU B CA 1
ATOM 2553 C C . LEU B 1 130 ? -16.047 -13.789 0.482 1 95.44 130 LEU B C 1
ATOM 2555 O O . LEU B 1 130 ? -15.273 -13.594 1.42 1 95.44 130 LEU B O 1
ATOM 2559 N N . ARG B 1 131 ? -16.781 -14.969 0.238 1 92.06 131 ARG B N 1
ATOM 2560 C CA . ARG B 1 131 ? -16.5 -16.156 1.024 1 92.06 131 ARG B CA 1
ATOM 2561 C C . ARG B 1 131 ? -15.336 -16.953 0.414 1 92.06 131 ARG B C 1
ATOM 2563 O O . ARG B 1 131 ? -15.016 -16.766 -0.762 1 92.06 131 ARG B O 1
ATOM 2570 N N . SER B 1 132 ? -14.703 -17.75 1.222 1 88.38 132 SER B N 1
ATOM 2571 C CA . SER B 1 132 ? -13.539 -18.516 0.798 1 88.38 132 SER B CA 1
ATOM 2572 C C . SER B 1 132 ? -13.805 -19.25 -0.509 1 88.38 132 SER B C 1
ATOM 2574 O O . SER B 1 132 ? -12.938 -19.297 -1.385 1 88.38 132 SER B O 1
ATOM 2576 N N . GLY B 1 133 ? -14.953 -19.859 -0.606 1 87.88 133 GLY B N 1
ATOM 2577 C CA . GLY B 1 133 ? -15.305 -20.609 -1.8 1 87.88 133 GLY B CA 1
ATOM 2578 C C . GLY B 1 133 ? -15.375 -19.75 -3.047 1 87.88 133 GLY B C 1
ATOM 2579 O O . GLY B 1 133 ? -15.258 -20.25 -4.164 1 87.88 133 GLY B O 1
ATOM 2580 N N . GLU B 1 134 ? -15.602 -18.453 -2.881 1 89.75 134 GLU B N 1
ATOM 2581 C CA . GLU B 1 134 ? -15.664 -17.531 -4.004 1 89.75 134 GLU B CA 1
ATOM 2582 C C . GLU B 1 134 ? -14.273 -17.047 -4.402 1 89.75 134 GLU B C 1
ATOM 2584 O O . GLU B 1 134 ? -14.086 -16.484 -5.488 1 89.75 134 GLU B O 1
ATOM 2589 N N . ILE B 1 135 ? -13.344 -17.297 -3.555 1 90.38 135 ILE B N 1
ATOM 2590 C CA . ILE B 1 135 ? -11.977 -16.844 -3.791 1 90.38 135 ILE B CA 1
ATOM 2591 C C . ILE B 1 135 ? -11.172 -17.953 -4.449 1 90.38 135 ILE B C 1
ATOM 2593 O O . ILE B 1 135 ? -10.383 -17.703 -5.363 1 90.38 135 ILE B O 1
ATOM 2597 N N . ALA B 1 136 ? -11.367 -19.172 -4.074 1 91.69 136 ALA B N 1
ATOM 2598 C CA . ALA B 1 136 ? -10.586 -20.328 -4.512 1 91.69 136 ALA B CA 1
ATOM 2599 C C . ALA B 1 136 ? -10.969 -20.734 -5.93 1 91.69 136 ALA B C 1
ATOM 2601 O O . ALA B 1 136 ? -12.148 -20.719 -6.289 1 91.69 136 ALA B O 1
ATOM 2602 N N . PRO B 1 137 ? -9.984 -21.125 -6.648 1 94.25 137 PRO B N 1
ATOM 2603 C CA . PRO B 1 137 ? -10.289 -21.656 -7.977 1 94.25 137 PRO B CA 1
ATOM 2604 C C . PRO B 1 137 ? -10.828 -23.078 -7.934 1 94.25 137 PRO B C 1
ATOM 2606 O O . PRO B 1 137 ? -10.758 -23.734 -6.891 1 94.25 137 PRO B O 1
ATOM 2609 N N . GLU B 1 138 ? -11.406 -23.453 -9.086 1 93.81 138 GLU B N 1
ATOM 2610 C CA . GLU B 1 138 ? -11.867 -24.828 -9.203 1 93.81 138 GLU B CA 1
ATOM 2611 C C . GLU B 1 138 ? -10.695 -25.797 -9.273 1 93.81 138 GLU B C 1
ATOM 2613 O O . GLU B 1 138 ? -9.898 -25.75 -10.211 1 93.81 138 GLU B O 1
ATOM 2618 N N . LEU B 1 139 ? -10.711 -26.75 -8.398 1 92.88 139 LEU B N 1
ATOM 2619 C CA . LEU B 1 139 ? -9.539 -27.594 -8.188 1 92.88 139 LEU B CA 1
ATOM 2620 C C . LEU B 1 139 ? -9.297 -28.5 -9.391 1 92.88 139 LEU B C 1
ATOM 2622 O O . LEU B 1 139 ? -8.148 -28.781 -9.742 1 92.88 139 LEU B O 1
ATOM 2626 N N . SER B 1 140 ? -10.32 -29.031 -9.969 1 96.06 140 SER B N 1
ATOM 2627 C CA . SER B 1 140 ? -10.148 -29.891 -11.125 1 96.06 140 SER B CA 1
ATOM 2628 C C . SER B 1 140 ? -9.516 -29.125 -12.289 1 96.06 140 SER B C 1
ATOM 2630 O O . SER B 1 140 ? -8.641 -29.656 -12.977 1 96.06 140 SER B O 1
ATOM 2632 N N . ALA B 1 141 ? -9.969 -27.938 -12.477 1 97.06 141 ALA B N 1
ATOM 2633 C CA . ALA B 1 141 ? -9.383 -27.094 -13.523 1 97.06 141 ALA B CA 1
ATOM 2634 C C . ALA B 1 141 ? -7.926 -26.766 -13.211 1 97.06 141 ALA B C 1
ATOM 2636 O O . ALA B 1 141 ? -7.074 -26.766 -14.102 1 97.06 141 ALA B O 1
ATOM 2637 N N . VAL B 1 142 ? -7.664 -26.5 -11.938 1 97.06 142 VAL B N 1
ATOM 2638 C CA . VAL B 1 142 ? -6.312 -26.188 -11.492 1 97.06 142 VAL B CA 1
ATOM 2639 C C . VAL B 1 142 ? -5.379 -27.344 -11.812 1 97.06 142 VAL B C 1
ATOM 2641 O O . VAL B 1 142 ? -4.301 -27.156 -12.383 1 97.06 142 VAL B O 1
ATOM 2644 N N . ALA B 1 143 ? -5.793 -28.516 -11.5 1 97 143 ALA B N 1
ATOM 2645 C CA . ALA B 1 143 ? -4.984 -29.703 -11.734 1 97 143 ALA B CA 1
ATOM 2646 C C . ALA B 1 143 ? -4.746 -29.938 -13.227 1 97 143 ALA B C 1
ATOM 2648 O O . ALA B 1 143 ? -3.635 -30.266 -13.641 1 97 143 ALA B O 1
ATOM 2649 N N . ALA B 1 144 ? -5.773 -29.766 -13.977 1 98 144 ALA B N 1
ATOM 2650 C CA . ALA B 1 144 ? -5.676 -29.969 -15.422 1 98 144 ALA B CA 1
ATOM 2651 C C . ALA B 1 144 ? -4.707 -28.984 -16.062 1 98 144 ALA B C 1
ATOM 2653 O O . ALA B 1 144 ? -3.861 -29.359 -16.875 1 98 144 ALA B O 1
ATOM 2654 N N . VAL B 1 145 ? -4.824 -27.75 -15.664 1 97.81 145 VAL B N 1
ATOM 2655 C CA . VAL B 1 145 ? -3.967 -26.688 -16.219 1 97.81 145 VAL B CA 1
ATOM 2656 C C . VAL B 1 145 ? -2.523 -26.922 -15.773 1 97.81 145 VAL B C 1
ATOM 2658 O O . VAL B 1 145 ? -1.596 -26.797 -16.578 1 97.81 145 VAL B O 1
ATOM 2661 N N . ALA B 1 146 ? -2.348 -27.281 -14.531 1 95.75 146 ALA B N 1
ATOM 2662 C CA . ALA B 1 146 ? -1.009 -27.578 -14.031 1 95.75 146 ALA B CA 1
ATOM 2663 C C . ALA B 1 146 ? -0.352 -28.688 -14.828 1 95.75 146 ALA B C 1
ATOM 2665 O O . ALA B 1 146 ? 0.834 -28.625 -15.156 1 95.75 146 ALA B O 1
ATOM 2666 N N . GLY B 1 147 ? -1.083 -29.703 -15.125 1 96.81 147 GLY B N 1
ATOM 2667 C CA . GLY B 1 147 ? -0.571 -30.859 -15.859 1 96.81 147 GLY B CA 1
ATOM 2668 C C . GLY B 1 147 ? -0.175 -30.516 -17.281 1 96.81 147 GLY B C 1
ATOM 2669 O O . GLY B 1 147 ? 0.716 -31.156 -17.859 1 96.81 147 GLY B O 1
ATOM 2670 N N . ALA B 1 148 ? -0.794 -29.531 -17.828 1 98.12 148 ALA B N 1
ATOM 2671 C CA . ALA B 1 148 ? -0.583 -29.172 -19.234 1 98.12 148 ALA B CA 1
ATOM 2672 C C . ALA B 1 148 ? 0.31 -27.953 -19.359 1 98.12 148 ALA B C 1
ATOM 2674 O O . ALA B 1 148 ? 0.605 -27.5 -20.469 1 98.12 148 ALA B O 1
ATOM 2675 N N . GLU B 1 149 ? 0.734 -27.328 -18.297 1 97.81 149 GLU B N 1
ATOM 2676 C CA . GLU B 1 149 ? 1.351 -26 -18.281 1 97.81 149 GLU B CA 1
ATOM 2677 C C . GLU B 1 149 ? 2.613 -25.984 -19.141 1 97.81 149 GLU B C 1
ATOM 2679 O O . GLU B 1 149 ? 2.793 -25.078 -19.953 1 97.81 149 GLU B O 1
ATOM 2684 N N . ALA B 1 150 ? 3.459 -26.984 -18.984 1 97.44 150 ALA B N 1
ATOM 2685 C CA . ALA B 1 150 ? 4.73 -26.984 -19.688 1 97.44 150 ALA B CA 1
ATOM 2686 C C . ALA B 1 150 ? 4.508 -27 -21.203 1 97.44 150 ALA B C 1
ATOM 2688 O O . ALA B 1 150 ? 5.145 -26.234 -21.938 1 97.44 150 ALA B O 1
ATOM 2689 N N . GLU B 1 151 ? 3.672 -27.844 -21.625 1 98.19 151 GLU B N 1
ATOM 2690 C CA . GLU B 1 151 ? 3.381 -27.953 -23.047 1 98.19 151 GLU B CA 1
ATOM 2691 C C . GLU B 1 151 ? 2.734 -26.672 -23.578 1 98.19 151 GLU B C 1
ATOM 2693 O O . GLU B 1 151 ? 3.086 -26.203 -24.672 1 98.19 151 GLU B O 1
ATOM 2698 N N . LEU B 1 152 ? 1.762 -26.156 -22.859 1 98.25 152 LEU B N 1
ATOM 2699 C CA . LEU B 1 152 ? 1.089 -24.922 -23.266 1 98.25 152 LEU B CA 1
ATOM 2700 C C . LEU B 1 152 ? 2.082 -23.766 -23.375 1 98.25 152 LEU B C 1
ATOM 2702 O O . LEU B 1 152 ? 2.049 -23.016 -24.344 1 98.25 152 LEU B O 1
ATOM 2706 N N . LEU B 1 153 ? 2.945 -23.609 -22.406 1 98.31 153 LEU B N 1
ATOM 2707 C CA . LEU B 1 153 ? 3.949 -22.562 -22.391 1 98.31 153 LEU B CA 1
ATOM 2708 C C . LEU B 1 153 ? 4.848 -22.656 -23.625 1 98.31 153 LEU B C 1
ATOM 2710 O O . LEU B 1 153 ? 5.074 -21.656 -24.312 1 98.31 153 LEU B O 1
ATOM 2714 N N . ALA B 1 154 ? 5.344 -23.859 -23.875 1 98.12 154 ALA B N 1
ATOM 2715 C CA . ALA B 1 154 ? 6.227 -24.078 -25.016 1 98.12 154 ALA B CA 1
ATOM 2716 C C . ALA B 1 154 ? 5.527 -23.719 -26.328 1 98.12 154 ALA B C 1
ATOM 2718 O O . ALA B 1 154 ? 6.086 -23 -27.156 1 98.12 154 ALA B O 1
ATOM 2719 N N . GLY B 1 155 ? 4.371 -24.172 -26.5 1 98.06 155 GLY B N 1
ATOM 2720 C CA . GLY B 1 155 ? 3.617 -23.938 -27.719 1 98.06 155 GLY B CA 1
ATOM 2721 C C . GLY B 1 155 ? 3.301 -22.469 -27.938 1 98.06 155 GLY B C 1
ATOM 2722 O O . GLY B 1 155 ? 3.502 -21.938 -29.047 1 98.06 155 GLY B O 1
ATOM 2723 N N . LEU B 1 156 ? 2.787 -21.812 -26.922 1 98.25 156 LEU B N 1
ATOM 2724 C CA . LEU B 1 156 ? 2.389 -20.406 -27.047 1 98.25 156 LEU B CA 1
ATOM 2725 C C . LEU B 1 156 ? 3.602 -19.516 -27.25 1 98.25 156 LEU B C 1
ATOM 2727 O O . LEU B 1 156 ? 3.557 -18.578 -28.062 1 98.25 156 LEU B O 1
ATOM 2731 N N . ASN B 1 157 ? 4.672 -19.75 -26.578 1 98.5 157 ASN B N 1
ATOM 2732 C CA . ASN B 1 157 ? 5.883 -18.953 -26.75 1 98.5 157 ASN B CA 1
ATOM 2733 C C . ASN B 1 157 ? 6.484 -19.141 -28.141 1 98.5 157 ASN B C 1
ATOM 2735 O O . ASN B 1 157 ? 7.012 -18.188 -28.719 1 98.5 157 ASN B O 1
ATOM 2739 N N . ALA B 1 158 ? 6.43 -20.328 -28.672 1 97.94 158 ALA B N 1
ATOM 2740 C CA . ALA B 1 158 ? 6.953 -20.609 -30 1 97.94 158 ALA B CA 1
ATOM 2741 C C . ALA B 1 158 ? 6.039 -20.031 -31.078 1 97.94 158 ALA B C 1
ATOM 2743 O O . ALA B 1 158 ? 6.516 -19.469 -32.062 1 97.94 158 ALA B O 1
ATOM 2744 N N . GLY B 1 159 ? 4.832 -20.078 -30.891 1 97.88 159 GLY B N 1
ATOM 2745 C CA . GLY B 1 159 ? 3.867 -19.766 -31.922 1 97.88 159 GLY B CA 1
ATOM 2746 C C . GLY B 1 159 ? 3.432 -18.312 -31.922 1 97.88 159 GLY B C 1
ATOM 2747 O O . GLY B 1 159 ? 2.887 -17.812 -32.906 1 97.88 159 GLY B O 1
ATOM 2748 N N . HIS B 1 160 ? 3.656 -17.578 -30.859 1 98.12 160 HIS B N 1
ATOM 2749 C CA . HIS B 1 160 ? 3.064 -16.25 -30.734 1 98.12 160 HIS B CA 1
ATOM 2750 C C . HIS B 1 160 ? 4.078 -15.242 -30.203 1 98.12 160 HIS B C 1
ATOM 2752 O O . HIS B 1 160 ? 3.729 -14.344 -29.438 1 98.12 160 HIS B O 1
ATOM 2758 N N . ALA B 1 161 ? 5.332 -15.359 -30.578 1 97.62 161 ALA B N 1
ATOM 2759 C CA . ALA B 1 161 ? 6.406 -14.531 -30.031 1 97.62 161 ALA B CA 1
ATOM 2760 C C . ALA B 1 161 ? 6.141 -13.047 -30.281 1 97.62 161 ALA B C 1
ATOM 2762 O O . ALA B 1 161 ? 6.254 -12.234 -29.359 1 97.62 161 ALA B O 1
ATOM 2763 N N . ALA B 1 162 ? 5.742 -12.68 -31.469 1 97.81 162 ALA B N 1
ATOM 2764 C CA . ALA B 1 162 ? 5.535 -11.281 -31.828 1 97.81 162 ALA B CA 1
ATOM 2765 C C . ALA B 1 162 ? 4.34 -10.688 -31.078 1 97.81 162 ALA B C 1
ATOM 2767 O O . ALA B 1 162 ? 4.406 -9.562 -30.578 1 97.81 162 ALA B O 1
ATOM 2768 N N . THR B 1 163 ? 3.311 -11.453 -31 1 98.06 163 THR B N 1
ATOM 2769 C CA . THR B 1 163 ? 2.107 -10.961 -30.328 1 98.06 163 THR B CA 1
ATOM 2770 C C . THR B 1 163 ? 2.322 -10.875 -28.828 1 98.06 163 THR B C 1
ATOM 2772 O O . THR B 1 163 ? 1.786 -9.977 -28.172 1 98.06 163 THR B O 1
ATOM 2775 N N . LEU B 1 164 ? 3.102 -11.789 -28.281 1 98.44 164 LEU B N 1
ATOM 2776 C CA . LEU B 1 164 ? 3.439 -11.734 -26.859 1 98.44 164 LEU B CA 1
ATOM 2777 C C . LEU B 1 164 ? 4.285 -10.508 -26.562 1 98.44 164 LEU B C 1
ATOM 2779 O O . LEU B 1 164 ? 4.07 -9.836 -25.547 1 98.44 164 LEU B O 1
ATOM 2783 N N . ALA B 1 165 ? 5.203 -10.195 -27.453 1 98.31 165 ALA B N 1
ATOM 2784 C CA . ALA B 1 165 ? 6.02 -9 -27.297 1 98.31 165 ALA B CA 1
ATOM 2785 C C . ALA B 1 165 ? 5.156 -7.742 -27.281 1 98.31 165 ALA B C 1
ATOM 2787 O O . ALA B 1 165 ? 5.348 -6.852 -26.453 1 98.31 165 ALA B O 1
ATOM 2788 N N . ALA B 1 166 ? 4.199 -7.73 -28.172 1 98.31 166 ALA B N 1
ATOM 2789 C CA . ALA B 1 166 ? 3.293 -6.586 -28.25 1 98.31 166 ALA B CA 1
ATOM 2790 C C . ALA B 1 166 ? 2.439 -6.465 -27 1 98.31 166 ALA B C 1
ATOM 2792 O O . ALA B 1 166 ? 2.238 -5.363 -26.469 1 98.31 166 ALA B O 1
ATOM 2793 N N . ALA B 1 167 ? 1.962 -7.586 -26.547 1 98.12 167 ALA B N 1
ATOM 2794 C CA . ALA B 1 167 ? 1.14 -7.594 -25.328 1 98.12 167 ALA B CA 1
ATOM 2795 C C . ALA B 1 167 ? 1.935 -7.109 -24.125 1 98.12 167 ALA B C 1
ATOM 2797 O O . ALA B 1 167 ? 1.444 -6.297 -23.328 1 98.12 167 ALA B O 1
ATOM 2798 N N . GLY B 1 168 ? 3.146 -7.598 -23.984 1 98.19 168 GLY B N 1
ATOM 2799 C CA . GLY B 1 168 ? 3.998 -7.164 -22.891 1 98.19 168 GLY B CA 1
ATOM 2800 C C . GLY B 1 168 ? 4.27 -5.672 -22.891 1 98.19 168 GLY B C 1
ATOM 2801 O O . GLY B 1 168 ? 4.211 -5.02 -21.844 1 98.19 168 GLY B O 1
ATOM 2802 N N . THR B 1 169 ? 4.559 -5.18 -24.125 1 98.19 169 THR B N 1
ATOM 2803 C CA . THR B 1 169 ? 4.809 -3.75 -24.281 1 98.19 169 THR B CA 1
ATOM 2804 C C . THR B 1 169 ? 3.592 -2.941 -23.828 1 98.19 169 THR B C 1
ATOM 2806 O O . THR B 1 169 ? 3.725 -1.982 -23.062 1 98.19 169 THR B O 1
ATOM 2809 N N . ARG B 1 170 ? 2.443 -3.383 -24.203 1 97.38 170 ARG B N 1
ATOM 2810 C CA . ARG B 1 170 ? 1.206 -2.697 -23.844 1 97.38 170 ARG B CA 1
ATOM 2811 C C . ARG B 1 170 ? 0.957 -2.758 -22.344 1 97.38 170 ARG B C 1
ATOM 2813 O O . ARG B 1 170 ? 0.691 -1.732 -21.703 1 97.38 170 ARG B O 1
ATOM 2820 N N . LEU B 1 171 ? 1.104 -3.926 -21.781 1 96.56 171 LEU B N 1
ATOM 2821 C CA . LEU B 1 171 ? 0.744 -4.164 -20.391 1 96.56 171 LEU B CA 1
ATOM 2822 C C . LEU B 1 171 ? 1.766 -3.537 -19.438 1 96.56 171 LEU B C 1
ATOM 2824 O O . LEU B 1 171 ? 1.46 -3.266 -18.281 1 96.56 171 LEU B O 1
ATOM 2828 N N . SER B 1 172 ? 2.951 -3.295 -19.906 1 96.31 172 SER B N 1
ATOM 2829 C CA . SER B 1 172 ? 4 -2.723 -19.078 1 96.31 172 SER B CA 1
ATOM 2830 C C . SER B 1 172 ? 4.004 -1.2 -19.156 1 96.31 172 SER B C 1
ATOM 2832 O O . SER B 1 172 ? 4.816 -0.541 -18.5 1 96.31 172 SER B O 1
ATOM 2834 N N . GLY B 1 173 ? 3.152 -0.707 -19.969 1 94.06 173 GLY B N 1
ATOM 2835 C CA . GLY B 1 173 ? 3.133 0.737 -20.141 1 94.06 173 GLY B CA 1
ATOM 2836 C C . GLY B 1 173 ? 4.16 1.228 -21.141 1 94.06 173 GLY B C 1
ATOM 2837 O O . GLY B 1 173 ? 4.547 2.396 -21.125 1 94.06 173 GLY B O 1
ATOM 2838 N N . GLY B 1 174 ? 4.781 0.258 -21.984 1 96.25 174 GLY B N 1
ATOM 2839 C CA . GLY B 1 174 ? 5.598 0.742 -23.078 1 96.25 174 GLY B CA 1
ATOM 2840 C C . GLY B 1 174 ? 6.988 0.142 -23.094 1 96.25 174 GLY B C 1
ATOM 2841 O O . GLY B 1 174 ? 7.812 0.498 -23.938 1 96.25 174 GLY B O 1
ATOM 2842 N N . ARG B 1 175 ? 7.289 -0.73 -22.188 1 96.19 175 ARG B N 1
ATOM 2843 C CA . ARG B 1 175 ? 8.609 -1.355 -22.203 1 96.19 175 ARG B CA 1
ATOM 2844 C C . ARG B 1 175 ? 8.719 -2.361 -23.344 1 96.19 175 ARG B C 1
ATOM 2846 O O . ARG B 1 175 ? 8.164 -3.457 -23.266 1 96.19 175 ARG B O 1
ATOM 2853 N N . GLU B 1 176 ? 9.477 -1.987 -24.312 1 97.75 176 GLU B N 1
ATOM 2854 C CA . GLU B 1 176 ? 9.664 -2.879 -25.453 1 97.75 176 GLU B CA 1
ATOM 2855 C C . GLU B 1 176 ? 10.688 -3.965 -25.141 1 97.75 176 GLU B C 1
ATOM 2857 O O . GLU B 1 176 ? 11.656 -3.723 -24.422 1 97.75 176 GLU B O 1
ATOM 2862 N N . GLY B 1 177 ? 10.43 -5.109 -25.672 1 97.62 177 GLY B N 1
ATOM 2863 C CA . GLY B 1 177 ? 11.359 -6.203 -25.453 1 97.62 177 GLY B CA 1
ATOM 2864 C C . GLY B 1 177 ? 10.797 -7.559 -25.844 1 97.62 177 GLY B C 1
ATOM 2865 O O . GLY B 1 177 ? 9.656 -7.652 -26.297 1 97.62 177 GLY B O 1
ATOM 2866 N N . ALA B 1 178 ? 11.633 -8.586 -25.688 1 97.75 178 ALA B N 1
ATOM 2867 C CA . ALA B 1 178 ? 11.258 -9.953 -26.016 1 97.75 178 ALA B CA 1
ATOM 2868 C C . ALA B 1 178 ? 10.461 -10.602 -24.891 1 97.75 178 ALA B C 1
ATOM 2870 O O . ALA B 1 178 ? 10.914 -11.578 -24.281 1 97.75 178 ALA B O 1
ATOM 2871 N N . TRP B 1 179 ? 9.266 -10.094 -24.703 1 98.44 179 TRP B N 1
ATOM 2872 C CA . TRP B 1 179 ? 8.383 -10.625 -23.672 1 98.44 179 TRP B CA 1
ATOM 2873 C C . TRP B 1 179 ? 7.98 -12.062 -23.984 1 98.44 179 TRP B C 1
ATOM 2875 O O . TRP B 1 179 ? 7.711 -12.398 -25.141 1 98.44 179 TRP B O 1
ATOM 2885 N N . ARG B 1 180 ? 7.93 -12.898 -23 1 98.12 180 ARG B N 1
ATOM 2886 C CA . ARG B 1 180 ? 7.496 -14.281 -23.141 1 98.12 180 ARG B CA 1
ATOM 2887 C C . ARG B 1 180 ? 6.629 -14.703 -21.969 1 98.12 180 ARG B C 1
ATOM 2889 O O . ARG B 1 180 ? 6.703 -14.109 -20.891 1 98.12 180 ARG B O 1
ATOM 2896 N N . LEU B 1 181 ? 5.863 -15.773 -22.172 1 98.44 181 LEU B N 1
ATOM 2897 C CA . LEU B 1 181 ? 5.086 -16.328 -21.078 1 98.44 181 LEU B CA 1
ATOM 2898 C C . LEU B 1 181 ? 5.996 -17.047 -20.078 1 98.44 181 LEU B C 1
ATOM 2900 O O . LEU B 1 181 ? 6.875 -17.812 -20.469 1 98.44 181 LEU B O 1
ATOM 2904 N N . LEU B 1 182 ? 5.773 -16.75 -18.812 1 97.81 182 LEU B N 1
ATOM 2905 C CA . LEU B 1 182 ? 6.582 -17.344 -17.75 1 97.81 182 LEU B CA 1
ATOM 2906 C C . LEU B 1 182 ? 5.805 -18.438 -17.031 1 97.81 182 LEU B C 1
ATOM 2908 O O . LEU B 1 182 ? 6.383 -19.438 -16.609 1 97.81 182 LEU B O 1
ATOM 2912 N N . GLY B 1 183 ? 4.578 -18.25 -16.812 1 97.19 183 GLY B N 1
ATOM 2913 C CA . GLY B 1 183 ? 3.709 -19.156 -16.078 1 97.19 183 GLY B CA 1
ATOM 2914 C C . GLY B 1 183 ? 2.24 -18.984 -16.422 1 97.19 183 GLY B C 1
ATOM 2915 O O . GLY B 1 183 ? 1.838 -17.938 -16.953 1 97.19 183 GLY B O 1
ATOM 2916 N N . LEU B 1 184 ? 1.486 -20.078 -16.156 1 97.75 184 LEU B N 1
ATOM 2917 C CA . LEU B 1 184 ? 0.058 -20.109 -16.453 1 97.75 184 LEU B CA 1
ATOM 2918 C C . LEU B 1 184 ? -0.741 -20.547 -15.227 1 97.75 184 LEU B C 1
ATOM 2920 O O . LEU B 1 184 ? -0.228 -21.266 -14.375 1 97.75 184 LEU B O 1
ATOM 2924 N N . ASP B 1 185 ? -1.904 -20.109 -15.078 1 97.25 185 ASP B N 1
ATOM 2925 C CA . ASP B 1 185 ? -2.92 -20.578 -14.148 1 97.25 185 ASP B CA 1
ATOM 2926 C C . ASP B 1 185 ? -4.324 -20.391 -14.719 1 97.25 185 ASP B C 1
ATOM 2928 O O . ASP B 1 185 ? -4.484 -19.891 -15.836 1 97.25 185 ASP B O 1
ATOM 2932 N N . VAL B 1 186 ? -5.324 -20.781 -14 1 97.81 186 VAL B N 1
ATOM 2933 C CA . VAL B 1 186 ? -6.688 -20.828 -14.523 1 97.81 186 VAL B CA 1
ATOM 2934 C C . VAL B 1 186 ? -7.176 -19.406 -14.797 1 97.81 186 VAL B C 1
ATOM 2936 O O . VAL B 1 186 ? -8.141 -19.203 -15.539 1 97.81 186 VAL B O 1
ATOM 2939 N N . ASP B 1 187 ? -6.48 -18.406 -14.266 1 97.31 187 ASP B N 1
ATOM 2940 C CA . ASP B 1 187 ? -6.941 -17.031 -14.391 1 97.31 187 ASP B CA 1
ATOM 2941 C C . ASP B 1 187 ? -6.18 -16.297 -15.492 1 97.31 187 ASP B C 1
ATOM 2943 O O . ASP B 1 187 ? -6.477 -15.133 -15.789 1 97.31 187 ASP B O 1
ATOM 2947 N N . GLY B 1 188 ? -5.164 -16.922 -16.078 1 98 188 GLY B N 1
ATOM 2948 C CA . GLY B 1 188 ? -4.398 -16.266 -17.125 1 98 188 GLY B CA 1
ATOM 2949 C C . GLY B 1 188 ? -2.932 -16.656 -17.125 1 98 188 GLY B C 1
ATOM 2950 O O . GLY B 1 188 ? -2.594 -17.828 -17 1 98 188 GLY B O 1
ATOM 2951 N N . ALA B 1 189 ? -2.102 -15.602 -17.391 1 98.25 189 ALA B N 1
ATOM 2952 C CA . ALA B 1 189 ? -0.68 -15.898 -17.562 1 98.25 189 ALA B CA 1
ATOM 2953 C C . ALA B 1 189 ? 0.18 -14.719 -17.109 1 98.25 189 ALA B C 1
ATOM 2955 O O . ALA B 1 189 ? -0.306 -13.586 -17.016 1 98.25 189 ALA B O 1
ATOM 2956 N N . ASP B 1 190 ? 1.395 -15.008 -16.797 1 98.19 190 ASP B N 1
ATOM 2957 C CA . ASP B 1 190 ? 2.406 -13.992 -16.516 1 98.19 190 ASP B CA 1
ATOM 2958 C C . ASP B 1 190 ? 3.385 -13.859 -17.688 1 98.19 190 ASP B C 1
ATOM 2960 O O . ASP B 1 190 ? 3.871 -14.867 -18.203 1 98.19 190 ASP B O 1
ATOM 2964 N N . LEU B 1 191 ? 3.613 -12.641 -18.094 1 98.38 191 LEU B N 1
ATOM 2965 C CA . LEU B 1 191 ? 4.617 -12.305 -19.094 1 98.38 191 LEU B CA 1
ATOM 2966 C C . LEU B 1 191 ? 5.848 -11.68 -18.438 1 98.38 191 LEU B C 1
ATOM 2968 O O . LEU B 1 191 ? 5.727 -10.828 -17.562 1 98.38 191 LEU B O 1
ATOM 2972 N N . GLY B 1 192 ? 6.988 -12.133 -18.938 1 98.25 192 GLY B N 1
ATOM 2973 C CA . GLY B 1 192 ? 8.211 -11.586 -18.359 1 98.25 192 GLY B CA 1
ATOM 2974 C C . GLY B 1 192 ? 9.203 -11.117 -19.406 1 98.25 192 GLY B C 1
ATOM 2975 O O . GLY B 1 192 ? 9.25 -11.672 -20.516 1 98.25 192 GLY B O 1
ATOM 2976 N N . PHE B 1 193 ? 9.883 -10.094 -19.141 1 97.81 193 PHE B N 1
ATOM 2977 C CA . PHE B 1 193 ? 11.047 -9.594 -19.875 1 97.81 193 PHE B CA 1
ATOM 2978 C C . PHE B 1 193 ? 12.07 -9 -18.906 1 97.81 193 PHE B C 1
ATOM 2980 O O . PHE B 1 193 ? 11.805 -7.984 -18.266 1 97.81 193 PHE B O 1
ATOM 2987 N N . GLU B 1 194 ? 13.289 -9.656 -18.797 1 95.19 194 GLU B N 1
ATOM 2988 C CA . GLU B 1 194 ? 14.281 -9.297 -17.797 1 95.19 194 GLU B CA 1
ATOM 2989 C C . GLU B 1 194 ? 13.688 -9.383 -16.391 1 95.19 194 GLU B C 1
ATOM 2991 O O . GLU B 1 194 ? 13.164 -10.422 -15.984 1 95.19 194 GLU B O 1
ATOM 2996 N N . GLU B 1 195 ? 13.664 -8.289 -15.656 1 94.69 195 GLU B N 1
ATOM 2997 C CA . GLU B 1 195 ? 13.164 -8.336 -14.281 1 94.69 195 GLU B CA 1
ATOM 2998 C C . GLU B 1 195 ? 11.711 -7.879 -14.211 1 94.69 195 GLU B C 1
ATOM 3000 O O . GLU B 1 195 ? 11.102 -7.895 -13.141 1 94.69 195 GLU B O 1
ATOM 3005 N N . ALA B 1 196 ? 11.148 -7.574 -15.336 1 96.69 196 ALA B N 1
ATOM 3006 C CA . ALA B 1 196 ? 9.766 -7.094 -15.359 1 96.69 196 ALA B CA 1
ATOM 3007 C C . ALA B 1 196 ? 8.789 -8.242 -15.586 1 96.69 196 ALA B C 1
ATOM 3009 O O . ALA B 1 196 ? 9.047 -9.133 -16.391 1 96.69 196 ALA B O 1
ATOM 3010 N N . VAL B 1 197 ? 7.781 -8.266 -14.844 1 98.12 197 VAL B N 1
ATOM 3011 C CA . VAL B 1 197 ? 6.715 -9.25 -15 1 98.12 197 VAL B CA 1
ATOM 3012 C C . VAL B 1 197 ? 5.359 -8.547 -15.023 1 98.12 197 VAL B C 1
ATOM 3014 O O . VAL B 1 197 ? 5.078 -7.707 -14.164 1 98.12 197 VAL B O 1
ATOM 3017 N N . VAL B 1 198 ? 4.512 -8.828 -16.016 1 97.81 198 VAL B N 1
ATOM 3018 C CA . VAL B 1 198 ? 3.162 -8.273 -16.109 1 97.81 198 VAL B CA 1
ATOM 3019 C C . VAL B 1 198 ? 2.15 -9.406 -16.266 1 97.81 198 VAL B C 1
ATOM 3021 O O . VAL B 1 198 ? 2.51 -10.523 -16.641 1 97.81 198 VAL B O 1
ATOM 3024 N N . ARG B 1 199 ? 0.916 -9.133 -15.891 1 97.94 199 ARG B N 1
ATOM 3025 C CA . ARG B 1 199 ? -0.141 -10.141 -15.914 1 97.94 199 ARG B CA 1
ATOM 3026 C C . ARG B 1 199 ? -0.982 -10.016 -17.188 1 97.94 199 ARG B C 1
ATOM 3028 O O . ARG B 1 199 ? -1.324 -8.906 -17.594 1 97.94 199 ARG B O 1
ATOM 3035 N N . LEU B 1 200 ? -1.219 -11.062 -17.812 1 97.94 200 LEU B N 1
ATOM 3036 C CA . LEU B 1 200 ? -2.217 -11.219 -18.875 1 97.94 200 LEU B CA 1
ATOM 3037 C C . LEU B 1 200 ? -3.438 -11.969 -18.359 1 97.94 200 LEU B C 1
ATOM 3039 O O . LEU B 1 200 ? -3.494 -13.203 -18.453 1 97.94 200 LEU B O 1
ATOM 3043 N N . PRO B 1 201 ? -4.391 -11.258 -17.875 1 97.38 201 PRO B N 1
ATOM 3044 C CA . PRO B 1 201 ? -5.531 -11.906 -17.219 1 97.38 201 PRO B CA 1
ATOM 3045 C C . PRO B 1 201 ? -6.613 -12.328 -18.219 1 97.38 201 PRO B C 1
ATOM 3047 O O . PRO B 1 201 ? -6.852 -11.633 -19.203 1 97.38 201 PRO B O 1
ATOM 3050 N N . LEU B 1 202 ? -7.277 -13.477 -17.922 1 97.81 202 LEU B N 1
ATOM 3051 C CA . LEU B 1 202 ? -8.5 -13.859 -18.609 1 97.81 202 LEU B CA 1
ATOM 3052 C C . LEU B 1 202 ? -9.719 -13.18 -17.984 1 97.81 202 LEU B C 1
ATOM 3054 O O . LEU B 1 202 ? -9.758 -12.977 -16.766 1 97.81 202 LEU B O 1
ATOM 3058 N N . PRO B 1 203 ? -10.648 -12.883 -18.812 1 95.69 203 PRO B N 1
ATOM 3059 C CA . PRO B 1 203 ? -11.859 -12.281 -18.234 1 95.69 203 PRO B CA 1
ATOM 3060 C C . PRO B 1 203 ? -12.633 -13.258 -17.359 1 95.69 203 PRO B C 1
ATOM 3062 O O . PRO B 1 203 ? -13.305 -12.836 -16.406 1 95.69 203 PRO B O 1
ATOM 3065 N N . ILE B 1 204 ? -12.555 -14.547 -17.75 1 94.88 204 ILE B N 1
ATOM 3066 C CA . ILE B 1 204 ? -13.172 -15.625 -16.984 1 94.88 204 ILE B CA 1
ATOM 3067 C C . ILE B 1 204 ? -12.156 -16.75 -16.766 1 94.88 204 ILE B C 1
ATOM 3069 O O . ILE B 1 204 ? -11.414 -17.109 -17.688 1 94.88 204 ILE B O 1
ATOM 3073 N N . PRO B 1 205 ? -12.227 -17.312 -15.57 1 96.44 205 PRO B N 1
ATOM 3074 C CA . PRO B 1 205 ? -11.289 -18.406 -15.336 1 96.44 205 PRO B CA 1
ATOM 3075 C C . PRO B 1 205 ? -11.492 -19.578 -16.297 1 96.44 205 PRO B C 1
ATOM 3077 O O . PRO B 1 205 ? -12.633 -19.938 -16.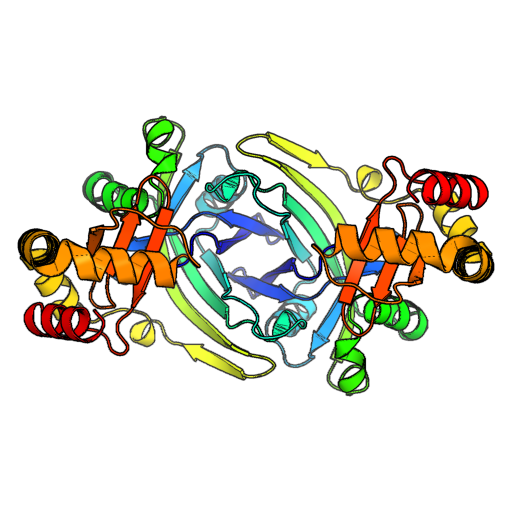609 1 96.44 205 PRO B O 1
ATOM 3080 N N . ALA B 1 206 ? -10.367 -20.094 -16.766 1 98 206 ALA B N 1
ATOM 3081 C CA . ALA B 1 206 ? -10.422 -21.234 -17.672 1 98 206 ALA B CA 1
ATOM 3082 C C . ALA B 1 206 ? -10.82 -22.516 -16.953 1 98 206 ALA B C 1
ATOM 3084 O O . ALA B 1 206 ? -10.312 -22.797 -15.867 1 98 206 ALA B O 1
ATOM 3085 N N . ALA B 1 207 ? -11.633 -23.312 -17.594 1 97.31 207 ALA B N 1
ATOM 3086 C CA . ALA B 1 207 ? -12.109 -24.562 -17.016 1 97.31 207 ALA B CA 1
ATOM 3087 C C . ALA B 1 207 ? -11.258 -25.734 -17.469 1 97.31 207 ALA B C 1
ATOM 3089 O O . ALA B 1 207 ? -11.414 -26.859 -16.984 1 97.31 207 ALA B O 1
ATOM 3090 N N . SER B 1 208 ? -10.422 -25.5 -18.453 1 98 208 SER B N 1
ATOM 3091 C CA . SER B 1 208 ? -9.562 -26.531 -19.016 1 98 208 SER B CA 1
ATOM 3092 C C . SER B 1 208 ? -8.336 -25.922 -19.688 1 98 208 SER B C 1
ATOM 3094 O O . SER B 1 208 ? -8.297 -24.719 -19.953 1 98 208 SER B O 1
ATOM 3096 N N . PRO B 1 209 ? -7.355 -26.812 -19.938 1 98.44 209 PRO B N 1
ATOM 3097 C CA . PRO B 1 209 ? -6.191 -26.328 -20.688 1 98.44 209 PRO B CA 1
ATOM 3098 C C . PRO B 1 209 ? -6.562 -25.766 -22.047 1 98.44 209 PRO B C 1
ATOM 3100 O O . PRO B 1 209 ? -5.988 -24.766 -22.484 1 98.44 209 PRO B O 1
ATOM 3103 N N . GLU B 1 210 ? -7.508 -26.391 -22.703 1 98.25 210 GLU B N 1
ATOM 3104 C CA . GLU B 1 210 ? -7.949 -25.922 -24.016 1 98.25 210 GLU B CA 1
ATOM 3105 C C . GLU B 1 210 ? -8.602 -24.547 -23.906 1 98.25 210 GLU B C 1
ATOM 3107 O O . GLU B 1 210 ? -8.336 -23.656 -24.734 1 98.25 210 GLU B O 1
ATOM 3112 N N . ALA B 1 211 ? -9.445 -24.422 -22.938 1 98.38 211 ALA B N 1
ATOM 3113 C CA . ALA B 1 211 ? -10.102 -23.125 -22.719 1 98.38 211 ALA B CA 1
ATOM 3114 C C . ALA B 1 211 ? -9.086 -22.047 -22.406 1 98.38 211 ALA B C 1
ATOM 3116 O O . ALA B 1 211 ? -9.227 -20.891 -22.844 1 98.38 211 ALA B O 1
ATOM 3117 N N . LEU B 1 212 ? -8.07 -22.375 -21.625 1 98.56 212 LEU B N 1
ATOM 3118 C CA . LEU B 1 212 ? -7 -21.453 -21.297 1 98.56 212 LEU B CA 1
ATOM 3119 C C . LEU B 1 212 ? -6.262 -21 -22.562 1 98.56 212 LEU B C 1
ATOM 3121 O O . LEU B 1 212 ? -6.074 -19.812 -22.781 1 98.56 212 LEU B O 1
ATOM 3125 N N . ARG B 1 213 ? -5.883 -21.969 -23.344 1 98.31 213 ARG B N 1
ATOM 3126 C CA . ARG B 1 213 ? -5.176 -21.672 -24.594 1 98.31 213 ARG B CA 1
ATOM 3127 C C . ARG B 1 213 ? -6 -20.766 -25.484 1 98.31 213 ARG B C 1
ATOM 3129 O O . ARG B 1 213 ? -5.492 -19.75 -25.984 1 98.31 213 ARG B O 1
ATOM 3136 N N . GLU B 1 214 ? -7.215 -21.078 -25.672 1 98.06 214 GLU B N 1
ATOM 3137 C CA . GLU B 1 214 ? -8.109 -20.297 -26.531 1 98.06 214 GLU B CA 1
ATOM 3138 C C . GLU B 1 214 ? -8.289 -18.875 -26 1 98.06 214 GLU B C 1
ATOM 3140 O O . GLU B 1 214 ? -8.266 -17.906 -26.781 1 98.06 214 GLU B O 1
ATOM 3145 N N . GLY B 1 215 ? -8.492 -18.812 -24.719 1 98.19 215 GLY B N 1
ATOM 3146 C CA . GLY B 1 215 ? -8.641 -17.5 -24.094 1 98.19 215 GLY B CA 1
ATOM 3147 C C . GLY B 1 215 ? -7.422 -16.625 -24.266 1 98.19 215 GLY B C 1
ATOM 3148 O O . GLY B 1 215 ? -7.543 -15.438 -24.562 1 98.19 215 GLY B O 1
ATOM 3149 N N . LEU B 1 216 ? -6.227 -17.156 -24.062 1 98.12 216 LEU B N 1
ATOM 3150 C CA . LEU B 1 216 ? -4.988 -16.406 -24.172 1 98.12 216 LEU B CA 1
ATOM 3151 C C . LEU B 1 216 ? -4.754 -15.977 -25.625 1 98.12 216 LEU B C 1
ATOM 3153 O O . LEU B 1 216 ? -4.379 -14.828 -25.875 1 98.12 216 LEU B O 1
ATOM 3157 N N . VAL B 1 217 ? -5.023 -16.875 -26.562 1 97.44 217 VAL B N 1
ATOM 3158 C CA . VAL B 1 217 ? -4.832 -16.562 -27.984 1 97.44 217 VAL B CA 1
ATOM 3159 C C . VAL B 1 217 ? -5.781 -15.438 -28.391 1 97.44 217 VAL B C 1
ATOM 3161 O O . VAL B 1 217 ? -5.398 -14.547 -29.156 1 97.44 217 VAL B O 1
ATOM 3164 N N . ALA B 1 218 ? -6.965 -15.414 -27.875 1 97 218 ALA B N 1
ATOM 3165 C CA . ALA B 1 218 ? -7.953 -14.383 -28.188 1 97 218 ALA B CA 1
ATOM 3166 C C . ALA B 1 218 ? -7.5 -13.016 -27.688 1 97 218 ALA B C 1
ATOM 3168 O O . ALA B 1 218 ? -7.879 -11.984 -28.25 1 97 218 ALA B O 1
ATOM 3169 N N . LEU B 1 219 ? -6.715 -12.945 -26.625 1 95.81 219 LEU B N 1
ATOM 3170 C CA . LEU B 1 219 ? -6.238 -11.695 -26.047 1 95.81 219 LEU B CA 1
ATOM 3171 C C . LEU B 1 219 ? -5.027 -11.172 -26.812 1 95.81 219 LEU B C 1
ATOM 3173 O O . LEU B 1 219 ? -4.672 -9.992 -26.688 1 95.81 219 LEU B O 1
ATOM 3177 N N . LEU B 1 220 ? -4.348 -12.062 -27.453 1 91.88 220 LEU B N 1
ATOM 3178 C CA . LEU B 1 220 ? -3.125 -11.719 -28.172 1 91.88 220 LEU B CA 1
ATOM 3179 C C . LEU B 1 220 ? -3.443 -11.195 -29.562 1 91.88 220 LEU B C 1
ATOM 3181 O O . LEU B 1 220 ? -2.76 -10.297 -30.062 1 91.88 220 LEU B O 1
#

Secondary structure (DSSP, 8-state):
-TT-S-EEEEEEETTEEEEEEE--EE-TTSPEEEEEETTSHHHHHHHH--EEEEEEE---SSSSGGGS-EEEEEEEEEEPPHHHHHHHHHHHHHH-GGGGGTTT-TTEEEEEEEEEEEEEE-STT-EEEEEHHHHSPPHHHHHHHHHHHHHHHHHHHHH-HHHHHHHHHHHTTS--S--EEEEEETTEEEEEETTEEEEEE-SS--SSHHHHHHHHHHH-/-TT-S-EEEEEEETTEEEEEEE--EE-TTSPEEEEEETTSHHHHHHHH--EEEEEEE---SSSSGGGS-EEEEEEEEEEPPHHHHHHHHHHHHHH-GGGGGTTT-TTEEEEEEEEEEEEEE-STT-EEEEEHHHHSPPHHHHHHHHHHHHHHHHHHHHH-HHHHHHHHHHHTTS--S--EEEEEETTEEEEEETTEEEEEE-SS--SSHHHHHHHHHHH-

pLDDT: mean 95.94, std 3.64, range [75.38, 98.94]

Foldseek 3Di:
DQFFQWKWKWFDDPRRIDIDIFGWHADQFLWIKTKDFLPDPRVVRCVVPQWMKIKDWADAPDPPSQFIKMKIFIFGKDFDDPVCFVVVVLRSCLSAVVCVVPSPPPRITMMITQTQWMWIDNGHPRIDIDGSVRRTDDVQQSVQCVVCWVVLQVVCCVPPQPVQQVVCCVQVVGDGDRWGWRTDHQQFTWIDDDRDIGTDGFPDGHSHNVSRSVRHVVSD/DQFFQWKWKWFDDPRRIDIDIFGWHADQFLWIKTKDFCPDPRVVRCVVPQKMKIKDWADAPDPPSQFIKMKIFIFGKDFDDPVCFVVVVLRSCLSAVVCVVPSPPPRITMMITQTQWMWIDNGHPRIDIGGSVRRTDDVQQSVQCVVCWVVLQVVCCVPPQPVQQVVCCVQVVGDGDRWGWRTDHQQATWIDDDRDIGTDGFPDGHSHNVSRSVRHVVSD

Sequence (440 aa):
MRGAAAATLATQAGGQPFASLVTPAVAPDGSVLLFLSTLSEHTRHLLAEPRCALLFTGPAPEINPQTAPRVTVTGLAIPVPEGEADALKSRWLLRHPYAALYAGFGDFDLWRVRPGGALLVAGFAQARRLRSGEIAPELSAVAAVAGAEAELLAGLNAGHAATLAAAGTRLSGGREGAWRLLGLDVDGADLGFEEAVVRLPLPIPAASPEALREGLVALLMRGAAAATLATQAGGQPFASLVTPAVAPDGSVLLFLSTLSEHTRHLLAEPRCALLFTGPAPEINPQTAPRVTVTGLAIPVPEGEADALKSRWLLRHPYAALYAGFGDFDLWRVRPGGALLVAGFAQARRLRSGEIAPELSAVAAVAGAEAELLAGLNAGHAATLAAAGTRLSGGREGAWRLLGLDVDGADLGFEEAVVRLPLPIPAASPEALREGLVALL

InterPro domains:
  IPR011576 Pyridoxamine 5'-phosphate oxidase, N-terminal [PF01243] (5-116)
  IPR012349 FMN-binding split barrel [G3DSA:2.30.110.10] (1-135)
  IPR037119 Haem oxygenase HugZ-like superfamily [G3DSA:3.20.180.10] (137-220)

Solvent-accessible surface area (backbone atoms only — not comparable to full-atom values): 22932 Å² total; per-residue (Å²): 110,77,64,38,68,52,33,37,40,12,29,35,57,97,74,39,21,32,44,39,83,44,57,47,25,56,45,80,72,52,31,37,34,38,75,40,45,66,81,38,69,65,45,54,20,37,75,77,36,34,44,22,13,35,29,37,70,53,76,44,88,46,91,53,58,62,38,19,28,32,36,27,34,31,27,42,47,42,75,51,53,76,93,53,34,64,68,52,50,52,56,40,37,67,65,40,49,73,42,68,82,55,69,78,46,87,56,50,45,53,31,35,31,44,64,56,31,32,44,37,26,71,23,72,92,40,72,45,79,40,52,34,78,74,66,40,60,61,62,70,25,38,52,45,31,61,73,42,38,67,62,51,48,54,50,50,45,70,72,35,43,70,42,37,17,52,49,39,14,61,69,61,74,60,57,78,55,81,22,35,72,73,48,74,51,48,50,32,35,33,33,33,44,90,71,46,60,42,61,49,73,48,95,58,68,29,72,34,51,67,49,38,52,53,54,53,58,72,75,84,110,75,63,38,69,49,33,36,39,11,29,35,55,98,74,40,20,33,42,41,84,42,59,48,26,57,46,79,70,52,30,38,34,38,76,40,45,67,80,38,69,65,45,54,22,36,74,76,38,34,46,23,13,37,28,38,72,52,76,44,88,48,93,53,58,61,37,18,30,32,34,28,35,30,26,42,46,43,74,51,54,76,94,53,36,64,66,52,47,52,56,39,38,66,65,38,48,74,42,67,82,56,69,76,45,87,55,50,44,53,30,35,30,44,62,58,28,32,44,37,26,70,24,72,92,41,72,46,80,39,52,36,78,75,65,41,59,61,64,69,24,38,53,46,31,61,73,42,39,67,61,51,49,54,50,50,46,70,74,36,43,68,42,37,17,52,49,38,14,62,67,63,74,60,57,76,57,82,21,37,71,73,50,73,51,46,48,32,34,33,33,34,46,89,71,44,60,41,58,48,72,46,95,59,67,28,72,34,50,66,50,39,52,52,54,54,58,72,74,85

Nearest PDB structures (foldseek):
  2arz-assembly1_B  TM=8.226E-01  e=4.126E-18  Pseudomonas aeruginosa PAO1
  2arz-assembly1_A  TM=8.214E-01  e=2.118E-17  Pseudomonas aeruginosa PAO1
  5bnc-assembly1_B  TM=5.922E-01  e=1.582E-17  Mycolicibacterium smegmatis MC2 155
  6vna-assembly1_A  TM=8.906E-01  e=2.430E-13  Paracoccus denitrificans PD1222
  6vna-assembly2_B-2  TM=8.968E-01  e=4.620E-13  Paracoccus denitrificans PD1222

Radius of gyration: 23.39 Å; Cα contacts (8 Å, |Δi|>4): 969; chains: 2; bounding box: 43×68×54 Å